Protein AF-A0A496SET7-F1 (afdb_monomer)

pLDDT: mean 80.41, std 14.48, range [40.0, 98.44]

Radius of gyration: 25.5 Å; Cα contacts (8 Å, |Δi|>4): 801; chains: 1; bounding box: 76×48×79 Å

Structure (mmCIF, N/CA/C/O backbone):
data_AF-A0A496SET7-F1
#
_entry.id   AF-A0A496SET7-F1
#
loop_
_atom_site.group_PDB
_atom_site.id
_atom_site.type_symbol
_atom_site.label_atom_id
_atom_site.label_alt_id
_atom_site.label_comp_id
_atom_site.label_asym_id
_atom_site.label_entity_id
_atom_site.label_seq_id
_atom_site.pdbx_PDB_ins_code
_atom_site.Cartn_x
_atom_site.Cartn_y
_atom_site.Cartn_z
_atom_site.occupancy
_atom_site.B_iso_or_equiv
_atom_site.auth_seq_id
_atom_site.auth_comp_id
_atom_site.auth_asym_id
_atom_site.auth_atom_id
_atom_site.pdbx_PDB_model_num
ATOM 1 N N . MET A 1 1 ? 31.862 7.052 26.023 1.00 73.38 1 MET A N 1
ATOM 2 C CA . MET A 1 1 ? 30.499 6.492 25.898 1.00 73.38 1 MET A CA 1
ATOM 3 C C . MET A 1 1 ? 29.962 6.898 24.535 1.00 73.38 1 MET A C 1
ATOM 5 O O . MET A 1 1 ? 30.289 7.995 24.100 1.00 73.38 1 MET A O 1
ATOM 9 N N . ASP A 1 2 ? 29.224 6.021 23.855 1.00 91.62 2 ASP A N 1
ATOM 10 C CA . ASP A 1 2 ? 28.619 6.279 22.535 1.00 91.62 2 ASP A CA 1
ATOM 11 C C . ASP A 1 2 ? 27.248 6.948 22.733 1.00 91.62 2 ASP A C 1
ATOM 13 O O . ASP A 1 2 ? 26.219 6.284 22.814 1.00 91.62 2 ASP A O 1
ATOM 17 N N . THR A 1 3 ? 27.259 8.262 22.967 1.00 95.62 3 THR A N 1
ATOM 18 C CA . THR A 1 3 ? 26.083 9.053 23.383 1.00 95.62 3 THR A CA 1
ATOM 19 C C . THR A 1 3 ? 26.122 10.440 22.754 1.00 95.62 3 THR A C 1
ATOM 21 O O . THR A 1 3 ? 27.212 10.991 22.582 1.00 95.62 3 THR A O 1
ATOM 24 N N . VAL A 1 4 ? 24.953 11.029 22.484 1.00 94.31 4 VAL A N 1
ATOM 25 C CA . VAL A 1 4 ? 24.814 12.374 21.894 1.00 94.31 4 VAL A CA 1
ATOM 26 C C . VAL A 1 4 ? 25.626 13.409 22.679 1.00 94.31 4 VAL A C 1
ATOM 28 O O . VAL A 1 4 ? 26.453 14.105 22.094 1.00 94.31 4 VAL A O 1
ATOM 31 N N . GLU A 1 5 ? 25.487 13.429 24.003 1.00 95.44 5 GLU A N 1
ATOM 32 C CA . GLU A 1 5 ? 26.136 14.392 24.900 1.00 95.44 5 GLU A CA 1
ATOM 33 C C . GLU A 1 5 ? 27.666 14.278 24.853 1.00 95.44 5 GLU A C 1
ATOM 35 O O . GLU A 1 5 ? 28.377 15.283 24.833 1.00 95.44 5 GLU A O 1
ATOM 40 N N . ALA A 1 6 ? 28.191 13.050 24.782 1.00 95.62 6 ALA A N 1
ATOM 41 C CA . ALA A 1 6 ? 29.632 12.808 24.703 1.00 95.62 6 ALA A CA 1
ATOM 42 C C . ALA A 1 6 ? 30.230 13.294 23.374 1.00 95.62 6 ALA A C 1
ATOM 44 O O . ALA A 1 6 ? 31.322 13.863 23.372 1.00 95.62 6 ALA A O 1
ATOM 45 N N . TYR A 1 7 ? 29.525 13.104 22.253 1.00 96.44 7 TYR A N 1
ATOM 46 C CA . TYR A 1 7 ? 29.979 13.605 20.953 1.00 96.44 7 TYR A CA 1
ATOM 47 C C . TYR A 1 7 ? 29.842 15.123 20.836 1.00 96.44 7 TYR A C 1
ATOM 49 O O . TYR A 1 7 ? 30.736 15.767 20.290 1.00 96.44 7 TYR A O 1
ATOM 57 N N . GLU A 1 8 ? 28.776 15.714 21.377 1.00 96.38 8 GLU A N 1
ATOM 58 C CA . GLU A 1 8 ? 28.628 17.171 21.452 1.00 96.38 8 GLU A CA 1
ATOM 59 C C . GLU A 1 8 ? 29.740 17.805 22.289 1.00 96.38 8 GLU A C 1
ATOM 61 O O . GLU A 1 8 ? 30.365 18.776 21.860 1.00 96.38 8 GLU A O 1
ATOM 66 N N . GLU A 1 9 ? 30.051 17.232 23.453 1.00 96.81 9 GLU A N 1
ATOM 67 C CA . GLU A 1 9 ? 31.153 17.701 24.284 1.00 96.81 9 GLU A CA 1
ATOM 68 C C . GLU A 1 9 ? 32.511 17.528 23.594 1.00 96.81 9 GLU A C 1
ATOM 70 O O . GLU A 1 9 ? 33.326 18.455 23.612 1.00 96.81 9 GLU A O 1
ATOM 75 N N . PHE A 1 10 ? 32.749 16.385 22.948 1.00 96.69 10 PHE A N 1
ATOM 76 C CA . PHE A 1 10 ? 33.967 16.150 22.178 1.00 96.69 10 PHE A CA 1
ATOM 77 C C . PHE A 1 10 ? 34.143 17.196 21.070 1.00 96.69 10 PHE A C 1
ATOM 79 O O . PHE A 1 10 ? 35.194 17.828 20.991 1.00 96.69 10 PHE A O 1
ATOM 86 N N . LEU A 1 11 ? 33.106 17.442 20.265 1.00 96.75 11 LEU A N 1
ATOM 87 C CA . LEU A 1 11 ? 33.143 18.418 19.172 1.00 96.75 11 LEU A CA 1
ATOM 88 C C . LEU A 1 11 ? 33.272 19.860 19.673 1.00 96.75 11 LEU A C 1
ATOM 90 O O . LEU A 1 11 ? 33.906 20.681 19.016 1.00 96.75 11 LEU A O 1
ATOM 94 N N . ARG A 1 12 ? 32.712 20.169 20.848 1.00 97.12 12 ARG A N 1
ATOM 95 C CA . ARG A 1 12 ? 32.855 21.479 21.494 1.00 97.12 12 ARG A CA 1
ATOM 96 C C . ARG A 1 12 ? 34.276 21.717 22.006 1.00 97.12 12 ARG A C 1
ATOM 98 O O . ARG A 1 12 ? 34.767 22.838 21.917 1.00 97.12 12 ARG A O 1
ATOM 105 N N . ARG A 1 13 ? 34.923 20.695 22.578 1.00 97.25 13 ARG A N 1
ATOM 106 C CA . ARG A 1 13 ? 36.283 20.793 23.143 1.00 97.25 13 ARG A CA 1
ATOM 107 C C . ARG A 1 13 ? 37.379 20.645 22.085 1.00 97.25 13 ARG A C 1
ATOM 109 O O . ARG A 1 13 ? 38.439 21.244 22.239 1.00 97.25 13 ARG A O 1
ATOM 116 N N . TYR A 1 14 ? 37.129 19.869 21.031 1.00 95.81 14 TYR A N 1
ATOM 117 C CA . TYR A 1 14 ? 38.112 19.516 20.004 1.00 95.81 14 TYR A CA 1
ATOM 118 C C . TYR A 1 14 ? 37.554 19.686 18.574 1.00 95.81 14 TYR A C 1
ATOM 120 O O . TYR A 1 14 ? 37.510 18.718 17.809 1.00 95.81 14 TYR A O 1
ATOM 128 N N . PRO A 1 15 ? 37.133 20.903 18.177 1.00 93.81 15 PRO A N 1
ATOM 129 C CA . PRO A 1 15 ? 36.459 21.138 16.895 1.00 93.81 15 PRO A CA 1
ATOM 130 C C . PRO A 1 15 ? 37.326 20.848 15.659 1.00 93.81 15 PRO A C 1
ATOM 132 O O . PRO A 1 15 ? 36.786 20.487 14.616 1.00 93.81 15 PRO A O 1
ATOM 135 N N . GLU A 1 16 ? 38.653 20.966 15.777 1.00 95.75 16 GLU A N 1
ATOM 136 C CA . GLU A 1 16 ? 39.630 20.713 14.701 1.00 95.75 16 GLU A CA 1
ATOM 137 C C . GLU A 1 16 ? 40.321 19.342 14.825 1.00 95.75 16 GLU A C 1
ATOM 139 O O . GLU A 1 16 ? 41.332 19.078 14.177 1.00 95.75 16 GLU A O 1
ATOM 144 N N . SER A 1 17 ? 39.807 18.452 15.682 1.00 95.94 17 SER A N 1
ATOM 145 C CA . SER A 1 17 ? 40.360 17.104 15.831 1.00 95.94 17 SER A CA 1
ATOM 146 C C . SER A 1 17 ? 40.309 16.328 14.507 1.00 95.94 17 SER A C 1
ATOM 148 O O . SER A 1 17 ? 39.300 16.414 13.803 1.00 95.94 17 SER A O 1
ATOM 150 N N . PRO A 1 18 ? 41.297 15.462 14.201 1.00 95.19 18 PRO A N 1
ATOM 151 C CA . PRO A 1 18 ? 41.196 14.537 13.069 1.00 95.19 18 PRO A CA 1
ATOM 152 C C . PRO A 1 18 ? 39.975 13.602 13.163 1.00 95.19 18 PRO A C 1
ATOM 154 O O . PRO A 1 18 ? 39.510 13.102 12.144 1.00 95.19 18 PRO A O 1
ATOM 157 N N . PHE A 1 19 ? 39.418 13.401 14.363 1.00 95.81 19 PHE A N 1
ATOM 158 C CA . PHE A 1 19 ? 38.211 12.598 14.584 1.00 95.81 19 PHE A CA 1
ATOM 159 C C . PHE A 1 19 ? 36.910 13.417 14.542 1.00 95.81 19 PHE A C 1
ATOM 161 O O . PHE A 1 19 ? 35.835 12.861 14.755 1.00 95.81 19 PHE A O 1
ATOM 168 N N . ALA A 1 20 ? 36.964 14.731 14.294 1.00 94.81 20 ALA A N 1
ATOM 169 C CA . ALA A 1 20 ? 35.783 15.593 14.340 1.00 94.81 20 ALA A CA 1
ATOM 170 C C . ALA A 1 20 ? 34.725 15.196 13.296 1.00 94.81 20 ALA A C 1
ATOM 172 O O . ALA A 1 20 ? 33.536 15.179 13.604 1.00 94.81 20 ALA A O 1
ATOM 173 N N . GLU A 1 21 ? 35.126 14.822 12.080 1.00 96.50 21 GLU A N 1
ATOM 174 C CA . GLU A 1 21 ? 34.170 14.393 11.048 1.00 96.50 21 GLU A CA 1
ATOM 175 C C . GLU A 1 21 ? 33.526 13.041 11.369 1.00 96.50 21 GLU A C 1
ATOM 177 O O . GLU A 1 21 ? 32.317 12.870 11.201 1.00 96.50 21 GLU A O 1
ATOM 182 N N . GLU A 1 22 ? 34.295 12.100 11.917 1.00 96.00 22 GLU A N 1
ATOM 183 C CA . GLU A 1 22 ? 33.759 10.821 12.384 1.00 96.00 22 GLU A CA 1
ATOM 184 C C . GLU A 1 22 ? 32.789 11.011 13.557 1.00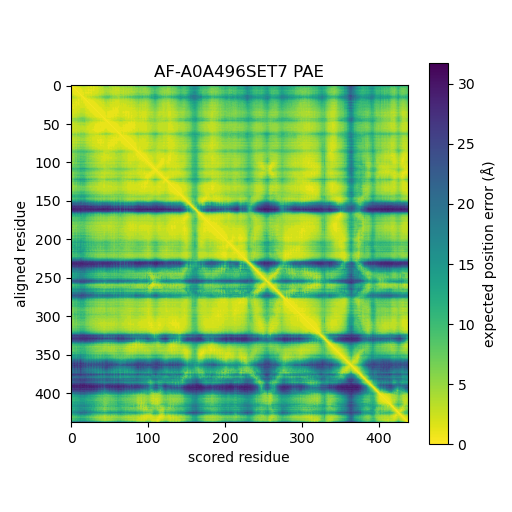 96.00 22 GLU A C 1
ATOM 186 O O . GLU A 1 22 ? 31.686 10.461 13.546 1.00 96.00 22 GLU A O 1
ATOM 191 N N . ALA A 1 23 ? 33.147 11.862 14.521 1.00 95.75 23 ALA A N 1
ATOM 192 C CA . ALA A 1 23 ? 32.282 12.240 15.630 1.00 95.75 23 ALA A CA 1
ATOM 193 C C . ALA A 1 23 ? 30.984 12.912 15.148 1.00 95.75 23 ALA A C 1
ATOM 195 O O . ALA A 1 23 ? 29.905 12.571 15.630 1.00 95.75 23 ALA A O 1
ATOM 196 N N . LYS A 1 24 ? 31.049 13.815 14.158 1.00 95.75 24 LYS A N 1
ATOM 197 C CA . LYS A 1 24 ? 29.857 14.427 13.540 1.00 95.75 24 LYS A CA 1
ATOM 198 C C . LYS A 1 24 ? 28.979 13.388 12.849 1.00 95.75 24 LYS A C 1
ATOM 200 O O . LYS A 1 24 ? 27.758 13.473 12.962 1.00 95.75 24 LYS A O 1
ATOM 205 N N . ARG A 1 25 ? 29.569 12.433 12.121 1.00 94.81 25 ARG A N 1
ATOM 206 C CA . ARG A 1 25 ? 28.822 11.349 11.465 1.00 94.81 25 ARG A CA 1
ATOM 207 C C . ARG A 1 25 ? 28.104 10.492 12.503 1.00 94.81 25 ARG A C 1
ATOM 209 O O . ARG A 1 25 ? 26.889 10.339 12.409 1.00 94.81 25 ARG A O 1
ATOM 216 N N . ARG A 1 26 ? 28.820 10.022 13.530 1.00 96.25 26 ARG A N 1
ATOM 217 C CA . ARG A 1 26 ? 28.230 9.188 14.583 1.00 96.25 26 ARG A CA 1
ATOM 218 C C . ARG A 1 26 ? 27.146 9.928 15.366 1.00 96.25 26 ARG A C 1
ATOM 220 O O . ARG A 1 26 ? 26.088 9.368 15.625 1.00 96.25 26 ARG A O 1
ATOM 227 N N . LEU A 1 27 ? 27.347 11.214 15.653 1.00 95.94 27 LEU A N 1
ATOM 228 C CA . LEU A 1 27 ? 26.329 12.068 16.267 1.00 95.94 27 LEU A CA 1
ATOM 229 C C . LEU A 1 27 ? 25.049 12.161 15.416 1.00 95.94 27 LEU A C 1
ATOM 231 O O . LEU A 1 27 ? 23.950 12.099 15.966 1.00 95.94 27 LEU A O 1
ATOM 235 N N . ARG A 1 28 ? 25.166 12.294 14.085 1.00 95.25 28 ARG A N 1
ATOM 236 C CA . ARG A 1 28 ? 23.996 12.285 13.185 1.00 95.25 28 ARG A CA 1
ATOM 237 C C . ARG A 1 28 ? 23.274 10.941 13.207 1.00 95.25 28 ARG A C 1
ATOM 239 O O . ARG A 1 28 ? 22.052 10.939 13.281 1.00 95.25 28 ARG A O 1
ATOM 246 N N . GLU A 1 29 ? 24.006 9.829 13.178 1.00 95.06 29 GLU A N 1
ATOM 247 C CA . GLU A 1 29 ? 23.425 8.481 13.266 1.00 95.06 29 GLU A CA 1
ATOM 248 C C . GLU A 1 29 ? 22.647 8.291 14.572 1.00 95.06 29 GLU A C 1
ATOM 250 O O . GLU A 1 29 ? 21.486 7.895 14.534 1.00 95.06 29 GLU A O 1
ATOM 255 N N . LEU A 1 30 ? 23.239 8.657 15.715 1.00 96.56 30 LEU A N 1
ATOM 256 C CA . LEU A 1 30 ? 22.584 8.559 17.022 1.00 96.56 30 LEU A CA 1
ATOM 257 C C . LEU A 1 30 ? 21.302 9.402 17.087 1.00 96.56 30 LEU A C 1
ATOM 259 O O . LEU A 1 30 ? 20.279 8.932 17.581 1.00 96.56 30 LEU A O 1
ATOM 263 N N . ARG A 1 31 ? 21.327 10.630 16.553 1.00 96.44 31 ARG A N 1
ATOM 264 C CA . ARG A 1 31 ? 20.132 11.489 16.478 1.00 96.44 31 ARG A CA 1
ATOM 265 C C . ARG A 1 31 ? 19.067 10.916 15.544 1.00 96.44 31 ARG A C 1
ATOM 267 O O . ARG A 1 31 ? 17.887 10.956 15.879 1.00 96.44 31 ARG A O 1
ATOM 274 N N . ALA A 1 32 ? 19.467 10.352 14.406 1.00 96.31 32 ALA A N 1
ATOM 275 C CA . ALA A 1 32 ? 18.552 9.694 13.480 1.00 96.31 32 ALA A CA 1
ATOM 276 C C . ALA A 1 32 ? 17.886 8.466 14.126 1.00 96.31 32 ALA A C 1
ATOM 278 O O . ALA A 1 32 ? 16.667 8.312 14.049 1.00 96.31 32 ALA A O 1
ATOM 279 N N . GLU A 1 33 ? 18.662 7.618 14.805 1.00 96.00 33 GLU A N 1
ATOM 280 C CA . GLU A 1 33 ? 18.160 6.451 15.539 1.00 96.00 33 GLU A CA 1
ATOM 281 C C . GLU A 1 33 ? 17.189 6.851 16.653 1.00 96.00 33 GLU A C 1
ATOM 283 O O . GLU A 1 33 ? 16.128 6.239 16.807 1.00 96.00 33 GLU A O 1
ATOM 288 N N . ASP A 1 34 ? 17.520 7.900 17.403 1.00 96.88 34 ASP A N 1
ATOM 289 C CA . ASP A 1 34 ? 16.681 8.440 18.463 1.00 96.88 34 ASP A CA 1
ATOM 290 C C . ASP A 1 34 ? 15.358 9.008 17.925 1.00 96.88 34 ASP A C 1
ATOM 292 O O . ASP A 1 34 ? 14.283 8.629 18.397 1.00 96.88 34 ASP A O 1
ATOM 296 N N . ALA A 1 35 ? 15.412 9.832 16.874 1.00 97.75 35 ALA A N 1
ATOM 297 C CA . ALA A 1 35 ? 14.231 10.370 16.204 1.00 97.75 35 ALA A CA 1
ATOM 298 C C . ALA A 1 35 ? 13.326 9.252 15.661 1.00 97.75 35 ALA A C 1
ATOM 300 O O . ALA A 1 35 ? 12.118 9.255 15.911 1.00 97.75 35 ALA A O 1
ATOM 301 N N . TYR A 1 36 ? 13.903 8.249 14.991 1.00 97.50 36 TYR A N 1
ATOM 302 C CA . TYR A 1 36 ? 13.160 7.096 14.482 1.00 97.50 36 TYR A CA 1
ATOM 303 C C . TYR A 1 36 ? 12.481 6.311 15.612 1.00 97.50 36 TYR A C 1
ATOM 305 O O . TYR A 1 36 ? 11.291 5.993 15.542 1.00 97.50 36 TYR A O 1
ATOM 313 N N . ARG A 1 37 ? 13.219 6.031 16.691 1.00 97.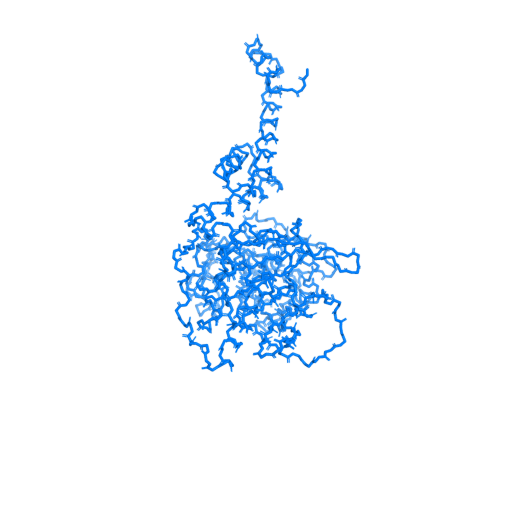31 37 ARG A N 1
ATOM 314 C CA . ARG A 1 37 ? 12.715 5.311 17.865 1.00 97.31 37 ARG A CA 1
ATOM 315 C C . ARG A 1 37 ? 11.571 6.062 18.545 1.00 97.31 37 ARG A C 1
ATOM 317 O O . ARG A 1 37 ? 10.553 5.438 18.847 1.00 97.31 37 ARG A O 1
ATOM 324 N N . ARG A 1 38 ? 11.703 7.379 18.750 1.00 97.69 38 ARG A N 1
ATOM 325 C CA . ARG A 1 38 ? 10.627 8.233 19.286 1.00 97.69 38 ARG A CA 1
ATOM 326 C C . ARG A 1 38 ? 9.389 8.178 18.398 1.00 97.69 38 ARG A C 1
ATOM 328 O O . ARG A 1 38 ? 8.303 7.872 18.886 1.00 97.69 38 ARG A O 1
ATOM 335 N N . ALA A 1 39 ? 9.557 8.385 17.092 1.00 97.19 39 ALA A N 1
ATOM 336 C CA . ALA A 1 39 ? 8.454 8.351 16.137 1.00 97.19 39 ALA A CA 1
ATOM 337 C C . ALA A 1 39 ? 7.701 7.011 16.184 1.00 97.19 39 ALA A C 1
ATOM 339 O O . ALA A 1 39 ? 6.473 6.969 16.275 1.00 97.19 39 ALA A O 1
ATOM 340 N N . MET A 1 40 ? 8.441 5.901 16.210 1.00 95.44 40 MET A N 1
ATOM 341 C CA . MET A 1 40 ? 7.870 4.557 16.238 1.00 95.44 40 MET A CA 1
ATOM 342 C C . MET A 1 40 ? 7.152 4.209 17.543 1.00 95.44 40 MET A C 1
ATOM 344 O O . MET A 1 40 ? 6.220 3.401 17.494 1.00 95.44 40 MET A O 1
ATOM 348 N N . ALA A 1 41 ? 7.553 4.796 18.671 1.00 96.19 41 ALA A N 1
ATOM 349 C CA . ALA A 1 41 ? 6.872 4.629 19.952 1.00 96.19 41 ALA A CA 1
ATOM 350 C C . ALA A 1 41 ? 5.564 5.436 20.028 1.00 96.19 41 ALA A C 1
ATOM 352 O O . ALA A 1 41 ? 4.599 4.985 20.640 1.00 96.19 41 ALA A O 1
ATOM 353 N N . LEU A 1 42 ? 5.519 6.606 19.382 1.00 95.94 42 LEU A N 1
ATOM 354 C CA . LEU A 1 42 ? 4.412 7.560 19.498 1.00 95.94 42 LEU A CA 1
ATOM 355 C C . LEU A 1 42 ? 3.368 7.458 18.377 1.00 95.94 42 LEU A C 1
ATOM 357 O O . LEU A 1 42 ? 2.256 7.950 18.543 1.00 95.94 42 LEU A O 1
ATOM 361 N N . LYS A 1 43 ? 3.680 6.803 17.249 1.00 93.06 43 LYS A N 1
ATOM 362 C CA . LYS A 1 43 ? 2.835 6.779 16.034 1.00 93.06 43 LYS A CA 1
ATOM 363 C C . LYS A 1 43 ? 1.399 6.261 16.207 1.00 93.06 43 LYS A C 1
ATOM 365 O O . LYS A 1 43 ? 0.579 6.462 15.320 1.00 93.06 43 LYS A O 1
ATOM 370 N N . GLU A 1 44 ? 1.083 5.584 17.307 1.00 89.12 44 GLU A N 1
ATOM 371 C CA . GLU A 1 44 ? -0.276 5.101 17.603 1.00 89.12 44 GLU A CA 1
ATOM 372 C C . GLU A 1 44 ? -0.858 5.705 18.893 1.00 89.12 44 GLU A C 1
ATOM 374 O O . GLU A 1 44 ? -1.951 5.322 19.308 1.00 89.12 44 GLU A O 1
ATOM 379 N N . VAL A 1 45 ? -0.154 6.652 19.526 1.00 89.81 45 VAL A N 1
ATOM 380 C CA . VAL A 1 45 ? -0.598 7.351 20.738 1.00 89.81 45 VAL A CA 1
ATOM 381 C C . VAL A 1 45 ? -1.372 8.605 20.314 1.00 89.81 45 VAL A C 1
ATOM 383 O O . VAL A 1 45 ? -0.756 9.531 19.787 1.00 89.81 45 VAL A O 1
ATOM 386 N N . PRO A 1 46 ? -2.706 8.675 20.516 1.00 86.50 46 PRO A N 1
ATOM 387 C CA . PRO A 1 46 ? -3.537 9.739 19.944 1.00 86.50 46 PRO A CA 1
ATOM 388 C C . PRO A 1 46 ? -3.101 11.168 20.289 1.00 86.50 46 PRO A C 1
ATOM 390 O O . PRO A 1 46 ? -3.211 12.045 19.436 1.00 86.50 46 PRO A O 1
ATOM 393 N N . ASP A 1 47 ? -2.588 11.377 21.502 1.00 90.62 47 ASP A N 1
ATOM 394 C CA . ASP A 1 47 ? -2.165 12.690 22.006 1.00 90.62 47 ASP A CA 1
ATOM 395 C C . ASP A 1 47 ? -0.707 13.035 21.636 1.00 90.62 47 ASP A C 1
ATOM 397 O O . ASP A 1 47 ? -0.206 14.097 21.996 1.00 90.62 47 ASP A O 1
ATOM 401 N N . SER A 1 48 ? -0.010 12.142 20.923 1.00 95.19 48 SER A N 1
ATOM 402 C CA . SER A 1 48 ? 1.403 12.295 20.546 1.00 95.19 48 SER A CA 1
ATOM 403 C C . SER A 1 48 ? 1.648 12.160 19.042 1.00 95.19 48 SER A C 1
ATOM 405 O O . SER A 1 48 ? 2.795 12.056 18.608 1.00 95.19 48 SER A O 1
ATOM 407 N N . LEU A 1 49 ? 0.599 12.164 18.215 1.00 94.12 49 LEU A N 1
ATOM 408 C CA . LEU A 1 49 ? 0.738 11.976 16.766 1.00 94.12 49 LEU A CA 1
ATOM 409 C C . LEU A 1 49 ? 1.490 13.132 16.099 1.00 94.12 49 LEU A C 1
ATOM 411 O O . LEU A 1 49 ? 2.289 12.909 15.192 1.00 94.12 49 LEU A O 1
ATOM 415 N N . GLU A 1 50 ? 1.262 14.365 16.549 1.00 96.56 50 GLU A N 1
ATOM 416 C CA . GLU A 1 50 ? 1.961 15.553 16.060 1.00 96.56 50 GLU A CA 1
ATOM 417 C C . GLU A 1 50 ? 3.468 15.476 16.361 1.00 96.56 50 GLU A C 1
ATOM 419 O O . GLU A 1 50 ? 4.294 15.882 15.537 1.00 96.56 50 GLU A O 1
ATOM 424 N N . GLU A 1 51 ? 3.831 14.922 17.520 1.00 97.75 51 GLU A N 1
ATOM 425 C CA . GLU A 1 51 ? 5.220 14.648 17.891 1.00 97.75 51 GLU A CA 1
ATOM 426 C C . GLU A 1 51 ? 5.796 13.503 17.058 1.00 97.75 51 GLU A C 1
ATOM 428 O O . GLU A 1 51 ? 6.870 13.662 16.483 1.00 97.75 51 GLU A O 1
ATOM 433 N N . ALA A 1 52 ? 5.057 12.403 16.888 1.00 97.56 52 ALA A N 1
ATOM 434 C CA . ALA A 1 52 ? 5.470 11.291 16.038 1.00 97.56 52 ALA A CA 1
ATOM 435 C C . ALA A 1 52 ? 5.769 11.753 14.601 1.00 97.56 52 ALA A C 1
ATOM 437 O O . ALA A 1 52 ? 6.819 11.428 14.046 1.00 97.56 52 ALA A O 1
ATOM 438 N N . ALA A 1 53 ? 4.889 12.573 14.016 1.00 97.56 53 ALA A N 1
ATOM 439 C CA . ALA A 1 53 ? 5.076 13.137 12.681 1.00 97.56 53 ALA A CA 1
ATOM 440 C C . ALA A 1 53 ? 6.298 14.068 12.621 1.00 97.56 53 ALA A C 1
ATOM 442 O O . ALA A 1 53 ? 7.068 14.032 11.660 1.00 97.56 53 ALA A O 1
ATOM 443 N N . ARG A 1 54 ? 6.518 14.887 13.659 1.00 98.38 54 ARG A N 1
ATOM 444 C CA . ARG A 1 54 ? 7.720 15.726 13.767 1.00 98.38 54 ARG A CA 1
ATOM 445 C C . ARG A 1 54 ? 8.989 14.876 13.827 1.00 98.38 54 ARG A C 1
ATOM 447 O O . ARG A 1 54 ? 9.937 15.192 13.116 1.00 98.38 54 ARG A O 1
ATOM 454 N N . SER A 1 55 ? 8.998 13.806 14.618 1.00 98.44 55 SER A N 1
ATOM 455 C CA . SER A 1 55 ? 10.145 12.905 14.751 1.00 98.44 55 SER A CA 1
ATOM 456 C C . SER A 1 55 ? 10.422 12.109 13.472 1.00 98.44 55 SER A C 1
ATOM 458 O O . SER A 1 55 ? 11.584 11.924 13.125 1.00 98.44 55 SER A O 1
ATOM 460 N N . PHE A 1 56 ? 9.398 11.708 12.709 1.00 98.31 56 PHE A N 1
ATOM 461 C CA . PHE A 1 56 ? 9.628 11.138 11.376 1.00 98.31 56 PHE A CA 1
ATOM 462 C C . PHE A 1 56 ? 10.231 12.161 10.408 1.00 98.31 56 PHE A C 1
ATOM 464 O O . PHE A 1 56 ? 11.172 11.821 9.698 1.00 98.31 56 PHE A O 1
ATOM 471 N N . ARG A 1 57 ? 9.755 13.416 10.402 1.00 98.12 57 ARG A N 1
ATOM 472 C CA . ARG A 1 57 ? 10.363 14.490 9.591 1.00 98.12 57 ARG A CA 1
ATOM 473 C C . ARG A 1 57 ? 11.816 14.767 9.983 1.00 98.12 57 ARG A C 1
ATOM 475 O O . ARG A 1 57 ? 12.652 14.961 9.109 1.00 98.12 57 ARG A O 1
ATOM 482 N N . GLU A 1 58 ? 12.115 14.761 11.279 1.00 98.00 58 GLU A N 1
ATOM 483 C CA . GLU A 1 58 ? 13.480 14.878 11.804 1.00 98.00 58 GLU A CA 1
ATOM 484 C C . GLU A 1 58 ? 14.359 13.723 11.309 1.00 98.00 58 GLU A C 1
ATOM 486 O O . GLU A 1 58 ? 15.413 13.963 10.726 1.00 98.00 58 GLU A O 1
ATOM 491 N N . TYR A 1 59 ? 13.904 12.479 11.458 1.00 98.19 59 TYR A N 1
ATOM 492 C CA . TYR A 1 59 ? 14.624 11.309 10.962 1.00 98.19 59 TYR A CA 1
ATOM 493 C C . TYR A 1 59 ? 14.883 11.384 9.447 1.00 98.19 59 TYR A C 1
ATOM 495 O O . TYR A 1 59 ? 16.022 11.211 9.012 1.00 98.19 59 TYR A O 1
ATOM 503 N N . LEU A 1 60 ? 13.865 11.734 8.654 1.00 97.44 60 LEU A N 1
ATOM 504 C CA . LEU A 1 60 ? 13.977 11.867 7.196 1.00 97.44 60 LEU A CA 1
ATOM 505 C C . LEU A 1 60 ? 14.918 12.997 6.752 1.00 97.44 60 LEU A C 1
ATOM 507 O O . LEU A 1 60 ? 15.402 12.983 5.623 1.00 97.44 60 LEU A O 1
ATOM 511 N N . SER A 1 61 ? 15.219 13.958 7.633 1.00 97.06 61 SER A N 1
ATOM 512 C CA . SER A 1 61 ? 16.246 14.976 7.376 1.00 97.06 61 SER A CA 1
ATOM 513 C C . SER A 1 61 ? 17.678 14.434 7.487 1.00 97.06 61 SER A C 1
ATOM 515 O O . SER A 1 61 ? 18.596 15.013 6.906 1.00 97.06 61 SER A O 1
ATOM 517 N N . TYR A 1 62 ? 17.872 13.325 8.211 1.00 96.00 62 TYR A N 1
ATOM 518 C CA . TYR A 1 62 ? 19.157 12.634 8.332 1.00 96.00 62 TYR A CA 1
ATOM 519 C C . TYR A 1 62 ? 19.316 11.505 7.312 1.00 96.00 62 TYR A C 1
ATOM 521 O O . TYR A 1 62 ? 20.423 11.284 6.823 1.00 96.00 62 TYR A O 1
ATOM 529 N N . ASP A 1 63 ? 18.231 10.795 6.999 1.00 92.88 63 ASP A N 1
ATOM 530 C CA . ASP A 1 63 ? 18.232 9.636 6.110 1.00 92.88 63 ASP A CA 1
ATOM 531 C C . ASP A 1 63 ? 16.943 9.573 5.285 1.00 92.88 63 ASP A C 1
ATOM 533 O O . ASP A 1 63 ? 15.857 9.352 5.816 1.00 92.88 63 ASP A O 1
ATOM 537 N N . SER A 1 64 ? 17.084 9.727 3.971 1.00 90.81 64 SER A N 1
ATOM 538 C CA . SER A 1 64 ? 15.982 9.700 3.005 1.00 90.81 64 SER A CA 1
ATOM 539 C C . SER A 1 64 ? 16.037 8.510 2.041 1.00 90.81 64 SER A C 1
ATOM 541 O O . SER A 1 64 ? 15.211 8.411 1.140 1.00 90.81 64 SER A O 1
ATOM 543 N N . THR A 1 65 ? 17.007 7.598 2.187 1.00 88.94 65 THR A N 1
ATOM 544 C CA . THR A 1 65 ? 17.270 6.560 1.165 1.00 88.94 65 THR A CA 1
ATOM 545 C C . THR A 1 65 ? 17.219 5.134 1.699 1.00 88.94 65 THR A C 1
ATOM 547 O O . THR A 1 65 ? 17.018 4.188 0.926 1.00 88.94 65 THR A O 1
ATOM 550 N N . SER A 1 66 ? 17.362 4.937 3.012 1.00 90.12 66 SER A N 1
ATOM 551 C CA . SER A 1 66 ? 17.364 3.598 3.593 1.00 90.12 66 SER A CA 1
ATOM 552 C C . SER A 1 66 ? 15.985 2.922 3.576 1.00 90.12 66 SER A C 1
ATOM 554 O O . SER A 1 66 ? 14.944 3.508 3.266 1.00 90.12 66 SER A O 1
ATOM 556 N N . ALA A 1 67 ? 15.956 1.639 3.947 1.00 86.94 67 ALA A N 1
ATOM 557 C CA . ALA A 1 67 ? 14.699 0.926 4.166 1.00 86.94 67 ALA A CA 1
ATOM 558 C C . ALA A 1 67 ? 13.854 1.558 5.288 1.00 86.94 67 ALA A C 1
ATOM 560 O O . ALA A 1 67 ? 12.629 1.609 5.170 1.00 86.94 67 ALA A O 1
ATOM 561 N N . ARG A 1 68 ? 14.508 2.079 6.336 1.00 91.88 68 ARG A N 1
ATOM 562 C CA . ARG A 1 68 ? 13.847 2.811 7.420 1.00 91.88 68 ARG A CA 1
ATOM 563 C C . ARG A 1 68 ? 13.318 4.160 6.936 1.00 91.88 68 ARG A C 1
ATOM 565 O O . ARG A 1 68 ? 12.219 4.520 7.336 1.00 91.88 68 ARG A O 1
ATOM 572 N N . ALA A 1 69 ? 14.015 4.851 6.030 1.00 92.56 69 ALA A N 1
ATOM 573 C CA . ALA A 1 69 ? 13.509 6.072 5.396 1.00 92.56 69 ALA A CA 1
ATOM 574 C C . ALA A 1 69 ? 12.187 5.810 4.665 1.00 92.56 69 ALA A C 1
ATOM 576 O O . ALA A 1 69 ? 11.178 6.446 4.953 1.00 92.56 69 ALA A O 1
ATOM 577 N N . ARG A 1 70 ? 12.135 4.761 3.834 1.00 86.88 70 ARG A N 1
ATOM 578 C CA . ARG A 1 70 ? 10.890 4.350 3.161 1.00 86.88 70 ARG A CA 1
ATOM 579 C C . ARG A 1 70 ? 9.776 3.969 4.140 1.00 86.88 70 ARG A C 1
ATOM 581 O O . ARG A 1 70 ? 8.600 4.160 3.842 1.00 86.88 70 ARG A O 1
ATOM 588 N N . GLU A 1 71 ? 10.107 3.365 5.281 1.00 90.38 71 GLU A N 1
ATOM 589 C CA . GLU A 1 71 ? 9.133 3.066 6.340 1.00 90.38 71 GLU A CA 1
ATOM 590 C C . GLU A 1 71 ? 8.624 4.336 7.032 1.00 90.38 71 GLU A C 1
ATOM 592 O O . GLU A 1 71 ? 7.414 4.497 7.209 1.00 90.38 71 GLU A O 1
ATOM 597 N N . ALA A 1 72 ? 9.527 5.256 7.354 1.00 94.38 72 ALA A N 1
ATOM 598 C CA . ALA A 1 72 ? 9.214 6.545 7.945 1.00 94.38 72 ALA A CA 1
ATOM 599 C C . ALA A 1 72 ? 8.334 7.403 7.032 1.00 94.38 72 ALA A C 1
ATOM 601 O O . ALA A 1 72 ? 7.368 7.979 7.516 1.00 94.38 72 ALA A O 1
ATOM 602 N N . GLU A 1 73 ? 8.591 7.438 5.722 1.00 92.00 73 GLU A N 1
ATOM 603 C CA . GLU A 1 73 ? 7.738 8.134 4.748 1.00 92.00 73 GLU A CA 1
ATOM 604 C C . GLU A 1 73 ? 6.302 7.596 4.756 1.00 92.00 73 GLU A C 1
ATOM 606 O O . GLU A 1 73 ? 5.346 8.374 4.769 1.00 92.00 73 GLU A O 1
ATOM 611 N N . ARG A 1 74 ? 6.132 6.266 4.814 1.00 88.75 74 ARG A N 1
ATOM 612 C CA . ARG A 1 74 ? 4.803 5.636 4.885 1.00 88.75 74 ARG A CA 1
ATOM 613 C C . ARG A 1 74 ? 4.059 6.014 6.163 1.00 88.75 74 ARG A C 1
ATOM 615 O O . ARG A 1 74 ? 2.879 6.353 6.100 1.00 88.75 74 ARG A O 1
ATOM 622 N N . TYR A 1 75 ? 4.723 5.947 7.318 1.00 93.81 75 TYR A N 1
ATOM 623 C CA . TYR A 1 75 ? 4.087 6.316 8.584 1.00 93.81 75 TYR A CA 1
ATOM 624 C C . TYR A 1 75 ? 3.831 7.814 8.693 1.00 93.81 75 TYR A C 1
ATOM 626 O O . TYR A 1 75 ? 2.764 8.198 9.162 1.00 93.81 75 TYR A O 1
ATOM 634 N N . LEU A 1 76 ? 4.763 8.656 8.245 1.00 95.06 76 LEU A N 1
ATOM 635 C CA . LEU A 1 76 ? 4.576 10.101 8.216 1.00 95.06 76 LEU A CA 1
ATOM 636 C C . LEU A 1 76 ? 3.340 10.459 7.396 1.00 95.06 76 LEU A C 1
ATOM 638 O O . LEU A 1 76 ? 2.490 11.200 7.879 1.00 95.06 76 LEU A O 1
ATOM 642 N N . TRP A 1 77 ? 3.192 9.862 6.214 1.00 92.62 77 TRP A N 1
ATOM 643 C CA . TRP A 1 77 ? 2.000 10.053 5.404 1.00 92.62 77 TRP A CA 1
ATOM 644 C C . TRP A 1 77 ? 0.707 9.644 6.131 1.00 92.62 77 TRP A C 1
ATOM 646 O O . TRP A 1 77 ? -0.250 10.419 6.155 1.00 92.62 77 TRP A O 1
ATOM 656 N N . LEU A 1 78 ? 0.665 8.454 6.746 1.00 93.62 78 LEU A N 1
ATOM 657 C CA . LEU A 1 78 ? -0.505 7.996 7.509 1.00 93.62 78 LEU A CA 1
ATOM 658 C C . LEU A 1 78 ? -0.852 8.962 8.642 1.00 93.62 78 LEU A C 1
ATOM 660 O O . LEU A 1 78 ? -2.015 9.319 8.818 1.00 93.62 78 LEU A O 1
ATOM 664 N N . LEU A 1 79 ? 0.161 9.404 9.388 1.00 94.38 79 LEU A N 1
ATOM 665 C CA . LEU A 1 79 ? -0.003 10.354 10.480 1.00 94.38 79 LEU A CA 1
ATOM 666 C C . LEU A 1 79 ? -0.549 11.681 9.975 1.00 94.38 79 LEU A C 1
ATOM 668 O O . LEU A 1 79 ? -1.513 12.183 10.537 1.00 94.38 79 LEU A O 1
ATOM 672 N N . GLU A 1 80 ? 0.015 12.240 8.909 1.00 93.75 80 GLU A N 1
ATOM 673 C CA . GLU A 1 80 ? -0.474 13.487 8.323 1.00 93.75 80 GLU A CA 1
ATOM 674 C C . GLU A 1 80 ? -1.906 13.344 7.791 1.00 93.75 80 GLU A C 1
ATOM 676 O O . GLU A 1 80 ? -2.734 14.236 7.999 1.00 93.75 80 GLU A O 1
ATOM 681 N N . SER A 1 81 ? -2.239 12.186 7.212 1.00 92.62 81 SER A N 1
ATOM 682 C CA . SER A 1 81 ? -3.607 11.863 6.817 1.00 92.62 81 SER A CA 1
ATOM 683 C C . SER A 1 81 ? -4.557 11.871 8.012 1.00 92.62 81 SER A C 1
ATOM 685 O O . SER A 1 81 ? -5.576 12.565 7.975 1.00 92.62 81 SER A O 1
ATOM 687 N N . TRP A 1 82 ? -4.208 11.210 9.116 1.00 92.56 82 TRP A N 1
ATOM 688 C CA . TRP A 1 82 ? -5.038 11.187 10.324 1.00 92.56 82 TRP A CA 1
ATOM 689 C C . TRP A 1 82 ? -5.111 12.543 11.025 1.00 92.56 82 TRP A C 1
ATOM 691 O O . TRP A 1 82 ? -6.169 12.919 11.528 1.00 92.56 82 TRP A O 1
ATOM 701 N N . LEU A 1 83 ? -4.007 13.289 11.055 1.00 92.56 83 LEU A N 1
ATOM 702 C CA . LEU A 1 83 ? -3.927 14.628 11.636 1.00 92.56 83 LEU A CA 1
ATOM 703 C C . LEU A 1 83 ? -4.780 15.636 10.862 1.00 92.56 83 LEU A C 1
ATOM 705 O O . LEU A 1 83 ? -5.312 16.561 11.472 1.00 92.56 83 LEU A O 1
ATOM 709 N N . SER A 1 84 ? -4.951 15.437 9.551 1.00 90.69 84 SER A N 1
ATOM 710 C CA . SER A 1 84 ? -5.840 16.258 8.720 1.00 90.69 84 SER A CA 1
ATOM 711 C C . SER A 1 84 ? -7.333 16.002 8.963 1.00 90.69 84 SER A C 1
ATOM 713 O O . SER A 1 84 ? -8.171 16.803 8.537 1.00 90.69 84 SER A O 1
ATOM 715 N N . GLN A 1 85 ? -7.666 14.915 9.666 1.00 89.81 85 GLN A N 1
ATOM 716 C CA . GLN A 1 85 ? -9.031 14.601 10.063 1.00 89.81 85 GLN A CA 1
ATOM 717 C C . GLN A 1 85 ? -9.413 15.220 11.408 1.00 89.81 85 GLN A C 1
ATOM 719 O O . GLN A 1 85 ? -8.565 15.567 12.233 1.00 89.81 85 GLN A O 1
ATOM 724 N N . ASP A 1 86 ? -10.720 15.255 11.676 1.00 88.38 86 ASP A N 1
ATOM 725 C CA . ASP A 1 86 ? -11.203 15.409 13.045 1.00 88.38 86 ASP A CA 1
ATOM 726 C C . ASP A 1 86 ? -10.773 14.233 13.948 1.00 88.38 86 ASP A C 1
ATOM 728 O O . ASP A 1 86 ? -10.390 13.149 13.492 1.00 88.38 86 ASP A O 1
ATOM 732 N N . GLU A 1 87 ? -10.849 14.448 15.263 1.00 86.25 87 GLU A N 1
ATOM 733 C CA . GLU A 1 87 ? -10.437 13.473 16.281 1.00 86.25 87 GLU A CA 1
ATOM 734 C C . GLU A 1 87 ? -11.119 12.103 16.107 1.00 86.25 87 GLU A C 1
ATOM 736 O O . GLU A 1 87 ? -10.518 11.059 16.377 1.00 86.25 87 GLU A O 1
ATOM 741 N N . ARG A 1 88 ? -12.372 12.079 15.632 1.00 85.81 88 ARG A N 1
ATOM 742 C CA . ARG A 1 88 ? -13.138 10.843 15.446 1.00 85.81 88 ARG A CA 1
ATOM 743 C C . ARG A 1 88 ? -12.517 10.003 14.330 1.00 85.81 88 ARG A C 1
ATOM 745 O O . ARG A 1 88 ? -12.204 8.835 14.563 1.00 85.81 88 ARG A O 1
ATOM 752 N N . TRP A 1 89 ? -12.324 10.575 13.145 1.00 87.88 89 TRP A N 1
ATOM 753 C CA . TRP A 1 89 ? -11.754 9.882 11.981 1.00 87.88 89 TRP A CA 1
ATOM 754 C C . TRP A 1 89 ? -10.278 9.533 12.163 1.00 87.88 89 TRP A C 1
ATOM 756 O O . TRP A 1 89 ? -9.869 8.428 11.801 1.00 87.88 89 TRP A O 1
ATOM 766 N N . ARG A 1 90 ? -9.511 10.401 12.832 1.00 89.12 90 ARG A N 1
ATOM 767 C CA . ARG A 1 90 ? -8.127 10.129 13.249 1.00 89.12 90 ARG A CA 1
ATOM 768 C C . ARG A 1 90 ? -8.018 8.796 13.990 1.00 89.12 90 ARG A C 1
ATOM 770 O O . ARG A 1 90 ? -7.205 7.947 13.637 1.00 89.12 90 ARG A O 1
ATOM 777 N N . ARG A 1 91 ? -8.887 8.565 14.980 1.00 89.25 91 ARG A N 1
ATOM 778 C CA . ARG A 1 91 ? -8.876 7.321 15.766 1.00 89.25 91 ARG A CA 1
ATOM 779 C C . ARG A 1 91 ? -9.261 6.084 14.940 1.00 89.25 91 ARG A C 1
ATOM 781 O O . ARG A 1 91 ? -8.742 5.003 15.211 1.00 89.25 91 ARG A O 1
ATOM 788 N N . TYR A 1 92 ? -10.149 6.211 13.948 1.00 90.50 92 TYR A N 1
ATOM 789 C CA . TYR A 1 92 ? -10.467 5.108 13.025 1.00 90.50 92 TYR A CA 1
ATOM 790 C C . TYR A 1 92 ? -9.269 4.748 12.143 1.00 90.50 92 TYR A C 1
ATOM 792 O O . TYR A 1 92 ? -8.998 3.564 11.940 1.00 90.50 92 TYR A O 1
ATOM 800 N N . GLY A 1 93 ? -8.525 5.759 11.687 1.00 91.94 93 GLY A N 1
ATOM 801 C CA . GLY A 1 93 ? -7.267 5.576 10.970 1.00 91.94 93 GLY A CA 1
ATOM 802 C C . GLY A 1 93 ? -6.236 4.808 11.785 1.00 91.94 93 GLY A C 1
ATOM 803 O O . GLY A 1 93 ? -5.732 3.791 11.310 1.00 91.94 93 GLY A O 1
ATOM 804 N N . ILE A 1 94 ? -6.029 5.209 13.043 1.00 91.31 94 ILE A N 1
ATOM 805 C CA . ILE A 1 94 ? -5.161 4.475 13.972 1.00 91.31 94 ILE A CA 1
ATOM 806 C C . ILE A 1 94 ? -5.653 3.035 14.129 1.00 91.31 94 ILE A C 1
ATOM 808 O O . ILE A 1 94 ? -4.868 2.109 14.023 1.00 91.31 94 ILE A O 1
ATOM 812 N N . ALA A 1 95 ? -6.944 2.780 14.348 1.00 91.62 95 ALA A N 1
ATOM 813 C CA . ALA A 1 95 ? -7.405 1.403 14.537 1.00 91.62 95 ALA A CA 1
ATOM 814 C C . ALA A 1 95 ? -7.116 0.510 13.314 1.00 91.62 95 ALA A C 1
ATOM 816 O O . ALA A 1 95 ? -6.584 -0.592 13.490 1.00 91.62 95 ALA A O 1
ATOM 817 N N . LEU A 1 96 ? -7.394 1.006 12.101 1.00 93.31 96 LEU A N 1
ATOM 818 C CA . LEU A 1 96 ? -7.142 0.296 10.842 1.00 93.31 96 LEU A CA 1
ATOM 819 C C . LEU A 1 96 ? -5.658 0.057 10.557 1.00 93.31 96 LEU A C 1
ATOM 821 O O . LEU A 1 96 ? -5.335 -0.986 9.992 1.00 93.31 96 LEU A O 1
ATOM 825 N N . SER A 1 97 ? -4.756 0.946 10.987 1.00 92.69 97 SER A N 1
ATOM 826 C CA . SER A 1 97 ? -3.311 0.800 10.739 1.00 92.69 97 SER A CA 1
ATOM 827 C C . SER A 1 97 ? -2.721 -0.486 11.314 1.00 92.69 97 SER A C 1
ATOM 829 O O . SER A 1 97 ? -1.670 -0.938 10.877 1.00 92.69 97 SER A O 1
ATOM 831 N N . GLY A 1 98 ? -3.414 -1.115 12.265 1.00 91.44 98 GLY A N 1
ATOM 832 C CA . GLY A 1 98 ? -3.031 -2.403 12.830 1.00 91.44 98 GLY A CA 1
ATOM 833 C C . GLY A 1 98 ? -3.315 -3.596 11.923 1.00 91.44 98 GLY A C 1
ATOM 834 O O . GLY A 1 98 ? -3.098 -4.719 12.362 1.00 91.44 98 GLY A O 1
ATOM 835 N N . ILE A 1 99 ? -3.819 -3.392 10.705 1.00 92.94 99 ILE A N 1
ATOM 836 C CA . ILE A 1 99 ? -4.076 -4.442 9.716 1.00 92.94 99 ILE A CA 1
ATOM 837 C C . ILE A 1 99 ? -3.101 -4.251 8.551 1.00 92.94 99 ILE A C 1
ATOM 839 O O . ILE A 1 99 ? -3.048 -3.180 7.954 1.00 92.94 99 ILE A O 1
ATOM 843 N N . GLY A 1 100 ? -2.333 -5.289 8.233 1.00 90.94 100 GLY A N 1
ATOM 844 C CA . GLY A 1 100 ? -1.437 -5.350 7.081 1.00 90.94 100 GLY A CA 1
ATOM 845 C C . GLY A 1 100 ? -2.112 -6.014 5.887 1.00 90.94 100 GLY A C 1
ATOM 846 O O . GLY A 1 100 ? -2.409 -5.362 4.882 1.00 90.94 100 GLY A O 1
ATOM 847 N N . ASP A 1 101 ? -2.361 -7.322 5.980 1.00 89.88 101 ASP A N 1
ATOM 848 C CA . ASP A 1 101 ? -3.035 -8.075 4.919 1.00 89.88 101 ASP A CA 1
ATOM 849 C C . ASP A 1 101 ? -4.497 -8.358 5.259 1.00 89.88 101 ASP A C 1
ATOM 851 O O . ASP A 1 101 ? -4.794 -9.163 6.140 1.00 89.88 101 ASP A O 1
ATOM 855 N N . VAL A 1 102 ? -5.422 -7.733 4.529 1.00 91.19 102 VAL A N 1
ATOM 856 C CA . VAL A 1 102 ? -6.865 -7.922 4.731 1.00 91.19 102 VAL A CA 1
ATOM 857 C C . VAL A 1 102 ? -7.262 -9.346 4.325 1.00 91.19 102 VAL A C 1
ATOM 859 O O . VAL A 1 102 ? -7.019 -9.775 3.195 1.00 91.19 102 VAL A O 1
ATOM 862 N N . LYS A 1 103 ? -7.901 -10.085 5.233 1.00 87.19 103 LYS A N 1
ATOM 863 C CA . LYS A 1 103 ? -8.388 -11.459 5.002 1.00 87.19 103 LYS A CA 1
ATOM 864 C C . LYS A 1 103 ? -9.902 -11.542 4.861 1.00 87.19 103 LYS A C 1
ATOM 866 O O . LYS A 1 103 ? -10.411 -12.485 4.259 1.00 87.19 103 LYS A O 1
ATOM 871 N N . GLY A 1 104 ? -10.617 -10.537 5.352 1.00 86.44 104 GLY A N 1
ATOM 872 C CA . GLY A 1 104 ? -12.057 -10.464 5.190 1.00 86.44 104 GLY A CA 1
ATOM 873 C C . GLY A 1 104 ? -12.674 -9.247 5.857 1.00 86.44 104 GLY A C 1
ATOM 874 O O . GLY A 1 104 ? -11.980 -8.365 6.372 1.00 86.44 104 GLY A O 1
ATOM 875 N N . ALA A 1 105 ? -14.001 -9.225 5.840 1.00 89.56 105 ALA A N 1
ATOM 876 C CA . ALA A 1 105 ? -14.803 -8.148 6.389 1.00 89.56 105 ALA A CA 1
ATOM 877 C C . ALA A 1 105 ? -16.090 -8.676 7.036 1.00 89.56 105 ALA A C 1
ATOM 879 O O . ALA A 1 105 ? -16.585 -9.745 6.687 1.00 89.56 105 ALA A O 1
ATOM 880 N N . VAL A 1 106 ? -16.637 -7.907 7.972 1.00 86.88 106 VAL A N 1
ATOM 881 C CA . VAL A 1 106 ? -17.972 -8.098 8.542 1.00 86.88 106 VAL A CA 1
ATOM 882 C C . VAL A 1 106 ? -18.730 -6.788 8.409 1.00 86.88 106 VAL A C 1
ATOM 884 O O . VAL A 1 106 ? -18.222 -5.748 8.827 1.00 86.88 106 VAL A O 1
ATOM 887 N N . PHE A 1 107 ? -19.936 -6.838 7.856 1.00 86.25 107 PHE A N 1
ATOM 888 C CA . PHE A 1 107 ? -20.833 -5.696 7.775 1.00 86.25 107 PHE A CA 1
ATOM 889 C C . PHE A 1 107 ? -22.065 -5.945 8.642 1.00 86.25 107 PHE A C 1
ATOM 891 O O . PHE A 1 107 ? -22.742 -6.969 8.513 1.00 86.25 107 PHE A O 1
ATOM 898 N N . ASP A 1 108 ? -22.326 -4.998 9.541 1.00 84.56 108 ASP A N 1
ATOM 899 C CA . ASP A 1 108 ? -23.537 -4.961 10.351 1.00 84.56 108 ASP A CA 1
ATOM 900 C C . ASP A 1 108 ? -24.512 -3.928 9.755 1.00 84.56 108 ASP A C 1
ATOM 902 O O . ASP A 1 108 ? -24.261 -2.720 9.850 1.00 84.56 108 ASP A O 1
ATOM 906 N N . PRO A 1 109 ? -25.625 -4.363 9.141 1.00 79.44 109 PRO A N 1
ATOM 907 C CA . PRO A 1 109 ? -26.585 -3.465 8.517 1.00 79.44 109 PRO A CA 1
ATOM 908 C C . PRO A 1 109 ? -27.395 -2.646 9.531 1.00 79.44 109 PRO A C 1
ATOM 910 O O . PRO A 1 109 ? -27.934 -1.615 9.131 1.00 79.44 109 PRO A O 1
ATOM 913 N N . GLU A 1 110 ? -27.486 -3.067 10.798 1.00 79.69 110 GLU A N 1
ATOM 914 C CA . GLU A 1 110 ? -28.214 -2.356 11.859 1.00 79.69 110 GLU A CA 1
ATOM 915 C C . GLU A 1 110 ? -27.428 -1.107 12.278 1.00 79.69 110 GLU A C 1
ATOM 917 O O . GLU A 1 110 ? -27.946 0.010 12.261 1.00 79.69 110 GLU A O 1
ATOM 922 N N . THR A 1 111 ? -26.145 -1.290 12.594 1.00 81.56 111 THR A N 1
ATOM 923 C CA . THR A 1 111 ? -25.266 -0.216 13.090 1.00 81.56 111 THR A CA 1
ATOM 924 C C . THR A 1 111 ? -24.500 0.512 11.980 1.00 81.56 111 THR A C 1
ATOM 926 O O . THR A 1 111 ? -23.967 1.603 12.187 1.00 81.56 111 THR A O 1
ATOM 929 N N . LYS A 1 112 ? -24.451 -0.061 10.771 1.00 83.19 112 LYS A N 1
ATOM 930 C CA . LYS A 1 112 ? -23.646 0.416 9.630 1.00 83.19 112 LYS A CA 1
ATOM 931 C C . LYS A 1 112 ? -22.147 0.451 9.923 1.00 83.19 112 LYS A C 1
ATOM 933 O O . LYS A 1 112 ? -21.426 1.289 9.383 1.00 83.19 112 LYS A O 1
ATOM 938 N N . TYR A 1 113 ? -21.662 -0.453 10.768 1.00 87.56 113 TYR A N 1
ATOM 939 C CA . TYR A 1 113 ? -20.232 -0.641 10.979 1.00 87.56 113 TYR A CA 1
ATOM 940 C C . TYR A 1 113 ? -19.677 -1.681 10.008 1.00 87.56 113 TYR A C 1
ATOM 942 O O . TYR A 1 113 ? -20.198 -2.791 9.881 1.00 87.56 113 TYR A O 1
ATOM 950 N N . LEU A 1 114 ? -18.570 -1.319 9.364 1.00 89.56 114 LEU A N 1
ATOM 951 C CA . LEU A 1 114 ? -17.731 -2.226 8.599 1.00 89.56 114 LEU A CA 1
ATOM 952 C C . LEU A 1 114 ? -16.515 -2.588 9.441 1.00 89.56 114 LEU A C 1
ATOM 954 O O . LEU A 1 114 ? -15.737 -1.723 9.835 1.00 89.56 114 LEU A O 1
ATOM 958 N N . THR A 1 115 ? -16.346 -3.873 9.706 1.00 89.56 115 THR A N 1
ATOM 959 C CA . THR A 1 115 ? -15.195 -4.417 10.420 1.00 89.56 115 THR A CA 1
ATOM 960 C C . THR A 1 115 ? -14.290 -5.122 9.435 1.00 89.56 115 THR A C 1
ATOM 962 O O . THR A 1 115 ? -14.721 -6.073 8.794 1.00 89.56 115 THR A O 1
ATOM 965 N N . LEU A 1 116 ? -13.036 -4.694 9.334 1.00 91.75 116 LEU A N 1
ATOM 966 C CA . LEU A 1 116 ? -12.013 -5.419 8.588 1.00 91.75 116 LEU A CA 1
ATOM 967 C C . LEU A 1 116 ? -11.192 -6.274 9.540 1.00 91.75 116 LEU A C 1
ATOM 969 O O . LEU A 1 116 ? -10.975 -5.896 10.693 1.00 91.75 116 LEU A O 1
ATOM 973 N N . TRP A 1 117 ? -10.708 -7.408 9.044 1.00 89.75 117 TRP A N 1
ATOM 974 C CA . TRP A 1 117 ? -9.757 -8.233 9.775 1.00 89.75 117 TRP A CA 1
ATOM 975 C C . TRP A 1 117 ? -8.668 -8.783 8.864 1.00 89.75 117 TRP A C 1
ATOM 977 O O . TRP A 1 117 ? -8.860 -8.946 7.654 1.00 89.75 117 TRP A O 1
ATOM 987 N N . GLY A 1 118 ? -7.509 -9.056 9.452 1.00 90.56 118 GLY A N 1
ATOM 988 C CA . GLY A 1 118 ? -6.351 -9.494 8.703 1.00 90.56 118 GLY A CA 1
ATOM 989 C C . GLY A 1 118 ? -5.124 -9.805 9.543 1.00 90.56 118 GLY A C 1
ATOM 990 O O . GLY A 1 118 ? -5.177 -9.806 10.774 1.00 90.56 118 GLY A O 1
ATOM 991 N N . ASP A 1 119 ? -4.020 -10.078 8.860 1.00 90.44 119 ASP A N 1
ATOM 992 C CA . ASP A 1 119 ? -2.711 -10.226 9.497 1.00 90.44 119 ASP A CA 1
ATOM 993 C C . ASP A 1 119 ? -2.199 -8.846 9.957 1.00 90.44 119 ASP A C 1
ATOM 995 O O . ASP A 1 119 ? -2.574 -7.829 9.357 1.00 90.44 119 ASP A O 1
ATOM 999 N N . PRO A 1 120 ? -1.374 -8.764 11.018 1.00 90.88 120 PRO A N 1
ATOM 1000 C CA . PRO A 1 120 ? -0.716 -7.511 11.382 1.00 90.88 120 PRO A CA 1
ATOM 1001 C C . PRO A 1 120 ? 0.192 -7.002 10.244 1.00 90.88 120 PRO A C 1
ATOM 1003 O O . PRO A 1 120 ? 0.589 -7.785 9.382 1.00 90.88 120 PRO A O 1
ATOM 1006 N N . PRO A 1 121 ? 0.539 -5.704 10.231 1.00 89.25 121 PRO A N 1
ATOM 1007 C CA . PRO A 1 121 ? 1.512 -5.172 9.292 1.00 89.25 121 PRO A CA 1
ATOM 1008 C C . PRO A 1 121 ? 2.876 -5.840 9.440 1.00 89.25 121 PRO A C 1
ATOM 1010 O O . PRO A 1 121 ? 3.316 -6.137 10.552 1.00 89.25 121 PRO A O 1
ATOM 1013 N N . ASP A 1 122 ? 3.558 -6.010 8.315 1.00 86.50 122 ASP A N 1
ATOM 1014 C CA . ASP A 1 122 ? 4.925 -6.514 8.231 1.00 86.50 122 ASP A CA 1
ATOM 1015 C C . ASP A 1 122 ? 5.696 -5.768 7.119 1.00 86.50 122 ASP A C 1
ATOM 1017 O O . ASP A 1 122 ? 5.194 -4.802 6.534 1.00 86.50 122 ASP A O 1
ATOM 1021 N N . GLY A 1 123 ? 6.933 -6.187 6.827 1.00 77.31 123 GLY A N 1
ATOM 1022 C CA . GLY A 1 123 ? 7.765 -5.552 5.795 1.00 77.31 123 GLY A CA 1
ATOM 1023 C C . GLY A 1 123 ? 7.182 -5.612 4.373 1.00 77.31 123 GLY A C 1
ATOM 1024 O O . GLY A 1 123 ? 7.507 -4.761 3.547 1.00 77.31 123 GLY A O 1
ATOM 1025 N N . THR A 1 124 ? 6.303 -6.577 4.098 1.00 80.81 124 THR A N 1
ATOM 1026 C CA . THR A 1 124 ? 5.643 -6.807 2.800 1.00 80.81 124 THR A CA 1
ATOM 1027 C C . THR 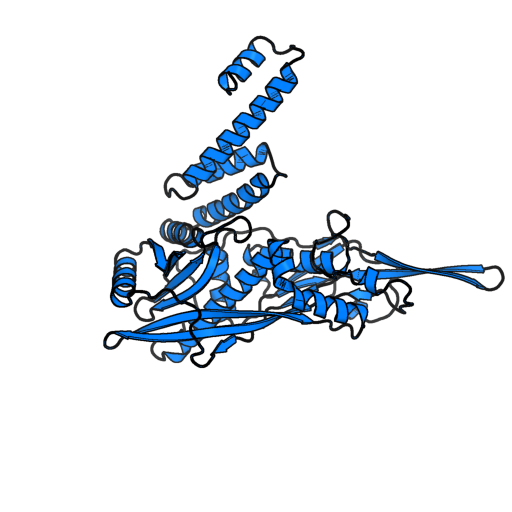A 1 124 ? 4.215 -6.254 2.751 1.00 80.81 124 THR A C 1
ATOM 1029 O O . THR A 1 124 ? 3.743 -5.822 1.698 1.00 80.81 124 THR A O 1
ATOM 1032 N N . HIS A 1 125 ? 3.535 -6.203 3.897 1.00 85.44 125 HIS A N 1
ATOM 1033 C CA . HIS A 1 125 ? 2.174 -5.718 4.071 1.00 85.44 125 HIS A CA 1
ATOM 1034 C C . HIS A 1 125 ? 2.191 -4.477 4.975 1.00 85.44 125 HIS A C 1
ATOM 1036 O O . HIS A 1 125 ? 1.989 -4.597 6.184 1.00 85.44 125 HIS A O 1
ATOM 1042 N N . PRO A 1 126 ? 2.377 -3.260 4.424 1.00 86.56 126 PRO A N 1
ATOM 1043 C CA . PRO A 1 126 ? 2.412 -2.040 5.232 1.00 86.56 126 PRO A CA 1
ATOM 1044 C C . PRO A 1 126 ? 1.077 -1.791 5.958 1.00 86.56 126 PRO A C 1
ATOM 1046 O O . PRO A 1 126 ? 0.068 -2.382 5.582 1.00 86.56 126 PRO A O 1
ATOM 1049 N N . PRO A 1 127 ? 1.002 -0.896 6.949 1.00 91.00 127 PRO A N 1
ATOM 1050 C CA . PRO A 1 127 ? -0.262 -0.551 7.601 1.00 91.00 127 PRO A CA 1
ATOM 1051 C C . PRO A 1 127 ? -1.373 -0.158 6.614 1.00 91.00 127 PRO A C 1
ATOM 1053 O O . PRO A 1 127 ? -1.115 0.490 5.595 1.00 91.00 127 PRO A O 1
ATOM 1056 N N . LEU A 1 128 ? -2.611 -0.561 6.897 1.00 92.50 128 LEU A N 1
ATOM 1057 C CA . LEU A 1 128 ? -3.783 -0.186 6.111 1.00 92.50 128 LEU A CA 1
ATOM 1058 C C . LEU A 1 128 ? -4.190 1.263 6.403 1.00 92.50 128 LEU A C 1
ATOM 1060 O O . LEU A 1 128 ? -4.390 1.650 7.555 1.00 92.50 128 LEU A O 1
ATOM 1064 N N . ALA A 1 129 ? -4.373 2.047 5.344 1.00 91.56 129 ALA A N 1
ATOM 1065 C CA . ALA A 1 129 ? -4.849 3.414 5.447 1.00 91.56 129 ALA A CA 1
ATOM 1066 C C . ALA A 1 129 ? -6.377 3.499 5.440 1.00 91.56 129 ALA A C 1
ATOM 1068 O O . ALA A 1 129 ? -7.052 2.827 4.656 1.00 91.56 129 ALA A O 1
ATOM 1069 N N . LEU A 1 130 ? -6.915 4.402 6.263 1.00 91.50 130 LEU A N 1
ATOM 1070 C CA . LEU A 1 130 ? -8.329 4.774 6.219 1.00 91.50 130 LEU A CA 1
ATOM 1071 C C . LEU A 1 130 ? -8.708 5.354 4.852 1.00 91.50 130 LEU A C 1
ATOM 1073 O O . LEU A 1 130 ? -9.736 4.970 4.304 1.00 91.50 130 LEU A O 1
ATOM 1077 N N . ASP A 1 131 ? -7.855 6.209 4.283 1.00 92.25 131 ASP A N 1
ATOM 1078 C CA . ASP A 1 131 ? -8.085 6.861 2.988 1.00 92.25 131 ASP A CA 1
ATOM 1079 C C . ASP A 1 131 ? -8.233 5.862 1.842 1.00 92.25 131 ASP A C 1
ATOM 1081 O O . ASP A 1 131 ? -9.127 6.017 1.011 1.00 92.25 131 ASP A O 1
ATOM 1085 N N . ASP A 1 132 ? -7.455 4.780 1.841 1.00 93.50 132 ASP A N 1
ATOM 1086 C CA . ASP A 1 132 ? -7.579 3.739 0.819 1.00 93.50 132 ASP A CA 1
ATOM 1087 C C . ASP A 1 132 ? -8.922 3.000 0.919 1.00 93.50 132 ASP A C 1
ATOM 1089 O O . ASP A 1 132 ? -9.562 2.731 -0.099 1.00 93.50 132 ASP A O 1
ATOM 1093 N N . LEU A 1 133 ? -9.378 2.690 2.141 1.00 92.94 133 LEU A N 1
ATOM 1094 C CA . LEU A 1 133 ? -10.685 2.066 2.370 1.00 92.94 133 LEU A CA 1
ATOM 1095 C C . LEU A 1 133 ? -11.823 3.000 1.948 1.00 92.94 133 LEU A C 1
ATOM 1097 O O . LEU A 1 133 ? -12.742 2.580 1.245 1.00 92.94 133 LEU A O 1
ATOM 1101 N N . MET A 1 134 ? -11.761 4.263 2.369 1.00 90.12 134 MET A N 1
ATOM 1102 C CA . MET A 1 134 ? -12.793 5.255 2.072 1.00 90.12 134 MET A CA 1
ATOM 1103 C C . MET A 1 134 ? -12.902 5.520 0.572 1.00 90.12 134 MET A C 1
ATOM 1105 O O . MET A 1 134 ? -14.012 5.598 0.044 1.00 90.12 134 MET A O 1
ATOM 1109 N N . LEU A 1 135 ? -11.772 5.585 -0.136 1.00 91.38 135 LEU A N 1
ATOM 1110 C CA . LEU A 1 135 ? -11.774 5.756 -1.583 1.00 91.38 135 LEU A CA 1
ATOM 1111 C C . LEU A 1 135 ? -12.302 4.510 -2.304 1.00 91.38 135 LEU A C 1
ATOM 1113 O O . LEU A 1 135 ? -13.081 4.640 -3.246 1.00 91.38 135 LEU A O 1
ATOM 1117 N N . ALA A 1 136 ? -11.940 3.306 -1.852 1.00 90.81 136 ALA A N 1
ATOM 1118 C CA . ALA A 1 136 ? -12.447 2.066 -2.438 1.00 90.81 136 ALA A CA 1
ATOM 1119 C C . ALA A 1 136 ? -13.975 1.932 -2.302 1.00 90.81 136 ALA A C 1
ATOM 1121 O O . ALA A 1 136 ? -14.640 1.521 -3.256 1.00 90.81 136 ALA A O 1
ATOM 1122 N N . LEU A 1 137 ? -14.536 2.319 -1.149 1.00 88.25 137 LEU A N 1
ATOM 1123 C CA . LEU A 1 137 ? -15.985 2.383 -0.928 1.00 88.25 137 LEU A CA 1
ATOM 1124 C C . LEU A 1 137 ? -16.658 3.373 -1.889 1.00 88.25 137 LEU A C 1
ATOM 1126 O O . LEU A 1 137 ? -17.677 3.044 -2.496 1.00 88.25 137 LEU A O 1
ATOM 1130 N N . GLU A 1 138 ? -16.083 4.567 -2.049 1.00 86.81 138 GLU A N 1
ATOM 1131 C CA . GLU A 1 138 ? -16.613 5.608 -2.936 1.00 86.81 138 GLU A CA 1
ATOM 1132 C C . GLU A 1 138 ? -16.613 5.161 -4.406 1.00 86.81 138 GLU A C 1
ATOM 1134 O O . GLU A 1 138 ? -17.628 5.262 -5.097 1.00 86.81 138 GLU A O 1
ATOM 1139 N N . VAL A 1 139 ? -15.495 4.598 -4.872 1.00 86.88 139 VAL A N 1
ATOM 1140 C CA . VAL A 1 139 ? -15.348 4.059 -6.231 1.00 86.88 139 VAL A CA 1
ATOM 1141 C C . VAL A 1 139 ? -16.351 2.929 -6.491 1.00 86.88 139 VAL A C 1
ATOM 1143 O O . VAL A 1 139 ? -17.028 2.924 -7.521 1.00 86.88 139 VAL A O 1
ATOM 1146 N N . ALA A 1 140 ? -16.497 1.991 -5.548 1.00 84.56 140 ALA A N 1
ATOM 1147 C CA . ALA A 1 140 ? -17.433 0.878 -5.681 1.00 84.56 140 ALA A CA 1
ATOM 1148 C C . ALA A 1 140 ? -18.892 1.350 -5.769 1.00 84.56 140 ALA A C 1
ATOM 1150 O O . ALA A 1 140 ? -19.633 0.903 -6.649 1.00 84.56 140 ALA A O 1
ATOM 1151 N N . ARG A 1 141 ? -19.301 2.293 -4.909 1.00 81.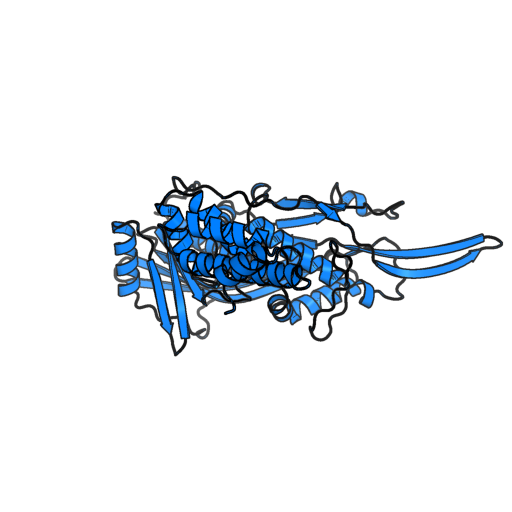94 141 ARG A N 1
ATOM 1152 C CA . ARG A 1 141 ? -20.658 2.863 -4.922 1.00 81.94 141 ARG A CA 1
ATOM 1153 C C . ARG A 1 141 ? -20.979 3.555 -6.241 1.00 81.94 141 ARG A C 1
ATOM 1155 O O . ARG A 1 141 ? -22.034 3.274 -6.809 1.00 81.94 141 ARG A O 1
ATOM 1162 N N . ARG A 1 142 ? -20.036 4.323 -6.796 1.00 84.44 142 ARG A N 1
ATOM 1163 C CA . ARG A 1 142 ? -20.156 4.949 -8.129 1.00 84.44 142 ARG A CA 1
ATOM 1164 C C . ARG A 1 142 ? -20.203 3.952 -9.290 1.00 84.44 142 ARG A C 1
ATOM 1166 O O . ARG A 1 142 ? -20.582 4.328 -10.391 1.00 84.44 142 ARG A O 1
ATOM 1173 N N . GLY A 1 143 ? -19.858 2.685 -9.052 1.00 82.00 143 GLY A N 1
ATOM 1174 C CA . GLY A 1 143 ? -19.760 1.677 -10.110 1.00 82.00 143 GLY A CA 1
ATOM 1175 C C . GLY A 1 143 ? -18.576 1.922 -11.047 1.00 82.00 143 GLY A C 1
ATOM 1176 O O . GLY A 1 143 ? -18.594 1.472 -12.188 1.00 82.00 143 GLY A O 1
ATOM 1177 N N . GLU A 1 144 ? -17.565 2.651 -10.574 1.00 85.38 144 GLU A N 1
ATOM 1178 C CA . GLU A 1 144 ? -16.393 3.019 -11.359 1.00 85.38 144 GLU A CA 1
ATOM 1179 C C . GLU A 1 144 ? -15.282 1.966 -11.223 1.00 85.38 144 GLU A C 1
ATOM 1181 O O . GLU A 1 144 ? -15.222 1.171 -10.275 1.00 85.38 144 GLU A O 1
ATOM 1186 N N . PHE A 1 145 ? -14.378 1.959 -12.202 1.00 82.19 145 PHE A N 1
ATOM 1187 C CA . PHE A 1 145 ? -13.256 1.030 -12.270 1.00 82.19 145 PHE A CA 1
ATOM 1188 C C . PHE A 1 145 ? -11.955 1.811 -12.158 1.00 82.19 145 PHE A C 1
ATOM 1190 O O . PHE A 1 145 ? -11.574 2.477 -13.120 1.00 82.19 145 PHE A O 1
ATOM 1197 N N . PRO A 1 146 ? -11.257 1.738 -11.015 1.00 87.12 146 PRO A N 1
A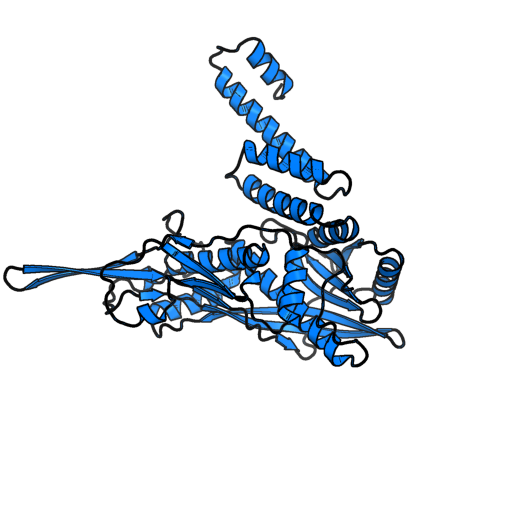TOM 1198 C CA . PRO A 1 146 ? -10.068 2.531 -10.829 1.00 87.12 146 PRO A CA 1
ATOM 1199 C C . PRO A 1 146 ? -8.936 1.979 -11.686 1.00 87.12 146 PRO A C 1
ATOM 1201 O O . PRO A 1 146 ? -8.721 0.762 -11.808 1.00 87.12 146 PRO A O 1
ATOM 1204 N N . LYS A 1 147 ? -8.238 2.919 -12.304 1.00 83.25 147 LYS A N 1
ATOM 1205 C CA . LYS A 1 147 ? -7.265 2.694 -13.346 1.00 83.25 147 LYS A CA 1
ATOM 1206 C C . LYS A 1 147 ? -6.181 3.755 -13.285 1.00 83.25 147 LYS A C 1
ATOM 1208 O O . LYS A 1 147 ? -6.438 4.939 -13.065 1.00 83.25 147 LYS A O 1
ATOM 1213 N N . VAL A 1 148 ? -4.964 3.308 -13.545 1.00 85.44 148 VAL A N 1
ATOM 1214 C CA . VAL A 1 148 ? -3.858 4.181 -13.912 1.00 85.44 148 VAL A CA 1
ATOM 1215 C C . VAL A 1 148 ? -3.333 3.720 -15.262 1.00 85.44 148 VAL A C 1
ATOM 1217 O O . VAL A 1 148 ? -3.405 2.540 -15.609 1.00 85.44 148 VAL A O 1
ATOM 1220 N N . SER A 1 149 ? -2.842 4.662 -16.045 1.00 81.12 149 SER A N 1
ATOM 1221 C CA . SER A 1 149 ? -2.057 4.352 -17.223 1.00 81.12 149 SER A CA 1
ATOM 1222 C C . SER A 1 149 ? -0.843 5.248 -17.273 1.00 81.12 149 SER A C 1
ATOM 1224 O O . SER A 1 149 ? -0.919 6.411 -16.876 1.00 81.12 149 SER A O 1
ATOM 1226 N N . ILE A 1 150 ? 0.255 4.716 -17.794 1.00 81.44 150 ILE A N 1
ATOM 1227 C CA . ILE A 1 150 ? 1.407 5.529 -18.162 1.00 81.44 150 ILE A CA 1
ATOM 1228 C C . ILE A 1 150 ? 1.666 5.300 -19.643 1.00 81.44 150 ILE A C 1
ATOM 1230 O O . ILE A 1 150 ? 2.056 4.205 -20.053 1.00 81.44 150 ILE A O 1
ATOM 1234 N N . GLU A 1 151 ? 1.353 6.328 -20.419 1.00 75.69 151 GLU A N 1
ATOM 1235 C CA . GLU A 1 151 ? 1.227 6.321 -21.873 1.00 75.69 151 GLU A CA 1
ATOM 1236 C C . GLU A 1 151 ? 1.801 7.627 -22.430 1.00 75.69 151 GLU A C 1
ATOM 1238 O O . GLU A 1 151 ? 1.858 8.630 -21.718 1.00 75.69 151 GLU A O 1
ATOM 1243 N N . PRO A 1 152 ? 2.212 7.664 -23.700 1.00 72.88 152 PRO A N 1
ATOM 1244 C CA . PRO A 1 152 ? 2.556 8.923 -24.337 1.00 72.88 152 PRO A CA 1
ATOM 1245 C C . PRO A 1 152 ? 1.371 9.901 -24.371 1.00 72.88 152 PRO A C 1
ATOM 1247 O O . PRO A 1 152 ? 0.199 9.512 -24.328 1.00 72.88 152 PRO A O 1
ATOM 1250 N N . GLU A 1 153 ? 1.687 11.190 -24.477 1.00 71.19 153 GLU A N 1
ATOM 1251 C CA . GLU A 1 153 ? 0.681 12.240 -24.614 1.00 71.19 153 GLU A CA 1
ATOM 1252 C C . GLU A 1 153 ? -0.203 11.991 -25.853 1.00 71.19 153 GLU A C 1
ATOM 1254 O O . GLU A 1 153 ? 0.289 11.661 -26.932 1.00 71.19 153 GLU A O 1
ATOM 1259 N N . GLY A 1 154 ? -1.528 12.090 -25.689 1.00 63.72 154 GLY A N 1
ATOM 1260 C CA . GLY A 1 154 ? -2.504 11.732 -26.731 1.00 63.72 154 GLY A CA 1
ATOM 1261 C C . GLY A 1 154 ? -2.937 10.254 -26.752 1.00 63.72 154 GLY A C 1
ATOM 1262 O O . GLY A 1 154 ? -3.807 9.888 -27.546 1.00 63.72 154 GLY A O 1
ATOM 1263 N N . GLY A 1 155 ? -2.406 9.414 -25.853 1.00 61.81 155 GLY A N 1
ATOM 1264 C CA . GLY A 1 155 ? -2.752 7.992 -25.733 1.00 61.81 155 GLY A CA 1
ATOM 1265 C C . GLY A 1 155 ? -2.153 7.136 -26.852 1.00 61.81 155 GLY A C 1
ATOM 1266 O O . GLY A 1 155 ? -1.242 7.564 -27.543 1.00 61.81 155 GLY A O 1
ATOM 1267 N N . LEU A 1 156 ? -2.667 5.918 -27.059 1.00 56.06 156 LEU A N 1
ATOM 1268 C CA . LEU A 1 156 ? -2.119 4.969 -28.051 1.00 56.06 156 LEU A CA 1
ATOM 1269 C C . LEU A 1 156 ? -2.608 5.175 -29.490 1.00 56.06 156 LEU A C 1
ATOM 1271 O O . LEU A 1 156 ? -2.029 4.622 -30.420 1.00 56.06 156 LEU A O 1
ATOM 1275 N N . LYS A 1 157 ? -3.672 5.960 -29.702 1.00 50.22 157 LYS A N 1
ATOM 1276 C CA . LYS A 1 157 ? -4.264 6.170 -31.038 1.00 50.22 157 LYS A CA 1
ATOM 1277 C C . LYS A 1 157 ? -3.331 6.888 -32.036 1.00 50.22 157 LYS A C 1
ATOM 1279 O O . LYS A 1 157 ? -3.350 6.506 -33.198 1.00 50.22 157 LYS A O 1
ATOM 1284 N N . PRO A 1 158 ? -2.489 7.858 -31.631 1.00 46.34 158 PRO A N 1
ATOM 1285 C CA . PRO A 1 158 ? -1.432 8.409 -32.488 1.00 46.34 158 PRO A CA 1
ATOM 1286 C C . PRO A 1 158 ? -0.248 7.452 -32.743 1.00 46.34 158 PRO A C 1
ATOM 1288 O O . PRO A 1 158 ? 0.617 7.770 -33.550 1.00 46.34 158 PRO A O 1
ATOM 1291 N N . PHE A 1 159 ? -0.187 6.302 -32.057 1.00 48.75 159 PHE A N 1
ATOM 1292 C CA . PHE A 1 159 ? 0.971 5.393 -32.002 1.00 48.75 159 PHE A CA 1
ATOM 1293 C C . PHE A 1 159 ? 0.749 4.084 -32.775 1.00 48.75 159 PHE A C 1
ATOM 1295 O O . PHE A 1 159 ? 1.620 3.218 -32.798 1.00 48.75 159 PHE A O 1
ATOM 1302 N N . SER A 1 160 ? -0.415 3.925 -33.416 1.00 44.34 160 SER A N 1
ATOM 1303 C CA . SER A 1 160 ? -0.772 2.743 -34.211 1.00 44.34 160 SER A CA 1
ATOM 1304 C C . SER A 1 160 ? -0.315 2.808 -35.674 1.00 44.34 160 SER A C 1
ATOM 1306 O O . SER A 1 160 ? -0.611 1.894 -36.440 1.00 44.34 160 SER A O 1
ATOM 1308 N N . SER A 1 161 ? 0.381 3.870 -36.089 1.00 40.00 161 SER A N 1
ATOM 1309 C CA . SER A 1 161 ? 0.955 4.003 -37.432 1.00 40.00 161 SER A CA 1
ATOM 1310 C C . SER A 1 161 ? 2.473 4.108 -37.348 1.00 40.00 161 SER A C 1
ATOM 1312 O O . SER A 1 161 ? 3.004 4.870 -36.547 1.00 40.00 161 SER A O 1
ATOM 1314 N N . ALA A 1 162 ? 3.140 3.302 -38.167 1.00 41.91 162 ALA A N 1
ATOM 1315 C CA . ALA A 1 162 ? 4.578 3.101 -38.232 1.00 41.91 162 ALA A CA 1
ATOM 1316 C C . ALA A 1 162 ? 5.430 4.385 -38.158 1.00 41.91 162 ALA A C 1
ATOM 1318 O O . ALA A 1 162 ? 5.059 5.423 -38.697 1.00 41.91 162 ALA A O 1
ATOM 1319 N N . LEU A 1 163 ? 6.627 4.215 -37.584 1.00 43.31 163 LEU A N 1
ATOM 1320 C CA . LEU A 1 163 ? 7.742 5.164 -37.501 1.00 43.31 163 LEU A CA 1
ATOM 1321 C C . LEU A 1 163 ? 7.528 6.364 -36.574 1.00 43.31 163 LEU A C 1
ATOM 1323 O O . LEU A 1 163 ? 7.031 7.417 -36.963 1.00 43.31 163 LEU A O 1
ATOM 1327 N N . PHE A 1 164 ? 8.081 6.261 -35.368 1.00 48.47 164 PHE A N 1
ATOM 1328 C CA . PHE A 1 164 ? 8.623 7.465 -34.759 1.00 48.47 164 PHE A CA 1
ATOM 1329 C C . PHE A 1 164 ? 9.801 7.963 -35.591 1.00 48.47 164 PHE A C 1
ATOM 1331 O O . PHE A 1 164 ? 10.694 7.184 -35.921 1.00 48.47 164 PHE A O 1
ATOM 1338 N N . ALA A 1 165 ? 9.843 9.269 -35.834 1.00 48.94 165 ALA A N 1
ATOM 1339 C CA . ALA A 1 165 ? 11.117 9.947 -36.034 1.00 48.94 165 ALA A CA 1
ATOM 1340 C C . ALA A 1 165 ? 11.906 10.000 -34.705 1.00 48.94 165 ALA A C 1
ATOM 1342 O O . ALA A 1 165 ? 13.111 9.780 -34.716 1.00 48.94 165 ALA A O 1
ATOM 1343 N N . GLU A 1 166 ? 11.225 10.202 -33.559 1.00 57.88 166 GLU A N 1
ATOM 1344 C CA . GLU A 1 166 ? 11.815 10.196 -32.206 1.00 57.88 166 GLU A CA 1
ATOM 1345 C C . GLU A 1 166 ? 10.823 9.709 -31.125 1.00 57.88 166 GLU A C 1
ATOM 1347 O O . GLU A 1 166 ? 9.657 10.103 -31.110 1.00 57.88 166 GLU A O 1
ATOM 1352 N N . THR A 1 167 ? 11.278 8.863 -30.192 1.00 66.88 167 THR A N 1
ATOM 1353 C CA . THR A 1 167 ? 10.500 8.448 -29.006 1.00 66.88 167 THR A CA 1
ATOM 1354 C C . THR A 1 167 ? 10.405 9.608 -28.002 1.00 66.88 167 THR A C 1
ATOM 1356 O O . THR A 1 167 ? 11.436 10.214 -27.696 1.00 66.88 167 THR A O 1
ATOM 1359 N N . PRO A 1 168 ? 9.224 9.925 -27.428 1.00 74.31 168 PRO A N 1
ATOM 1360 C CA . PRO A 1 168 ? 9.113 11.020 -26.469 1.00 74.31 168 PRO A CA 1
ATOM 1361 C C . PRO A 1 168 ? 9.946 10.733 -25.217 1.00 74.31 168 PRO A C 1
ATOM 1363 O O . PRO A 1 168 ? 9.993 9.603 -24.731 1.00 74.31 168 PRO A O 1
ATOM 1366 N N . LYS A 1 169 ? 10.569 11.775 -24.657 1.00 80.06 169 LYS A N 1
ATOM 1367 C CA . LYS A 1 169 ? 11.416 11.661 -23.454 1.00 80.06 169 LYS A CA 1
ATOM 1368 C C . LYS A 1 169 ? 10.633 11.253 -22.203 1.00 80.06 169 LYS A C 1
ATOM 1370 O O . LYS A 1 169 ? 11.210 10.652 -21.298 1.00 80.06 169 LYS A O 1
ATOM 1375 N N . PHE A 1 170 ? 9.340 11.572 -22.163 1.00 83.56 170 PHE A N 1
ATOM 1376 C CA . PHE A 1 170 ? 8.457 11.291 -21.038 1.00 83.56 170 PHE A CA 1
ATOM 1377 C C . PHE A 1 170 ? 7.117 10.727 -21.509 1.00 83.56 170 PHE A C 1
ATOM 1379 O O . PHE A 1 170 ? 6.588 11.137 -22.543 1.00 83.56 170 PHE A O 1
ATOM 1386 N N . PHE A 1 171 ? 6.550 9.838 -20.700 1.00 83.12 171 PHE A N 1
ATOM 1387 C CA . PHE A 1 171 ? 5.165 9.390 -20.789 1.00 83.12 171 PHE A CA 1
ATOM 1388 C C . PHE A 1 171 ? 4.328 10.047 -19.695 1.00 83.12 171 PHE A C 1
ATOM 1390 O O . PHE A 1 171 ? 4.802 10.253 -18.580 1.00 83.12 171 PHE A O 1
ATOM 1397 N N . THR A 1 172 ? 3.079 10.369 -20.012 1.00 86.19 172 THR A N 1
ATOM 1398 C CA . THR A 1 172 ? 2.091 10.963 -19.112 1.00 86.19 172 THR A CA 1
ATOM 1399 C C . THR A 1 172 ? 1.445 9.892 -18.239 1.00 86.19 172 THR A C 1
ATOM 1401 O O . THR A 1 172 ? 1.072 8.821 -18.716 1.00 86.19 172 THR A O 1
ATOM 1404 N N . VAL A 1 173 ? 1.253 10.203 -16.958 1.00 88.44 173 VAL A N 1
ATOM 1405 C CA . VAL A 1 173 ? 0.483 9.377 -16.022 1.00 88.44 173 VAL A CA 1
ATOM 1406 C C . VAL A 1 173 ? -0.965 9.861 -16.005 1.00 88.44 173 VAL A C 1
ATOM 1408 O O . VAL A 1 173 ? -1.243 11.021 -15.690 1.00 88.44 173 VAL A O 1
ATOM 1411 N N . ARG A 1 174 ? -1.904 8.972 -16.326 1.00 88.62 174 ARG A N 1
ATOM 1412 C CA . ARG A 1 174 ? -3.342 9.249 -16.341 1.00 88.62 174 ARG A CA 1
ATOM 1413 C C . ARG A 1 174 ? -4.064 8.394 -15.314 1.00 88.62 174 ARG A C 1
ATOM 1415 O O . ARG A 1 174 ? -3.934 7.175 -15.318 1.00 88.62 174 ARG A O 1
ATOM 1422 N N . PHE A 1 175 ? -4.884 9.046 -14.503 1.00 89.56 175 PHE A N 1
ATOM 1423 C CA . PHE A 1 175 ? -5.760 8.414 -13.527 1.00 89.56 175 PHE A CA 1
ATOM 1424 C C . PHE A 1 175 ? -7.203 8.425 -14.022 1.00 89.56 175 PHE A C 1
ATOM 1426 O O . PHE A 1 175 ? -7.662 9.425 -14.577 1.00 89.56 175 PHE A O 1
ATOM 1433 N N . ASP A 1 176 ? -7.899 7.314 -13.826 1.00 87.19 176 ASP A N 1
ATOM 1434 C CA . ASP A 1 176 ? -9.296 7.140 -14.205 1.00 87.19 176 ASP A CA 1
ATOM 1435 C C . ASP A 1 176 ? -10.008 6.317 -13.116 1.00 87.19 176 ASP A C 1
ATOM 1437 O O . ASP A 1 176 ? -9.632 5.168 -12.898 1.00 87.19 176 ASP A O 1
ATOM 1441 N N . PRO A 1 177 ? -10.963 6.883 -12.365 1.00 89.75 177 PRO A N 1
ATOM 1442 C CA . PRO A 1 177 ? -11.449 8.257 -12.467 1.00 89.75 177 PRO A CA 1
ATOM 1443 C C . PRO A 1 177 ? -10.382 9.304 -12.071 1.00 89.75 177 PRO A C 1
ATOM 1445 O O . PRO A 1 177 ? -9.470 9.008 -11.292 1.00 89.75 177 PRO A O 1
ATOM 1448 N N . PRO A 1 178 ? -10.483 10.562 -12.552 1.00 91.38 178 PRO A N 1
ATOM 1449 C CA . PRO A 1 178 ? -9.462 11.591 -12.317 1.00 91.38 178 PRO A CA 1
ATOM 1450 C C . PRO A 1 178 ? -9.192 11.907 -10.842 1.00 91.38 178 PRO A C 1
ATOM 1452 O O . PRO A 1 178 ? -8.097 12.347 -10.502 1.00 91.38 178 PRO A O 1
ATOM 1455 N N . TYR A 1 179 ? -10.168 11.676 -9.960 1.00 91.31 179 TYR A N 1
ATOM 1456 C CA . TYR A 1 179 ? -10.041 11.943 -8.527 1.00 91.31 179 TYR A CA 1
ATOM 1457 C C . TYR A 1 179 ? -9.157 10.931 -7.780 1.00 91.31 179 TYR A C 1
ATOM 1459 O O . TYR A 1 179 ? -8.901 11.120 -6.596 1.00 91.31 179 TYR A O 1
ATOM 1467 N N . LEU A 1 180 ? -8.675 9.866 -8.438 1.00 92.38 180 LEU A N 1
ATOM 1468 C CA . LEU A 1 180 ? -7.609 9.029 -7.875 1.00 92.38 180 LEU A CA 1
ATOM 1469 C C . LEU A 1 180 ? -6.268 9.773 -7.830 1.00 92.38 180 LEU A C 1
ATOM 1471 O O . LEU A 1 180 ? -5.376 9.388 -7.072 1.00 92.38 180 LEU A O 1
ATOM 1475 N N . ARG A 1 181 ? -6.107 10.823 -8.643 1.00 94.00 181 ARG A N 1
ATOM 1476 C CA . ARG A 1 181 ? -4.929 11.685 -8.603 1.00 94.00 181 ARG A CA 1
ATOM 1477 C C . ARG A 1 181 ? -4.802 12.326 -7.226 1.00 94.00 181 ARG A C 1
ATOM 1479 O O . ARG A 1 181 ? -5.789 12.739 -6.628 1.00 94.00 181 ARG A O 1
ATOM 1486 N N . ASP A 1 182 ? -3.567 12.451 -6.768 1.00 93.94 182 ASP A N 1
ATOM 1487 C CA . ASP A 1 182 ? -3.220 12.997 -5.462 1.00 93.94 182 ASP A CA 1
ATOM 1488 C C . ASP A 1 182 ? -3.826 12.215 -4.273 1.00 93.94 182 ASP A C 1
ATOM 1490 O O . ASP A 1 182 ? -4.087 12.781 -3.209 1.00 93.94 182 ASP A O 1
ATOM 1494 N N . THR A 1 183 ? -4.036 10.906 -4.446 1.00 93.06 183 THR A N 1
ATOM 1495 C CA . THR A 1 183 ? -4.425 9.974 -3.377 1.00 93.06 183 THR A CA 1
ATOM 1496 C C . THR A 1 183 ? -3.382 8.870 -3.233 1.00 93.06 183 THR A C 1
ATOM 1498 O O . THR A 1 183 ? -2.734 8.483 -4.209 1.00 93.06 183 THR A O 1
ATOM 1501 N N . HIS A 1 184 ? -3.237 8.313 -2.029 1.00 92.19 184 HIS A N 1
ATOM 1502 C CA . HIS A 1 184 ? -2.341 7.174 -1.819 1.00 92.19 184 HIS A CA 1
ATOM 1503 C C . HIS A 1 184 ? -2.804 5.939 -2.591 1.00 92.19 184 HIS A C 1
ATOM 1505 O O . HIS A 1 184 ? -1.990 5.285 -3.230 1.00 92.19 184 HIS A O 1
ATOM 1511 N N . PHE A 1 185 ? -4.111 5.682 -2.649 1.00 91.50 185 PHE A N 1
ATOM 1512 C CA . PHE A 1 185 ? -4.673 4.634 -3.494 1.00 91.50 185 PHE A CA 1
ATOM 1513 C C . PHE A 1 185 ? -4.226 4.783 -4.958 1.00 91.50 185 PHE A C 1
ATOM 1515 O O . PHE A 1 185 ? -3.723 3.830 -5.545 1.00 91.50 185 PHE A O 1
ATOM 1522 N N . GLY A 1 186 ? -4.344 5.982 -5.544 1.00 92.25 186 GLY A N 1
ATOM 1523 C CA . GLY A 1 186 ? -3.846 6.266 -6.892 1.00 92.25 186 GLY A CA 1
ATOM 1524 C C . GLY A 1 186 ? -2.335 6.066 -7.010 1.00 92.25 186 GLY A C 1
ATOM 1525 O O . GLY A 1 186 ? -1.864 5.461 -7.972 1.00 92.25 186 GLY A O 1
ATOM 1526 N N . TYR A 1 187 ? -1.569 6.487 -6.006 1.00 91.94 187 TYR A N 1
ATOM 1527 C CA . TYR A 1 187 ? -0.129 6.254 -5.964 1.00 91.94 187 TYR A CA 1
ATOM 1528 C C . TYR A 1 187 ? 0.246 4.766 -5.925 1.00 91.94 187 TYR A C 1
ATOM 1530 O O . TYR A 1 187 ? 1.169 4.360 -6.630 1.00 91.94 187 TYR A O 1
ATOM 1538 N N . LEU A 1 188 ? -0.488 3.930 -5.182 1.00 89.75 188 LEU A N 1
ATOM 1539 C CA . LEU A 1 188 ? -0.299 2.476 -5.178 1.00 89.75 188 LEU A CA 1
ATOM 1540 C C . LEU A 1 188 ? -0.520 1.886 -6.572 1.00 89.75 188 LEU A C 1
ATOM 1542 O O . LEU A 1 188 ? 0.286 1.071 -7.024 1.00 89.75 188 LEU A O 1
ATOM 1546 N N . LEU A 1 189 ? -1.575 2.324 -7.271 1.00 88.31 189 LEU A N 1
ATOM 1547 C CA . LEU A 1 189 ? -1.819 1.910 -8.653 1.00 88.31 189 LEU A CA 1
ATOM 1548 C C . LEU A 1 189 ? -0.647 2.323 -9.551 1.00 88.31 189 LEU A C 1
ATOM 1550 O O . LEU A 1 189 ? -0.139 1.494 -10.301 1.00 88.31 189 LEU A O 1
ATOM 1554 N N . PHE A 1 190 ? -0.186 3.575 -9.443 1.00 90.25 190 PHE A N 1
ATOM 1555 C CA . PHE A 1 190 ? 0.955 4.093 -10.203 1.00 90.25 190 PHE A CA 1
ATOM 1556 C C . PHE A 1 190 ? 2.238 3.288 -9.956 1.00 90.25 190 PHE A C 1
ATOM 1558 O O . PHE A 1 190 ? 2.906 2.891 -10.910 1.00 90.25 190 PHE A O 1
ATOM 1565 N N . LEU A 1 191 ? 2.587 3.028 -8.693 1.00 89.25 191 LEU A N 1
ATOM 1566 C CA . LEU A 1 191 ? 3.787 2.270 -8.343 1.00 89.25 191 LEU A CA 1
ATOM 1567 C C . LEU A 1 191 ? 3.738 0.856 -8.909 1.00 89.25 191 LEU A C 1
ATOM 1569 O O . LEU A 1 191 ? 4.748 0.347 -9.400 1.00 89.25 191 LEU A O 1
ATOM 1573 N N . ALA A 1 192 ? 2.574 0.215 -8.831 1.00 86.44 192 ALA A N 1
ATOM 1574 C CA . ALA A 1 192 ? 2.403 -1.121 -9.361 1.00 86.44 192 ALA A CA 1
ATOM 1575 C C . ALA A 1 192 ? 2.517 -1.131 -10.889 1.00 86.44 192 ALA A C 1
ATOM 1577 O O . ALA A 1 192 ? 3.271 -1.925 -11.442 1.00 86.44 192 ALA A O 1
ATOM 1578 N N . ASP A 1 193 ? 1.853 -0.194 -11.561 1.00 84.62 193 ASP A N 1
ATOM 1579 C CA . ASP A 1 193 ? 1.902 -0.029 -13.011 1.00 84.62 193 ASP A CA 1
ATOM 1580 C C . ASP A 1 193 ? 3.329 0.256 -13.524 1.00 84.62 193 ASP A C 1
ATOM 1582 O O . ASP A 1 193 ? 3.812 -0.418 -14.436 1.00 84.62 193 ASP A O 1
ATOM 1586 N N . ARG A 1 194 ? 4.072 1.159 -12.868 1.00 86.62 194 ARG A N 1
ATOM 1587 C CA . ARG A 1 194 ? 5.496 1.393 -13.155 1.00 86.62 194 ARG A CA 1
ATOM 1588 C C . ARG A 1 194 ? 6.335 0.133 -12.938 1.00 86.62 194 ARG A C 1
ATOM 1590 O O . ARG A 1 194 ? 7.200 -0.160 -13.760 1.00 86.62 194 ARG A O 1
ATOM 1597 N N . ARG A 1 195 ? 6.116 -0.607 -11.845 1.00 89.06 195 ARG A N 1
ATOM 1598 C CA . ARG A 1 195 ? 6.875 -1.838 -11.566 1.00 89.06 195 ARG A CA 1
ATOM 1599 C C . ARG A 1 195 ? 6.635 -2.890 -12.644 1.00 89.06 195 ARG A C 1
ATOM 1601 O O . ARG A 1 195 ? 7.589 -3.512 -13.097 1.00 89.06 195 ARG A O 1
ATOM 1608 N N . LEU A 1 196 ? 5.389 -3.051 -13.080 1.00 84.12 196 LEU A N 1
ATOM 1609 C CA . LEU A 1 196 ? 5.030 -3.952 -14.172 1.00 84.12 196 LEU A CA 1
ATOM 1610 C C . LEU A 1 196 ? 5.718 -3.550 -15.481 1.00 84.12 196 LEU A C 1
ATOM 1612 O O . LEU A 1 196 ? 6.255 -4.416 -16.165 1.00 84.12 196 LEU A O 1
ATOM 1616 N N . LYS A 1 197 ? 5.788 -2.247 -15.793 1.00 80.69 197 LYS A N 1
ATOM 1617 C CA . LYS A 1 197 ? 6.566 -1.743 -16.940 1.00 80.69 197 LYS A CA 1
ATOM 1618 C C . LYS A 1 197 ? 8.043 -2.077 -16.816 1.00 80.69 197 LYS A C 1
ATOM 1620 O O . LYS A 1 197 ? 8.645 -2.531 -17.779 1.00 80.69 197 LYS A O 1
ATOM 1625 N N . ALA A 1 198 ? 8.619 -1.852 -15.641 1.00 86.25 198 ALA A N 1
ATOM 1626 C CA . ALA A 1 198 ? 10.031 -2.098 -15.390 1.00 86.25 198 ALA A CA 1
ATOM 1627 C C . ALA A 1 198 ? 10.381 -3.587 -15.572 1.00 86.25 198 ALA A C 1
ATOM 1629 O O . ALA A 1 198 ? 11.375 -3.908 -16.214 1.00 86.25 198 ALA A O 1
ATOM 1630 N N . LEU A 1 199 ? 9.520 -4.493 -15.090 1.00 88.69 199 LEU A N 1
ATOM 1631 C CA . LEU A 1 199 ? 9.633 -5.941 -15.310 1.00 88.69 199 LEU A CA 1
ATOM 1632 C C . LEU A 1 199 ? 9.469 -6.316 -16.790 1.00 88.69 199 LEU A C 1
ATOM 1634 O O . LEU A 1 199 ? 10.246 -7.095 -17.329 1.00 88.69 199 LEU A O 1
ATOM 1638 N N . ALA A 1 200 ? 8.483 -5.736 -17.471 1.00 83.25 200 ALA A N 1
ATOM 1639 C CA . ALA A 1 200 ? 8.248 -5.992 -18.889 1.00 83.25 200 ALA A CA 1
ATOM 1640 C C . ALA A 1 200 ? 9.422 -5.532 -19.765 1.00 83.25 200 ALA A C 1
ATOM 1642 O O . ALA A 1 200 ? 9.766 -6.196 -20.739 1.00 83.25 200 ALA A O 1
ATOM 1643 N N . MET A 1 201 ? 10.048 -4.413 -19.402 1.00 83.00 201 MET A N 1
ATOM 1644 C CA . MET A 1 201 ? 11.175 -3.818 -20.119 1.00 83.00 201 MET A CA 1
ATOM 1645 C C . MET A 1 201 ? 12.540 -4.361 -19.691 1.00 83.00 201 MET A C 1
ATOM 1647 O O . MET A 1 201 ? 13.514 -4.130 -20.399 1.00 83.00 201 MET A O 1
ATOM 1651 N N . GLY A 1 202 ? 12.640 -5.027 -18.539 1.00 88.38 202 GLY A N 1
ATOM 1652 C CA . GLY A 1 202 ? 13.918 -5.446 -17.957 1.00 88.38 202 GLY A CA 1
ATOM 1653 C C . GLY A 1 202 ? 14.792 -4.290 -17.454 1.00 88.38 202 GLY A C 1
ATOM 1654 O O . GLY A 1 202 ? 15.948 -4.512 -17.103 1.00 88.38 202 GLY A O 1
ATOM 1655 N N . VAL A 1 203 ? 14.267 -3.061 -17.413 1.00 87.31 203 VAL A N 1
ATOM 1656 C CA . VAL A 1 203 ? 14.982 -1.836 -17.018 1.00 87.31 203 VAL A CA 1
ATOM 1657 C C . VAL A 1 203 ? 14.018 -0.899 -16.294 1.00 87.31 203 VAL A C 1
ATOM 1659 O O . VAL A 1 203 ? 12.887 -0.693 -16.744 1.00 87.31 203 VAL A O 1
ATOM 1662 N N . ASP A 1 204 ? 14.456 -0.303 -15.186 1.00 86.44 204 ASP A N 1
ATOM 1663 C CA . ASP A 1 204 ? 13.655 0.670 -14.449 1.00 86.44 204 ASP A CA 1
ATOM 1664 C C . ASP A 1 204 ? 13.629 2.029 -15.175 1.00 86.44 204 ASP A C 1
ATOM 1666 O O . ASP A 1 204 ? 14.682 2.585 -15.504 1.00 86.44 204 ASP A O 1
ATOM 1670 N N . PRO A 1 205 ? 12.443 2.610 -15.431 1.00 79.00 205 PRO A N 1
ATOM 1671 C CA . PRO A 1 205 ? 12.351 3.845 -16.193 1.00 79.00 205 PRO A CA 1
ATOM 1672 C C . PRO A 1 205 ? 12.912 5.088 -15.516 1.00 79.00 205 PRO A C 1
ATOM 1674 O O . PRO A 1 205 ? 13.271 6.032 -16.221 1.00 79.00 205 PRO A O 1
ATOM 1677 N N . GLU A 1 206 ? 13.027 5.094 -14.195 1.00 82.81 206 GLU A N 1
ATOM 1678 C CA . GLU A 1 206 ? 13.541 6.222 -13.427 1.00 82.81 206 GLU A CA 1
ATOM 1679 C C . GLU A 1 206 ? 15.045 6.098 -13.197 1.00 82.81 206 GLU A C 1
ATOM 1681 O O . GLU A 1 206 ? 15.786 7.018 -13.534 1.00 82.81 206 GLU A O 1
ATOM 1686 N N . THR A 1 207 ? 15.505 4.953 -12.681 1.00 84.69 207 THR A N 1
ATOM 1687 C CA . THR A 1 207 ? 16.925 4.763 -12.329 1.00 84.69 207 THR A CA 1
ATOM 1688 C C . THR A 1 207 ? 17.778 4.346 -13.523 1.00 84.69 207 THR A C 1
ATOM 1690 O O . THR A 1 207 ? 18.994 4.500 -13.488 1.00 84.69 207 THR A O 1
ATOM 1693 N N . LYS A 1 208 ? 17.145 3.847 -14.596 1.00 83.88 208 LYS A N 1
ATOM 1694 C CA . LYS A 1 208 ? 17.790 3.231 -15.770 1.00 83.88 208 LYS A CA 1
ATOM 1695 C C . LYS A 1 208 ? 18.582 1.962 -15.450 1.00 83.88 208 LYS A C 1
ATOM 1697 O O . LYS A 1 208 ? 19.292 1.453 -16.313 1.00 83.88 208 LYS A O 1
ATOM 1702 N N . GLU A 1 209 ? 18.440 1.429 -14.242 1.00 90.00 209 GLU A N 1
ATOM 1703 C CA . GLU A 1 209 ? 19.109 0.202 -13.826 1.00 90.00 209 GLU A CA 1
ATOM 1704 C C . GLU A 1 209 ? 18.385 -1.041 -14.371 1.00 90.00 209 GLU A C 1
ATOM 1706 O O . GLU A 1 209 ? 17.158 -1.023 -14.530 1.00 90.00 209 GLU A O 1
ATOM 1711 N N . PRO A 1 210 ? 19.113 -2.140 -14.636 1.00 92.31 210 PRO A N 1
ATOM 1712 C CA . PRO A 1 210 ? 18.509 -3.416 -15.002 1.00 92.31 210 PRO A CA 1
ATOM 1713 C C . PRO A 1 210 ? 17.573 -3.961 -13.916 1.00 92.31 210 PRO A C 1
ATOM 1715 O O . PRO A 1 210 ? 17.843 -3.855 -12.720 1.00 92.31 210 PRO A O 1
ATOM 1718 N N . VAL A 1 211 ? 16.492 -4.615 -14.337 1.00 91.88 211 VAL A N 1
ATOM 1719 C CA . VAL A 1 211 ? 15.515 -5.275 -13.461 1.00 91.88 211 VAL A CA 1
ATOM 1720 C C . VAL A 1 211 ? 15.670 -6.785 -13.591 1.00 91.88 211 VAL A C 1
ATOM 1722 O O . VAL A 1 211 ? 15.250 -7.379 -14.586 1.00 91.88 211 VAL A O 1
ATOM 1725 N N . LEU A 1 212 ? 16.263 -7.392 -12.559 1.00 93.25 212 LEU A N 1
ATOM 1726 C CA . LEU A 1 212 ? 16.623 -8.813 -12.496 1.00 93.25 212 LEU A CA 1
ATOM 1727 C C . LEU A 1 212 ? 16.009 -9.475 -11.242 1.00 93.25 212 LEU A C 1
ATOM 1729 O O . LEU A 1 212 ? 16.714 -9.713 -10.265 1.00 93.25 212 LEU A O 1
ATOM 1733 N N . PRO A 1 213 ? 14.685 -9.705 -11.214 1.00 94.44 213 PRO A N 1
ATOM 1734 C CA . PRO A 1 213 ? 14.015 -10.407 -10.126 1.00 94.44 213 PRO A CA 1
ATOM 1735 C C . PRO A 1 213 ? 14.489 -11.858 -10.020 1.00 94.44 213 PRO A C 1
ATOM 1737 O O . PRO A 1 213 ? 14.616 -12.557 -11.025 1.00 94.44 213 PRO A O 1
ATOM 1740 N N . GLU A 1 214 ? 14.640 -12.339 -8.789 1.00 94.69 214 GLU A N 1
ATOM 1741 C CA . GLU A 1 214 ? 14.902 -13.749 -8.478 1.00 94.69 214 GLU A CA 1
ATOM 1742 C C . GLU A 1 214 ? 13.611 -14.584 -8.563 1.00 94.69 214 GLU A C 1
ATOM 1744 O O . GLU A 1 214 ? 13.199 -15.226 -7.602 1.00 94.69 214 GLU A O 1
ATOM 1749 N N . VAL A 1 215 ? 12.941 -14.548 -9.719 1.00 94.62 215 VAL A N 1
ATOM 1750 C CA . VAL A 1 215 ? 11.746 -15.357 -10.004 1.00 94.62 215 VAL A CA 1
ATOM 1751 C C . VAL A 1 215 ? 12.079 -16.377 -11.098 1.00 94.62 215 VAL A C 1
ATOM 1753 O O . VAL A 1 215 ? 12.595 -15.982 -12.152 1.00 94.62 215 VAL A O 1
ATOM 1756 N N . PRO A 1 216 ? 11.800 -17.679 -10.894 1.00 94.19 216 PRO A N 1
ATOM 1757 C CA . PRO A 1 216 ? 12.089 -18.720 -11.872 1.00 94.19 216 PRO A CA 1
ATOM 1758 C C . PRO A 1 216 ? 11.538 -18.409 -13.269 1.00 94.19 216 PRO A C 1
ATOM 1760 O O . PRO A 1 216 ? 10.379 -18.035 -13.447 1.00 94.19 216 PRO A O 1
ATOM 1763 N N . GLY A 1 217 ? 12.388 -18.576 -14.284 1.00 92.25 217 GLY A N 1
ATOM 1764 C CA . GLY A 1 217 ? 11.993 -18.414 -15.687 1.00 92.25 217 GLY A CA 1
ATOM 1765 C C . GLY A 1 217 ? 11.681 -16.976 -16.116 1.00 92.25 217 GLY A C 1
ATOM 1766 O O . GLY A 1 217 ? 11.151 -16.783 -17.215 1.00 92.25 217 GLY A O 1
ATOM 1767 N N . TYR A 1 218 ? 11.998 -15.970 -15.293 1.00 94.38 218 TYR A N 1
ATOM 1768 C CA . TYR A 1 218 ? 11.852 -14.575 -15.690 1.00 94.38 218 TYR A CA 1
ATOM 1769 C C . TYR A 1 218 ? 12.722 -14.251 -16.909 1.00 94.38 218 TYR A C 1
ATOM 1771 O O . TYR A 1 218 ? 13.935 -14.455 -16.907 1.00 94.38 218 TYR A O 1
ATOM 1779 N N . LEU A 1 219 ? 12.079 -13.679 -17.924 1.00 91.31 219 LEU A N 1
ATOM 1780 C CA . LEU A 1 219 ? 12.710 -13.005 -19.051 1.00 91.31 219 LEU A CA 1
ATOM 1781 C C . LEU A 1 219 ? 11.856 -11.794 -19.400 1.00 91.31 219 LEU A C 1
ATOM 1783 O O . LEU A 1 219 ? 10.635 -11.937 -19.560 1.00 91.31 219 LEU A O 1
ATOM 1787 N N . SER A 1 220 ? 12.497 -10.633 -19.540 1.00 88.06 220 SER A N 1
ATOM 1788 C CA . SER A 1 220 ? 11.839 -9.415 -20.005 1.00 88.06 220 SER A CA 1
ATOM 1789 C C . SER A 1 220 ? 11.346 -9.580 -21.446 1.00 88.06 220 SER A C 1
ATOM 1791 O O . SER A 1 220 ? 11.774 -10.480 -22.175 1.00 88.06 220 SER A O 1
ATOM 1793 N N . ILE A 1 221 ? 10.449 -8.704 -21.893 1.00 82.50 221 ILE A N 1
ATOM 1794 C CA . ILE A 1 221 ? 9.973 -8.752 -23.276 1.00 82.50 221 ILE A CA 1
ATOM 1795 C C . ILE A 1 221 ? 11.117 -8.492 -24.270 1.00 82.50 221 ILE A C 1
ATOM 1797 O O . ILE A 1 221 ? 11.215 -9.261 -25.226 1.00 82.50 221 ILE A O 1
ATOM 1801 N N . PRO A 1 222 ? 12.014 -7.502 -24.068 1.00 82.00 222 PRO A N 1
ATOM 1802 C CA . PRO A 1 222 ? 13.204 -7.352 -24.905 1.00 82.00 222 PRO A CA 1
ATOM 1803 C C . PRO A 1 222 ? 14.086 -8.600 -24.985 1.00 82.00 222 PRO A C 1
ATOM 1805 O O . PRO A 1 222 ? 14.522 -8.955 -26.079 1.00 82.00 222 PRO A O 1
ATOM 1808 N N . ASP A 1 223 ? 14.299 -9.305 -23.871 1.00 87.81 223 ASP A N 1
ATOM 1809 C CA . ASP A 1 223 ? 15.110 -10.529 -23.871 1.00 87.81 223 ASP A CA 1
ATOM 1810 C C . ASP A 1 223 ? 14.445 -11.657 -24.668 1.00 87.81 223 ASP A C 1
ATOM 1812 O O . ASP A 1 223 ? 15.112 -12.345 -25.442 1.00 87.81 223 ASP A O 1
ATOM 1816 N N . ARG A 1 224 ? 13.119 -11.805 -24.547 1.00 87.00 224 ARG A N 1
ATOM 1817 C CA . ARG A 1 224 ? 12.321 -12.753 -25.351 1.00 87.00 224 ARG A CA 1
ATOM 1818 C C . ARG A 1 224 ? 12.305 -12.391 -26.834 1.00 87.00 224 ARG A C 1
ATOM 1820 O O . ARG A 1 224 ? 12.247 -13.266 -27.689 1.00 87.00 224 ARG A O 1
ATOM 1827 N N . ALA A 1 225 ? 12.346 -11.097 -27.133 1.00 79.75 225 ALA A N 1
ATOM 1828 C CA . ALA A 1 225 ? 12.301 -10.525 -28.472 1.00 79.75 225 ALA A CA 1
ATOM 1829 C C . ALA A 1 225 ? 13.674 -10.472 -29.170 1.00 79.75 225 ALA A C 1
ATOM 1831 O O . ALA A 1 225 ? 13.767 -10.051 -30.328 1.00 79.75 225 ALA A O 1
ATOM 1832 N N . LYS A 1 226 ? 14.754 -10.861 -28.484 1.00 82.75 226 LYS A N 1
ATOM 1833 C CA . LYS A 1 226 ? 16.123 -10.715 -28.980 1.00 82.75 226 LYS A CA 1
ATOM 1834 C C . LYS A 1 226 ? 16.325 -11.460 -30.301 1.00 82.75 226 LYS A C 1
ATOM 1836 O O . LYS A 1 226 ? 16.034 -12.646 -30.420 1.00 82.75 226 LYS A O 1
ATOM 1841 N N . GLY A 1 227 ? 16.852 -10.754 -31.301 1.00 75.00 227 GLY A N 1
ATOM 1842 C CA . GLY A 1 227 ? 17.092 -11.309 -32.640 1.00 75.00 227 GLY A CA 1
ATOM 1843 C C . GLY A 1 227 ? 15.859 -11.379 -33.549 1.00 75.00 227 GLY A C 1
ATOM 1844 O O . GLY A 1 227 ? 15.991 -11.756 -34.713 1.00 75.00 227 GLY A O 1
ATOM 1845 N N . MET A 1 228 ? 14.678 -10.971 -33.076 1.00 75.25 228 MET A N 1
ATOM 1846 C CA . MET A 1 228 ? 13.503 -10.818 -33.931 1.00 75.25 228 MET A CA 1
ATOM 1847 C C . MET A 1 228 ? 13.587 -9.509 -34.733 1.00 75.25 228 MET A C 1
ATOM 1849 O O . MET A 1 228 ? 14.088 -8.483 -34.258 1.00 75.25 228 MET A O 1
ATOM 1853 N N . ARG A 1 229 ? 13.082 -9.535 -35.972 1.00 67.50 229 ARG A N 1
ATOM 1854 C CA . ARG A 1 229 ? 12.852 -8.331 -36.781 1.00 67.50 229 ARG A CA 1
ATOM 1855 C C . ARG A 1 229 ? 11.416 -7.866 -36.561 1.00 67.50 229 ARG A C 1
ATOM 1857 O O . ARG A 1 229 ? 10.488 -8.526 -37.022 1.00 67.50 229 ARG A O 1
ATOM 1864 N N . PHE A 1 230 ? 11.237 -6.733 -35.891 1.00 61.50 230 PHE A N 1
ATOM 1865 C CA . PHE A 1 230 ? 9.931 -6.079 -35.773 1.00 61.50 230 PHE A CA 1
ATOM 1866 C C . PHE A 1 230 ? 9.811 -4.942 -36.786 1.00 61.50 230 PHE A C 1
ATOM 1868 O O . PHE A 1 230 ? 10.790 -4.275 -37.102 1.00 61.50 230 PHE A O 1
ATOM 1875 N N . VAL A 1 231 ? 8.600 -4.703 -37.288 1.00 44.72 231 VAL A N 1
ATOM 1876 C CA . VAL A 1 231 ? 8.324 -3.642 -38.277 1.00 44.72 231 VAL A CA 1
ATOM 1877 C C . VAL A 1 231 ? 7.918 -2.315 -37.601 1.00 44.72 231 VAL A C 1
ATOM 1879 O O . VAL A 1 231 ? 7.767 -1.301 -38.271 1.00 44.72 231 VAL A O 1
ATOM 1882 N N . ALA A 1 232 ? 7.784 -2.270 -36.270 1.00 47.53 232 ALA A N 1
ATOM 1883 C CA . ALA A 1 232 ? 7.372 -1.066 -35.545 1.00 47.53 232 ALA A CA 1
ATOM 1884 C C . ALA A 1 232 ? 8.009 -0.970 -34.153 1.00 47.53 232 ALA A C 1
ATOM 1886 O O . ALA A 1 232 ? 8.275 -1.988 -33.513 1.00 47.53 232 ALA A O 1
ATOM 1887 N N . THR A 1 233 ? 8.208 0.266 -33.679 1.00 48.53 233 THR A N 1
ATOM 1888 C CA . THR A 1 233 ? 8.510 0.573 -32.277 1.00 48.53 233 THR A CA 1
ATOM 1889 C C . THR A 1 233 ? 7.410 -0.028 -31.415 1.00 48.53 233 THR A C 1
ATOM 1891 O O . THR A 1 233 ? 6.244 0.356 -31.493 1.00 48.53 233 THR A O 1
ATOM 1894 N N . TYR A 1 234 ? 7.783 -1.047 -30.656 1.00 52.72 234 TYR A N 1
ATOM 1895 C CA . TYR A 1 234 ? 6.844 -1.902 -29.954 1.00 52.72 234 TYR A CA 1
ATOM 1896 C C . TYR A 1 234 ? 6.396 -1.203 -28.673 1.00 52.72 234 TYR A C 1
ATOM 1898 O O . TYR A 1 234 ? 7.228 -0.918 -27.814 1.00 52.72 234 TYR A O 1
ATOM 1906 N N . PHE A 1 235 ? 5.094 -0.918 -28.563 1.00 53.56 235 PHE A N 1
ATOM 1907 C CA . PHE A 1 235 ? 4.482 -0.500 -27.308 1.00 53.56 235 PHE A CA 1
ATOM 1908 C C . PHE A 1 235 ? 4.079 -1.743 -26.517 1.00 53.56 235 PHE A C 1
ATOM 1910 O O . PHE A 1 235 ? 2.978 -2.274 -26.670 1.00 53.56 235 PHE A O 1
ATOM 1917 N N . ALA A 1 236 ? 5.005 -2.246 -25.704 1.00 53.66 236 ALA A N 1
ATOM 1918 C CA . ALA A 1 236 ? 4.722 -3.341 -24.790 1.00 53.66 236 ALA A CA 1
ATOM 1919 C C . ALA A 1 236 ? 3.737 -2.826 -23.747 1.00 53.66 236 ALA A C 1
ATOM 1921 O O . ALA A 1 236 ? 4.130 -1.996 -22.939 1.00 53.66 236 ALA A O 1
ATOM 1922 N N . ALA A 1 237 ? 2.480 -3.260 -23.770 1.00 57.97 237 ALA A N 1
ATOM 1923 C CA . ALA A 1 237 ? 1.502 -2.892 -22.753 1.00 57.97 237 ALA A CA 1
ATOM 1924 C C . ALA A 1 237 ? 1.000 -4.149 -22.045 1.00 57.97 237 ALA A C 1
ATOM 1926 O O . ALA A 1 237 ? -0.083 -4.626 -22.389 1.00 57.97 237 ALA A O 1
ATOM 1927 N N . PRO A 1 238 ? 1.749 -4.707 -21.070 1.00 58.66 238 PRO A N 1
ATOM 1928 C CA . PRO A 1 238 ? 1.141 -5.623 -20.120 1.00 58.66 238 PRO A CA 1
ATOM 1929 C C . PRO A 1 238 ? -0.074 -4.916 -19.528 1.00 58.66 238 PRO A C 1
ATOM 1931 O O . PRO A 1 238 ? 0.017 -3.783 -19.057 1.00 58.66 238 PRO A O 1
ATOM 1934 N N . ILE A 1 239 ? -1.232 -5.550 -19.601 1.00 61.81 239 ILE A N 1
ATOM 1935 C CA . ILE A 1 239 ? -2.451 -5.027 -19.012 1.00 61.81 239 ILE A CA 1
ATOM 1936 C C . ILE A 1 239 ? -2.714 -5.842 -17.766 1.00 61.81 239 ILE A C 1
ATOM 1938 O O . ILE A 1 239 ? -2.999 -7.036 -17.835 1.00 61.81 239 ILE A O 1
ATOM 1942 N N . PHE A 1 240 ? -2.626 -5.186 -16.619 1.00 66.31 240 PHE A N 1
ATOM 1943 C CA . PHE A 1 240 ? -2.983 -5.808 -15.360 1.00 66.31 240 PHE A CA 1
ATOM 1944 C C . PHE A 1 240 ? -4.495 -5.755 -15.185 1.00 66.31 240 PHE A C 1
ATOM 1946 O O . PHE A 1 240 ? -5.078 -4.665 -15.202 1.00 66.31 240 PHE A O 1
ATOM 1953 N N . LYS A 1 241 ? -5.121 -6.917 -14.982 1.00 66.12 241 LYS A N 1
ATOM 1954 C CA . LYS A 1 241 ? -6.544 -7.031 -14.644 1.00 66.12 241 LYS A CA 1
ATOM 1955 C C . LYS A 1 241 ? -6.741 -8.126 -13.599 1.00 66.12 241 LYS A C 1
ATOM 1957 O O . LYS A 1 241 ? -6.342 -9.259 -13.837 1.00 66.12 241 LYS A O 1
ATOM 1962 N N . PRO A 1 242 ? -7.415 -7.868 -12.472 1.00 63.31 242 PRO A N 1
ATOM 1963 C CA . PRO A 1 242 ? -7.866 -8.934 -11.583 1.00 63.31 242 PRO A CA 1
ATOM 1964 C C . PRO A 1 242 ? -8.789 -9.897 -12.349 1.00 63.31 242 PRO A C 1
ATOM 1966 O O . PRO A 1 242 ? -9.857 -9.493 -12.806 1.00 63.31 242 PRO A O 1
ATOM 1969 N N . LYS A 1 243 ? -8.370 -11.158 -12.511 1.00 66.38 243 LYS A N 1
ATOM 1970 C CA . LYS A 1 243 ? -9.124 -12.204 -13.224 1.00 66.38 243 LYS A CA 1
ATOM 1971 C C . LYS A 1 243 ? -10.250 -12.760 -12.368 1.00 66.38 243 LYS A C 1
ATOM 1973 O O . LYS A 1 243 ? -11.349 -12.994 -12.861 1.00 66.38 243 LYS A O 1
ATOM 1978 N N . LYS A 1 244 ? -9.974 -12.969 -11.083 1.00 66.56 244 LYS A N 1
ATOM 1979 C CA . LYS A 1 244 ? -10.921 -13.577 -10.152 1.00 66.56 244 LYS A CA 1
ATOM 1980 C C . LYS A 1 244 ? -10.670 -13.054 -8.752 1.00 66.56 244 LYS A C 1
ATOM 1982 O O . LYS A 1 244 ? -9.544 -13.102 -8.270 1.00 66.56 244 LYS A O 1
ATOM 1987 N N . VAL A 1 245 ? -11.720 -12.593 -8.088 1.00 69.50 245 VAL A N 1
ATOM 1988 C CA . VAL A 1 245 ? -11.725 -12.443 -6.632 1.00 69.50 245 VAL A CA 1
ATOM 1989 C C . VAL A 1 245 ? -12.803 -13.379 -6.114 1.00 69.50 245 VAL A C 1
ATOM 1991 O O . VAL A 1 245 ? -13.994 -13.088 -6.241 1.00 69.50 245 VAL A O 1
ATOM 1994 N N . LEU A 1 246 ? -12.380 -14.535 -5.605 1.00 66.69 246 LEU A N 1
ATOM 1995 C CA . LEU A 1 246 ? -13.274 -15.501 -4.989 1.00 66.69 246 LEU A CA 1
ATOM 1996 C C . LEU A 1 246 ? -13.436 -15.142 -3.523 1.00 66.69 246 LEU A C 1
ATOM 1998 O O . LEU A 1 246 ? -12.454 -15.051 -2.774 1.00 66.69 246 LEU A O 1
ATOM 2002 N N . ILE A 1 247 ? -14.687 -14.974 -3.126 1.00 71.56 247 ILE A N 1
ATOM 2003 C CA . ILE A 1 247 ? -15.028 -14.803 -1.729 1.00 71.56 247 ILE A CA 1
ATOM 2004 C C . ILE A 1 247 ? -15.987 -15.893 -1.270 1.00 71.56 247 ILE A C 1
ATOM 2006 O O . ILE A 1 247 ? -16.768 -16.435 -2.058 1.00 71.56 247 ILE A O 1
ATOM 2010 N N . ARG A 1 248 ? -15.991 -16.113 0.041 1.00 70.75 248 ARG A N 1
ATOM 2011 C CA . ARG A 1 248 ? -17.077 -16.796 0.733 1.00 70.75 248 ARG A CA 1
ATOM 2012 C C . ARG A 1 248 ? -17.896 -15.791 1.515 1.00 70.75 248 ARG A C 1
ATOM 2014 O O . ARG A 1 248 ? -17.366 -15.138 2.418 1.00 70.75 248 ARG A O 1
ATOM 2021 N N . GLU A 1 249 ? -19.173 -15.709 1.172 1.00 70.62 249 GLU A N 1
ATOM 2022 C CA . GLU A 1 249 ? -20.167 -14.945 1.914 1.00 70.62 249 GLU A CA 1
ATOM 2023 C C . GLU A 1 249 ? -20.892 -15.869 2.897 1.00 70.62 249 GLU A C 1
ATOM 2025 O O . GLU A 1 249 ? -21.331 -16.962 2.542 1.00 70.62 249 GLU A O 1
ATOM 2030 N N . GLU A 1 250 ? -21.004 -15.442 4.149 1.00 69.94 250 GLU A N 1
ATOM 2031 C CA . GLU A 1 250 ? -21.807 -16.112 5.167 1.00 69.94 250 GLU A CA 1
ATOM 2032 C C . GLU A 1 250 ? -22.772 -15.100 5.780 1.00 69.94 250 GLU A C 1
ATOM 2034 O O . GLU A 1 250 ? -22.351 -14.046 6.263 1.00 69.94 250 GLU A O 1
ATOM 2039 N N . VAL A 1 251 ? -24.059 -15.448 5.820 1.00 66.88 251 VAL A N 1
ATOM 2040 C CA . VAL A 1 251 ? -25.059 -14.717 6.603 1.00 66.88 251 VAL A CA 1
ATOM 2041 C C . VAL A 1 251 ? -25.203 -15.410 7.945 1.00 66.88 251 VAL A C 1
ATOM 2043 O O . VAL A 1 251 ? -25.484 -16.608 8.020 1.00 66.88 251 VAL A O 1
ATOM 2046 N N . LYS A 1 252 ? -24.992 -14.662 9.024 1.00 69.50 252 LYS A N 1
ATOM 2047 C CA . LYS A 1 252 ? -25.068 -15.185 10.386 1.00 69.50 252 LYS A CA 1
ATOM 2048 C C . LYS A 1 252 ? -26.191 -14.504 11.146 1.00 69.50 252 LYS A C 1
ATOM 2050 O O . LYS A 1 252 ? -26.173 -13.289 11.322 1.00 69.50 252 LYS A O 1
ATOM 2055 N N . MET A 1 253 ? -27.157 -15.309 11.579 1.00 61.31 253 MET A N 1
ATOM 2056 C CA . MET A 1 253 ? -28.386 -14.847 12.219 1.00 61.31 253 MET A CA 1
ATOM 2057 C C . MET A 1 253 ? -28.297 -14.957 13.740 1.00 61.31 253 MET A C 1
ATOM 2059 O O . MET A 1 253 ? -27.872 -15.979 14.278 1.00 61.31 253 MET A O 1
ATOM 2063 N N . GLU A 1 254 ? -28.764 -13.920 14.427 1.00 61.31 254 GLU A N 1
ATOM 2064 C CA . GLU A 1 254 ? -29.042 -13.933 15.863 1.00 61.31 254 GLU A CA 1
ATOM 2065 C C . GLU A 1 254 ? -30.369 -13.197 16.102 1.00 61.31 254 GLU A C 1
ATOM 2067 O O . GLU A 1 254 ? -30.436 -11.963 16.032 1.00 61.31 254 GLU A O 1
ATOM 2072 N N . GLY A 1 255 ? -31.444 -13.960 16.325 1.00 65.38 255 GLY A N 1
ATOM 2073 C CA . GLY A 1 255 ? -32.810 -13.431 16.315 1.00 65.38 255 GLY A CA 1
ATOM 2074 C C . GLY A 1 255 ? -33.210 -12.927 14.922 1.00 65.38 255 GLY A C 1
ATOM 2075 O O . GLY A 1 255 ? -33.037 -13.635 13.934 1.00 65.38 255 GLY A O 1
ATOM 2076 N N . LEU A 1 256 ? -33.726 -11.696 14.843 1.00 54.62 256 LEU A N 1
ATOM 2077 C CA . LEU A 1 256 ? -34.188 -11.050 13.602 1.00 54.62 256 LEU A CA 1
ATOM 2078 C C . LEU A 1 256 ? -33.106 -10.245 12.877 1.00 54.62 256 LEU A C 1
ATOM 2080 O O . LEU A 1 256 ? -33.411 -9.322 12.127 1.00 54.62 256 LEU A O 1
ATOM 2084 N N . SER A 1 257 ? -31.833 -10.514 13.130 1.00 57.62 257 SER A N 1
ATOM 2085 C CA . SER A 1 257 ? -30.790 -9.666 12.573 1.00 57.62 257 SER A CA 1
ATOM 2086 C C . SER A 1 257 ? -29.613 -10.448 12.043 1.00 57.62 257 SER A C 1
ATOM 2088 O O . SER A 1 257 ? -29.165 -11.425 12.650 1.00 57.62 257 SER A O 1
ATOM 2090 N N . ALA A 1 258 ? -29.109 -9.943 10.925 1.00 64.88 258 ALA A N 1
ATOM 2091 C CA . ALA A 1 258 ? -28.063 -10.546 10.133 1.00 64.88 258 ALA A CA 1
ATOM 2092 C C . ALA A 1 258 ? -26.730 -9.819 10.335 1.00 64.88 258 ALA A C 1
ATOM 2094 O O . ALA A 1 258 ? -26.673 -8.591 10.321 1.00 64.88 258 ALA A O 1
ATOM 2095 N N . LEU A 1 259 ? -25.654 -10.591 10.459 1.00 75.06 259 LEU A N 1
ATOM 2096 C CA . LEU A 1 259 ? -24.296 -10.146 10.165 1.00 75.06 259 LEU A CA 1
ATOM 2097 C C . LEU A 1 259 ? -23.867 -10.758 8.836 1.00 75.06 259 LEU A C 1
ATOM 2099 O O . LEU A 1 259 ? -23.963 -11.975 8.658 1.00 75.06 259 LEU A O 1
ATOM 2103 N N . PHE A 1 260 ? -23.354 -9.922 7.940 1.00 76.75 260 PHE A N 1
ATOM 2104 C CA . PHE A 1 260 ? -22.790 -10.363 6.671 1.00 76.75 260 PHE A CA 1
ATOM 2105 C C . PHE A 1 260 ? -21.283 -10.513 6.842 1.00 76.75 260 PHE A C 1
ATOM 2107 O O . PHE A 1 260 ? -20.616 -9.587 7.301 1.00 76.75 260 PHE A O 1
ATOM 2114 N N . VAL A 1 261 ? -20.741 -11.683 6.512 1.00 76.06 261 VAL A N 1
ATOM 2115 C CA . VAL A 1 261 ? -19.314 -11.994 6.650 1.00 76.06 261 VAL A CA 1
ATOM 2116 C C . VAL A 1 261 ? -18.739 -12.343 5.287 1.00 76.06 261 VAL A C 1
ATOM 2118 O O . VAL A 1 261 ? -19.226 -13.254 4.628 1.00 76.06 261 VAL A O 1
ATOM 2121 N N . MET A 1 262 ? -17.664 -11.659 4.908 1.00 78.06 262 MET A N 1
ATOM 2122 C CA . MET A 1 262 ? -16.879 -11.929 3.711 1.00 78.06 262 MET A CA 1
ATOM 2123 C C . MET A 1 262 ? -15.501 -12.467 4.091 1.00 78.06 262 MET A C 1
ATOM 2125 O O . MET A 1 262 ? -14.796 -11.870 4.908 1.00 78.06 262 MET A O 1
ATOM 2129 N N . ASN A 1 263 ? -15.077 -13.544 3.430 1.00 73.19 263 ASN A N 1
ATOM 2130 C CA . ASN A 1 263 ? -13.716 -14.073 3.509 1.00 73.19 263 ASN A CA 1
ATOM 2131 C C . ASN A 1 263 ? -13.108 -14.162 2.112 1.00 73.19 263 ASN A C 1
ATOM 2133 O O . ASN A 1 263 ? -13.770 -14.651 1.199 1.00 73.19 263 ASN A O 1
ATOM 2137 N N . PHE A 1 264 ? -11.855 -13.735 1.951 1.00 70.50 264 PHE A N 1
ATOM 2138 C CA . PHE A 1 264 ? -11.118 -13.976 0.711 1.00 70.50 264 PHE A CA 1
ATOM 2139 C C . PHE A 1 264 ? -10.692 -15.442 0.639 1.00 70.50 264 PHE A C 1
ATOM 2141 O O . PHE A 1 264 ? -10.023 -15.935 1.548 1.00 70.50 264 PHE A O 1
ATOM 2148 N N . GLU A 1 265 ? -11.063 -16.124 -0.442 1.00 64.94 265 GLU A N 1
ATOM 2149 C CA . GLU A 1 265 ? -10.626 -17.497 -0.713 1.00 64.94 265 GLU A CA 1
ATOM 2150 C C . GLU A 1 265 ? -9.504 -17.528 -1.748 1.00 64.94 265 GLU A C 1
ATOM 2152 O O . GLU A 1 265 ? -8.515 -18.232 -1.568 1.00 64.94 265 GLU A O 1
ATOM 2157 N N . GLU A 1 266 ? -9.631 -16.728 -2.806 1.00 65.44 266 GLU A N 1
ATOM 2158 C CA . GLU A 1 266 ? -8.668 -16.690 -3.902 1.00 65.44 266 GLU A CA 1
ATOM 2159 C C . GLU A 1 266 ? -8.659 -15.305 -4.546 1.00 65.44 266 GLU A C 1
ATOM 2161 O O . GLU A 1 266 ? -9.705 -14.678 -4.732 1.00 65.44 266 GLU A O 1
ATOM 2166 N N . ILE A 1 267 ? -7.474 -14.835 -4.924 1.00 67.81 267 ILE A N 1
ATOM 2167 C CA . ILE A 1 267 ? -7.320 -13.669 -5.786 1.00 67.81 267 ILE A CA 1
ATOM 2168 C C . ILE A 1 267 ? -6.406 -14.094 -6.925 1.00 67.81 267 ILE A C 1
ATOM 2170 O O . ILE A 1 267 ? -5.228 -14.362 -6.720 1.00 67.81 267 ILE A O 1
ATOM 2174 N N . VAL A 1 268 ? -6.970 -14.169 -8.122 1.00 67.88 268 VAL A N 1
ATOM 2175 C CA . VAL A 1 268 ? -6.221 -14.430 -9.344 1.00 67.88 268 VAL A CA 1
ATOM 2176 C C . VAL A 1 268 ? -6.031 -13.107 -10.045 1.00 67.88 268 VAL A C 1
ATOM 2178 O O . VAL A 1 268 ? -6.989 -12.423 -10.422 1.00 67.88 268 VAL A O 1
ATOM 2181 N N . ILE A 1 269 ? -4.772 -12.757 -10.223 1.00 68.88 269 ILE A N 1
ATOM 2182 C CA . ILE A 1 269 ? -4.368 -11.633 -11.038 1.00 68.88 269 ILE A CA 1
ATOM 2183 C C . ILE A 1 269 ? -4.145 -12.137 -12.454 1.00 68.88 269 ILE A C 1
ATOM 2185 O O . ILE A 1 269 ? -3.401 -13.083 -12.657 1.00 68.88 269 ILE A O 1
ATOM 2189 N N . GLY A 1 270 ? -4.794 -11.501 -13.422 1.00 59.94 270 GLY A N 1
ATOM 2190 C CA . GLY A 1 270 ? -4.518 -11.716 -14.828 1.00 59.94 270 GLY A CA 1
ATOM 2191 C C . GLY A 1 270 ? -3.570 -10.680 -15.386 1.00 59.94 270 GLY A C 1
ATOM 2192 O O . GLY A 1 270 ? -3.672 -9.486 -15.078 1.00 59.94 270 GLY A O 1
ATOM 2193 N N . VAL A 1 271 ? -2.709 -11.145 -16.278 1.00 60.69 271 VAL A N 1
ATOM 2194 C CA . VAL A 1 271 ? -1.920 -10.269 -17.131 1.00 60.69 271 VAL A CA 1
ATOM 2195 C C . VAL A 1 271 ? -2.279 -10.583 -18.573 1.00 60.69 271 VAL A C 1
ATOM 2197 O O . VAL A 1 271 ? -2.207 -11.722 -19.021 1.00 60.69 271 VAL A O 1
ATOM 2200 N N . ASP A 1 272 ? -2.733 -9.561 -19.282 1.00 59.00 272 ASP A N 1
ATOM 2201 C CA . ASP A 1 272 ? -3.157 -9.647 -20.674 1.00 59.00 272 ASP A CA 1
ATOM 2202 C C . ASP A 1 272 ? -2.169 -8.869 -21.553 1.00 59.00 272 ASP A C 1
ATOM 2204 O O . ASP A 1 272 ? -1.597 -7.863 -21.126 1.00 59.00 272 ASP A O 1
ATOM 2208 N N . SER A 1 273 ? -1.971 -9.327 -22.784 1.00 61.69 273 SER A N 1
ATOM 2209 C CA . SER A 1 273 ? -1.207 -8.626 -23.809 1.00 61.69 273 SER A CA 1
ATOM 2210 C C . SER A 1 273 ? -2.136 -8.384 -24.989 1.00 61.69 273 SER A C 1
ATOM 2212 O O . SER A 1 273 ? -2.403 -9.279 -25.782 1.00 61.69 273 SER A O 1
ATOM 2214 N N . GLN A 1 274 ? -2.578 -7.140 -25.165 1.00 57.16 274 GLN A N 1
ATOM 2215 C CA . GLN A 1 274 ? -3.355 -6.756 -26.351 1.00 57.16 274 GLN A CA 1
ATOM 2216 C C . GLN A 1 274 ? -2.473 -6.506 -27.585 1.00 57.16 274 GLN A C 1
ATOM 2218 O O . GLN A 1 274 ? -2.926 -5.905 -28.555 1.00 57.16 274 GLN A O 1
ATOM 2223 N N . SER A 1 275 ? -1.208 -6.940 -27.554 1.00 61.09 275 SER A N 1
ATOM 2224 C CA . SER A 1 275 ? -0.277 -6.737 -28.667 1.00 61.09 275 SER A CA 1
ATOM 2225 C C . SER A 1 275 ? -0.406 -7.790 -29.774 1.00 61.09 275 SER A C 1
ATOM 2227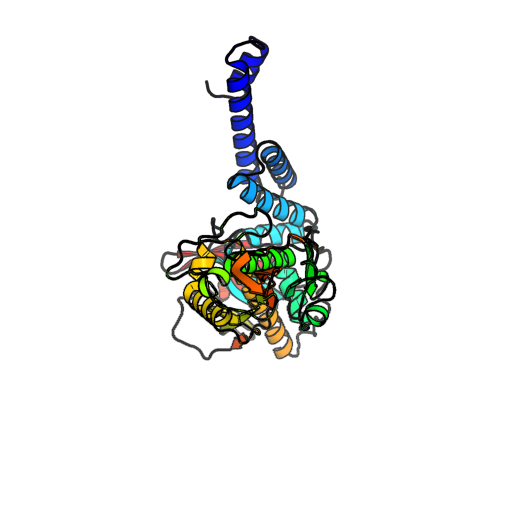 O O . SER A 1 275 ? 0.009 -7.523 -30.901 1.00 61.09 275 SER A O 1
ATOM 2229 N N . GLY A 1 276 ? -0.950 -8.979 -29.469 1.00 60.25 276 GLY A N 1
ATOM 2230 C CA . GLY A 1 276 ? -0.958 -10.129 -30.384 1.00 60.25 276 GLY A CA 1
ATOM 2231 C C . GLY A 1 276 ? 0.441 -10.676 -30.707 1.00 60.25 276 GLY A C 1
ATOM 2232 O O . GLY A 1 276 ? 0.622 -11.322 -31.738 1.00 60.25 276 GLY A O 1
ATOM 2233 N N . GLN A 1 277 ? 1.455 -10.335 -29.898 1.00 69.50 277 GLN A N 1
ATOM 2234 C CA . GLN A 1 277 ? 2.854 -10.717 -30.101 1.00 69.50 277 GLN A CA 1
ATOM 2235 C C . GLN A 1 277 ? 3.295 -11.769 -29.081 1.00 69.50 277 GLN A C 1
ATOM 2237 O O . GLN A 1 277 ? 3.147 -11.575 -27.872 1.00 69.50 277 GLN A O 1
ATOM 2242 N N . VAL A 1 278 ? 3.957 -12.820 -29.569 1.00 77.19 278 VAL A N 1
ATOM 2243 C CA . VAL A 1 278 ? 4.412 -13.959 -28.754 1.00 77.19 278 VAL A CA 1
ATOM 2244 C C . VAL A 1 278 ? 5.276 -13.538 -27.549 1.00 77.19 278 VAL A C 1
ATOM 2246 O O . VAL A 1 278 ? 4.939 -13.942 -26.438 1.00 77.19 278 VAL A O 1
ATOM 2249 N N . PRO A 1 279 ? 6.310 -12.670 -27.670 1.00 80.75 279 PRO A N 1
ATOM 2250 C CA . PRO A 1 279 ? 7.134 -12.285 -26.513 1.00 80.75 279 PRO A CA 1
ATOM 2251 C C . PRO A 1 279 ? 6.352 -11.620 -25.374 1.00 80.75 279 PRO A C 1
ATOM 2253 O O . PRO A 1 279 ? 6.667 -11.797 -24.198 1.00 80.75 279 PRO A O 1
ATOM 2256 N N . ALA A 1 280 ? 5.329 -10.845 -25.728 1.00 76.88 280 ALA A N 1
ATOM 2257 C CA . ALA A 1 280 ? 4.476 -10.123 -24.796 1.00 76.88 280 ALA A CA 1
ATOM 2258 C C . ALA A 1 280 ? 3.517 -11.060 -24.059 1.00 76.88 280 ALA A C 1
ATOM 2260 O O . ALA A 1 280 ? 3.330 -10.946 -22.849 1.00 76.88 280 ALA A O 1
ATOM 2261 N N . GLU A 1 281 ? 2.916 -11.984 -24.808 1.00 78.88 281 GLU A N 1
ATOM 2262 C CA . GLU A 1 281 ? 1.992 -12.994 -24.302 1.00 78.88 281 GLU A CA 1
ATOM 2263 C C . GLU A 1 281 ? 2.711 -13.990 -23.390 1.00 78.88 281 GLU A C 1
ATOM 2265 O O . GLU A 1 281 ? 2.210 -14.315 -22.316 1.00 78.88 281 GLU A O 1
ATOM 2270 N N . GLU A 1 282 ? 3.922 -14.414 -23.752 1.00 83.88 282 GLU A N 1
ATOM 2271 C CA . GLU A 1 282 ? 4.738 -15.280 -22.904 1.00 83.88 282 GLU A CA 1
ATOM 2272 C C . GLU A 1 282 ? 5.182 -14.596 -21.609 1.00 83.88 282 GLU A C 1
ATOM 2274 O O . GLU A 1 282 ? 5.154 -15.224 -20.549 1.00 83.88 282 GLU A O 1
ATOM 2279 N N . PHE A 1 283 ? 5.582 -13.319 -21.678 1.00 85.38 283 PHE A N 1
ATOM 2280 C CA . PHE A 1 283 ? 5.878 -12.531 -20.482 1.00 85.38 283 PHE A CA 1
ATOM 2281 C C . PHE A 1 283 ? 4.642 -12.418 -19.586 1.00 85.38 283 PHE A C 1
ATOM 2283 O O . PHE A 1 283 ? 4.731 -12.677 -18.390 1.00 85.38 283 PHE A O 1
ATOM 2290 N N . ALA A 1 284 ? 3.487 -12.073 -20.162 1.00 82.19 284 ALA A N 1
ATOM 2291 C CA . ALA A 1 284 ? 2.235 -11.956 -19.425 1.00 82.19 284 ALA A CA 1
ATOM 2292 C C . ALA A 1 284 ? 1.852 -13.277 -18.737 1.00 82.19 284 ALA A C 1
ATOM 2294 O O . ALA A 1 284 ? 1.538 -13.273 -17.549 1.00 82.19 284 ALA A O 1
ATOM 2295 N N . ARG A 1 285 ? 1.960 -14.412 -19.443 1.00 85.12 285 ARG A N 1
ATOM 2296 C CA . ARG A 1 285 ? 1.692 -15.746 -18.887 1.00 85.12 285 ARG A CA 1
ATOM 2297 C C . ARG A 1 285 ? 2.617 -16.078 -17.715 1.00 85.12 285 ARG A C 1
ATOM 2299 O O . ARG A 1 285 ? 2.135 -16.514 -16.677 1.00 85.12 285 ARG A O 1
ATOM 2306 N N . GLN A 1 286 ? 3.923 -15.849 -17.856 1.00 89.44 286 GLN A N 1
ATOM 2307 C CA . GLN A 1 286 ? 4.883 -16.134 -16.784 1.00 89.44 286 GLN A CA 1
ATOM 2308 C C . GLN A 1 286 ? 4.670 -15.214 -15.571 1.00 89.44 286 GLN A C 1
ATOM 2310 O O . GLN A 1 286 ? 4.686 -15.680 -14.433 1.00 89.44 286 GLN A O 1
ATOM 2315 N N . LEU A 1 287 ? 4.411 -13.925 -15.806 1.00 86.69 287 LEU A N 1
ATOM 2316 C CA . LEU A 1 287 ? 4.116 -12.963 -14.746 1.00 86.69 287 LEU A CA 1
ATOM 2317 C C . LEU A 1 287 ? 2.834 -13.330 -13.987 1.00 86.69 287 LEU A C 1
ATOM 2319 O O . LEU A 1 287 ? 2.773 -13.148 -12.775 1.00 86.69 287 LEU A O 1
ATOM 2323 N N . GLU A 1 288 ? 1.818 -13.837 -14.685 1.00 85.88 288 GLU A N 1
ATOM 2324 C CA . GLU A 1 288 ? 0.588 -14.349 -14.080 1.00 85.88 288 GLU A CA 1
ATOM 2325 C C . GLU A 1 288 ? 0.836 -15.609 -13.239 1.00 85.88 288 GLU A C 1
ATOM 2327 O O . GLU A 1 288 ? 0.414 -15.655 -12.083 1.00 85.88 288 GLU A O 1
ATOM 2332 N N . GLU A 1 289 ? 1.560 -16.595 -13.779 1.00 88.31 289 GLU A N 1
ATOM 2333 C CA . GLU A 1 289 ? 1.886 -17.857 -13.093 1.00 88.31 289 GLU A CA 1
ATOM 2334 C C . GLU A 1 289 ? 2.664 -17.633 -11.788 1.00 88.31 289 GLU A C 1
ATOM 2336 O O . GLU A 1 289 ? 2.415 -18.318 -10.797 1.00 88.31 289 GLU A O 1
ATOM 2341 N N . HIS A 1 290 ? 3.548 -16.633 -11.764 1.00 91.06 290 HIS A N 1
ATOM 2342 C CA . HIS A 1 290 ? 4.424 -16.329 -10.630 1.00 91.06 290 HIS A CA 1
ATOM 2343 C C . HIS A 1 290 ? 4.071 -15.014 -9.918 1.00 91.06 290 HIS A C 1
ATOM 2345 O O . HIS A 1 290 ? 4.900 -14.442 -9.207 1.00 91.06 290 HIS A O 1
ATOM 2351 N N . PHE A 1 291 ? 2.848 -14.497 -10.086 1.00 87.56 291 PHE A N 1
ATOM 2352 C CA . PHE A 1 291 ? 2.504 -13.139 -9.646 1.00 87.56 291 PHE A CA 1
ATOM 2353 C C . PHE A 1 291 ? 2.815 -12.869 -8.164 1.00 87.56 291 PHE A C 1
ATOM 2355 O O . PHE A 1 291 ? 3.307 -11.796 -7.810 1.00 87.56 291 PHE A O 1
ATOM 2362 N N . TYR A 1 292 ? 2.542 -13.834 -7.284 1.00 87.81 292 TYR A N 1
ATOM 2363 C CA . TYR A 1 292 ? 2.777 -13.661 -5.851 1.00 87.81 292 TYR A CA 1
ATOM 2364 C C . TYR A 1 292 ? 4.255 -13.706 -5.458 1.00 87.81 292 TYR A C 1
ATOM 2366 O O . TYR A 1 292 ? 4.625 -13.006 -4.521 1.00 87.81 292 TYR A O 1
ATOM 2374 N N . GLU A 1 293 ? 5.100 -14.416 -6.209 1.00 92.00 293 GLU A N 1
ATOM 2375 C CA . GLU A 1 293 ? 6.557 -14.380 -6.027 1.00 92.00 293 GLU A CA 1
ATOM 2376 C C . GLU A 1 293 ? 7.093 -12.985 -6.374 1.00 92.00 293 GLU A C 1
ATOM 2378 O O . GLU A 1 293 ? 7.843 -12.389 -5.604 1.00 92.00 293 GLU A O 1
ATOM 2383 N N . TYR A 1 294 ? 6.607 -12.385 -7.468 1.00 91.56 294 TYR A N 1
ATOM 2384 C CA . TYR A 1 294 ? 6.885 -10.976 -7.761 1.00 91.56 294 TYR A CA 1
ATOM 2385 C C . TYR A 1 294 ? 6.356 -10.044 -6.673 1.00 91.56 294 TYR A C 1
ATOM 2387 O O . TYR A 1 294 ? 7.019 -9.071 -6.316 1.00 91.56 294 TYR A O 1
ATOM 2395 N N . ALA A 1 295 ? 5.160 -10.308 -6.147 1.00 88.81 295 ALA A N 1
ATOM 2396 C CA . ALA A 1 295 ? 4.580 -9.484 -5.098 1.00 88.81 295 ALA A CA 1
ATOM 2397 C C . ALA A 1 295 ? 5.398 -9.530 -3.800 1.00 88.81 295 ALA A C 1
ATOM 2399 O O . ALA A 1 295 ? 5.536 -8.503 -3.140 1.00 88.81 295 ALA A O 1
ATOM 2400 N N . ASP A 1 296 ? 5.990 -10.673 -3.463 1.00 88.75 296 ASP A N 1
ATOM 2401 C CA . ASP A 1 296 ? 6.887 -10.804 -2.310 1.00 88.75 296 ASP A CA 1
ATOM 2402 C C . ASP A 1 296 ? 8.185 -10.010 -2.471 1.00 88.75 296 ASP A C 1
ATOM 2404 O O . ASP A 1 296 ? 8.674 -9.430 -1.501 1.00 88.75 296 ASP A O 1
ATOM 2408 N N . LEU A 1 297 ? 8.696 -9.898 -3.699 1.00 90.19 297 LEU A N 1
ATOM 2409 C CA . LEU A 1 297 ? 9.869 -9.075 -4.005 1.00 90.19 297 LEU A CA 1
ATOM 2410 C C . LEU A 1 297 ? 9.547 -7.575 -4.082 1.00 90.19 297 LEU A C 1
ATOM 2412 O O . LEU A 1 297 ? 10.392 -6.734 -3.769 1.00 90.19 297 LEU A O 1
ATOM 2416 N N . TYR A 1 298 ? 8.335 -7.218 -4.515 1.00 89.00 298 TYR A N 1
ATOM 2417 C CA . TYR A 1 298 ? 7.965 -5.840 -4.828 1.00 89.00 298 TYR A CA 1
ATOM 2418 C C . TYR A 1 298 ? 6.731 -5.375 -4.042 1.00 89.00 298 TYR A C 1
ATOM 2420 O O . TYR A 1 298 ? 5.594 -5.615 -4.468 1.00 89.00 298 TYR A O 1
ATOM 2428 N N . PRO A 1 299 ? 6.918 -4.570 -2.974 1.00 86.75 299 PRO A N 1
ATOM 2429 C CA . PRO A 1 299 ? 5.816 -4.021 -2.178 1.00 86.75 299 PRO A CA 1
ATOM 2430 C C . PRO A 1 299 ? 4.761 -3.248 -2.983 1.00 86.75 299 PRO A C 1
ATOM 2432 O O . PRO A 1 299 ? 3.598 -3.191 -2.586 1.00 86.75 299 PRO A O 1
ATOM 2435 N N . SER A 1 300 ? 5.126 -2.687 -4.142 1.00 87.38 300 SER A N 1
ATOM 2436 C CA . SER A 1 300 ? 4.181 -2.038 -5.061 1.00 87.38 300 SER A CA 1
ATOM 2437 C C . SER A 1 300 ? 3.088 -2.994 -5.554 1.00 87.38 300 SER A C 1
ATOM 2439 O O . SER A 1 300 ? 1.924 -2.610 -5.647 1.00 87.38 300 SER A O 1
ATOM 2441 N N . LEU A 1 301 ? 3.431 -4.257 -5.824 1.00 87.81 301 LEU A N 1
ATOM 2442 C CA . LEU A 1 301 ? 2.483 -5.275 -6.283 1.00 87.81 301 LEU A CA 1
ATOM 2443 C C . LEU A 1 301 ? 1.630 -5.820 -5.124 1.00 87.81 301 LEU A C 1
ATOM 2445 O O . LEU A 1 301 ? 0.439 -6.071 -5.310 1.00 87.81 301 LEU A O 1
ATOM 2449 N N . ARG A 1 302 ? 2.173 -5.909 -3.901 1.00 88.25 302 ARG A N 1
ATOM 2450 C CA . ARG A 1 302 ? 1.374 -6.181 -2.685 1.00 88.25 302 ARG A CA 1
ATOM 2451 C C . ARG A 1 302 ? 0.367 -5.062 -2.408 1.00 88.25 302 ARG A C 1
ATOM 2453 O O . ARG A 1 302 ? -0.789 -5.340 -2.085 1.00 88.25 302 ARG A O 1
ATOM 2460 N N . GLY A 1 303 ? 0.771 -3.806 -2.608 1.00 87.00 303 GLY A N 1
ATOM 2461 C CA . GLY A 1 303 ? -0.116 -2.641 -2.547 1.00 87.00 303 GLY A CA 1
ATOM 2462 C C . GLY A 1 303 ? -1.281 -2.736 -3.535 1.00 87.00 303 GLY A C 1
ATOM 2463 O O . GLY A 1 303 ? -2.427 -2.471 -3.174 1.00 87.00 303 GLY A O 1
ATOM 2464 N N . LEU A 1 304 ? -1.017 -3.216 -4.751 1.00 85.56 304 LEU A N 1
ATOM 2465 C CA . LEU A 1 304 ? -2.053 -3.474 -5.750 1.00 85.56 304 LEU A CA 1
ATOM 2466 C C . LEU A 1 304 ? -3.030 -4.579 -5.327 1.00 85.56 304 LEU A C 1
ATOM 2468 O O . LEU A 1 304 ? -4.241 -4.389 -5.426 1.00 85.56 304 LEU A O 1
ATOM 2472 N N . VAL A 1 305 ? -2.541 -5.705 -4.794 1.00 86.06 305 VAL A N 1
ATOM 2473 C CA . VAL A 1 305 ? -3.415 -6.768 -4.256 1.00 86.06 305 VAL A CA 1
ATOM 2474 C C . VAL A 1 305 ? -4.322 -6.219 -3.156 1.00 86.06 305 VAL A C 1
ATOM 2476 O O . VAL A 1 305 ? -5.518 -6.515 -3.127 1.00 86.06 305 VAL A O 1
ATOM 2479 N N . ARG A 1 306 ? -3.787 -5.376 -2.268 1.00 88.81 306 ARG A N 1
ATOM 2480 C CA . ARG A 1 306 ? -4.586 -4.708 -1.237 1.00 88.81 306 ARG A CA 1
ATOM 2481 C C . ARG A 1 306 ? -5.651 -3.796 -1.836 1.00 88.81 306 ARG A C 1
ATOM 2483 O O . ARG A 1 306 ? -6.799 -3.879 -1.411 1.00 88.81 306 ARG A O 1
ATOM 2490 N N . ALA A 1 307 ? -5.305 -2.967 -2.820 1.00 88.88 307 ALA A N 1
ATOM 2491 C CA . ALA A 1 307 ? -6.267 -2.108 -3.507 1.00 88.88 307 ALA A CA 1
ATOM 2492 C C . ALA A 1 307 ? -7.424 -2.932 -4.107 1.00 88.88 307 ALA A C 1
ATOM 2494 O O . ALA A 1 307 ? -8.593 -2.598 -3.912 1.00 88.88 307 ALA A O 1
ATOM 2495 N N . VAL A 1 308 ? -7.115 -4.071 -4.740 1.00 85.31 308 VAL A N 1
ATOM 2496 C CA . VAL A 1 308 ? -8.114 -5.019 -5.268 1.00 85.31 308 VAL A CA 1
ATOM 2497 C C . VAL A 1 308 ? -9.006 -5.582 -4.157 1.00 85.31 308 VAL A C 1
ATOM 2499 O O . VAL A 1 308 ? -10.228 -5.601 -4.315 1.00 85.31 308 VAL A O 1
ATOM 2502 N N . LYS A 1 309 ? -8.429 -5.986 -3.017 1.00 88.50 309 LYS A N 1
ATOM 2503 C CA . LYS A 1 309 ? -9.191 -6.459 -1.848 1.00 88.50 309 LYS A CA 1
ATOM 2504 C C . LYS A 1 309 ? -10.148 -5.392 -1.321 1.00 88.50 309 LYS A C 1
ATOM 2506 O O . LYS A 1 309 ? -11.316 -5.690 -1.094 1.00 88.50 309 LYS A O 1
ATOM 2511 N N . LEU A 1 310 ? -9.694 -4.152 -1.157 1.00 91.19 310 LEU A N 1
ATOM 2512 C CA . LEU A 1 310 ? -10.542 -3.061 -0.665 1.00 91.19 310 LEU A CA 1
ATOM 2513 C C . LEU A 1 310 ? -11.684 -2.742 -1.637 1.00 91.19 310 LEU A C 1
ATOM 2515 O O . LEU A 1 310 ? -12.811 -2.519 -1.203 1.00 91.19 310 LEU A O 1
ATOM 2519 N N . LEU A 1 311 ? -11.432 -2.792 -2.947 1.00 88.44 311 LEU A N 1
ATOM 2520 C CA . LEU A 1 311 ? -12.486 -2.644 -3.955 1.00 88.44 311 LEU A CA 1
ATOM 2521 C C . LEU A 1 311 ? -13.497 -3.790 -3.903 1.00 88.44 311 LEU A C 1
ATOM 2523 O O . LEU A 1 311 ? -14.690 -3.552 -4.068 1.00 88.44 311 LEU A O 1
ATOM 2527 N N . ALA A 1 312 ? -13.042 -5.022 -3.664 1.00 86.25 312 ALA A N 1
ATOM 2528 C CA . ALA A 1 312 ? -13.933 -6.162 -3.471 1.00 86.25 312 ALA A CA 1
ATOM 2529 C C . ALA A 1 312 ? -14.796 -5.999 -2.210 1.00 86.25 312 ALA A C 1
ATOM 2531 O O . ALA A 1 312 ? -16.005 -6.186 -2.297 1.00 86.25 312 ALA A O 1
ATOM 2532 N N . VAL A 1 313 ? -14.210 -5.557 -1.085 1.00 89.12 313 VAL A N 1
ATOM 2533 C CA . VAL A 1 313 ? -14.971 -5.179 0.122 1.00 89.12 313 VAL A CA 1
ATOM 2534 C C . VAL A 1 313 ? -16.023 -4.128 -0.229 1.00 89.12 313 VAL A C 1
ATOM 2536 O O . VAL A 1 313 ? -17.183 -4.286 0.134 1.00 89.12 313 VAL A O 1
ATOM 2539 N N . GLY A 1 314 ? -15.639 -3.060 -0.933 1.00 88.44 314 GLY A N 1
ATOM 2540 C CA . GLY A 1 314 ? -16.557 -1.967 -1.238 1.00 88.44 314 GLY A CA 1
ATOM 2541 C C . GLY A 1 314 ? -17.712 -2.376 -2.149 1.00 88.44 314 GLY A C 1
ATOM 2542 O O . GLY A 1 314 ? -18.841 -1.948 -1.922 1.00 88.44 314 GLY A O 1
ATOM 2543 N N . ARG A 1 315 ? -17.457 -3.239 -3.142 1.00 85.75 315 ARG A N 1
ATOM 2544 C CA . ARG A 1 315 ? -18.509 -3.800 -4.005 1.00 85.75 315 ARG A CA 1
ATOM 2545 C C . ARG A 1 315 ? -19.433 -4.728 -3.230 1.00 85.75 315 ARG A C 1
ATOM 2547 O O . ARG A 1 315 ? -20.639 -4.568 -3.320 1.00 85.75 315 ARG A O 1
ATOM 2554 N N . TRP A 1 316 ? -18.875 -5.608 -2.404 1.00 86.31 316 TRP A N 1
ATOM 2555 C CA . TRP A 1 316 ? -19.663 -6.486 -1.545 1.00 86.31 316 TRP A CA 1
ATOM 2556 C C . TRP A 1 316 ? -20.566 -5.702 -0.582 1.00 86.31 316 TRP A C 1
ATOM 2558 O O . TRP A 1 316 ? -21.752 -5.997 -0.482 1.00 86.31 316 TRP A O 1
ATOM 2568 N N . VAL A 1 317 ? -20.046 -4.658 0.076 1.00 85.31 317 VAL A N 1
ATOM 2569 C CA . VAL A 1 317 ? -20.857 -3.783 0.941 1.00 85.31 317 VAL A CA 1
ATOM 2570 C C . VAL A 1 317 ? -21.985 -3.122 0.151 1.00 85.31 317 VAL A C 1
ATOM 2572 O O . VAL A 1 317 ? -23.117 -3.119 0.623 1.00 85.31 317 VAL A O 1
ATOM 2575 N N . LYS A 1 318 ? -21.702 -2.598 -1.050 1.00 83.81 318 LYS A N 1
ATOM 2576 C CA . LYS A 1 318 ? -22.726 -2.016 -1.928 1.00 83.81 318 LYS A CA 1
ATOM 2577 C C . LYS A 1 318 ? -23.817 -3.035 -2.272 1.00 83.81 318 LYS A C 1
ATOM 2579 O O . LYS A 1 318 ? -24.991 -2.699 -2.174 1.00 83.81 318 LYS A O 1
ATOM 2584 N N . ASP A 1 319 ? -23.439 -4.254 -2.649 1.00 81.25 319 ASP A N 1
ATOM 2585 C CA . ASP A 1 319 ? -24.390 -5.310 -3.008 1.00 81.25 319 ASP A CA 1
ATOM 2586 C C . ASP A 1 319 ? -25.298 -5.655 -1.817 1.00 81.25 319 ASP A C 1
ATOM 2588 O O . ASP A 1 319 ? -26.516 -5.694 -1.968 1.00 81.25 319 ASP A O 1
ATOM 2592 N N . VAL A 1 320 ? -24.725 -5.812 -0.615 1.00 81.31 320 VAL A N 1
ATOM 2593 C CA . VAL A 1 320 ? -25.500 -6.047 0.617 1.00 81.31 320 VAL A CA 1
ATOM 2594 C C . VAL A 1 320 ? -26.430 -4.868 0.928 1.00 81.31 320 VAL A C 1
ATOM 2596 O O . VAL A 1 320 ? -27.584 -5.074 1.297 1.00 81.31 320 VAL A O 1
ATOM 2599 N N . GLU A 1 321 ? -25.963 -3.624 0.780 1.00 79.31 321 GLU A N 1
ATOM 2600 C CA . GLU A 1 321 ? -26.803 -2.430 0.960 1.00 79.31 321 GLU A CA 1
ATOM 2601 C C . GLU A 1 321 ? -27.987 -2.415 -0.024 1.00 79.31 321 GLU A C 1
ATOM 2603 O O . GLU A 1 321 ? -29.108 -2.127 0.394 1.00 79.31 321 GLU A O 1
ATOM 2608 N N . MET A 1 322 ? -27.763 -2.769 -1.295 1.00 76.94 322 MET A N 1
ATOM 2609 C CA . MET A 1 322 ? -28.801 -2.825 -2.333 1.00 76.94 322 MET A CA 1
ATOM 2610 C C . MET A 1 322 ? -29.810 -3.962 -2.116 1.00 76.94 322 MET A C 1
ATOM 2612 O O . MET A 1 322 ? -31.004 -3.765 -2.335 1.00 76.94 322 MET A O 1
ATOM 2616 N N . GLU A 1 323 ? -29.356 -5.141 -1.680 1.00 75.62 323 GLU A N 1
ATOM 2617 C CA . GLU A 1 323 ? -30.220 -6.302 -1.418 1.00 75.62 323 GLU A CA 1
ATOM 2618 C C . GLU A 1 323 ? -31.192 -6.059 -0.254 1.00 75.62 323 GLU A C 1
ATOM 2620 O O . GLU A 1 323 ? -32.293 -6.610 -0.236 1.00 75.62 323 GLU A O 1
ATOM 2625 N N . LEU A 1 324 ? -30.821 -5.219 0.716 1.00 70.31 324 LEU A N 1
ATOM 2626 C CA . LEU A 1 324 ? -31.585 -5.078 1.952 1.00 70.31 324 LEU A CA 1
ATOM 2627 C C . LEU A 1 324 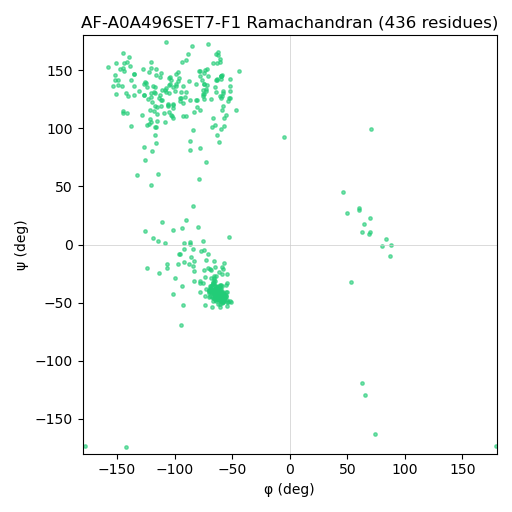? -32.877 -4.251 1.840 1.00 70.31 324 LEU A C 1
ATOM 2629 O O . LEU A 1 324 ? -33.628 -4.267 2.807 1.00 70.31 324 LEU A O 1
ATOM 2633 N N . SER A 1 325 ? -33.196 -3.611 0.705 1.00 55.38 325 SER A N 1
ATOM 2634 C CA . SER A 1 325 ? -34.428 -2.839 0.369 1.00 55.38 325 SER A CA 1
ATOM 2635 C C . SER A 1 325 ? -34.876 -1.701 1.320 1.00 55.38 325 SER A C 1
ATOM 2637 O O . SER A 1 325 ? -35.396 -0.689 0.862 1.00 55.38 325 SER A O 1
ATOM 2639 N N . GLU A 1 326 ? -34.635 -1.818 2.625 1.00 54.91 326 GLU A N 1
ATOM 2640 C CA . GLU A 1 326 ? -34.907 -0.853 3.694 1.00 54.91 326 GLU A CA 1
ATOM 2641 C C . GLU A 1 326 ? -33.683 -0.000 4.046 1.00 54.91 326 GLU A C 1
ATOM 2643 O O . GLU A 1 326 ? -33.769 0.945 4.832 1.00 54.91 326 GLU A O 1
ATOM 2648 N N . VAL A 1 327 ? -32.518 -0.329 3.485 1.00 54.88 327 VAL A N 1
ATOM 2649 C CA . VAL A 1 327 ? -31.333 0.517 3.586 1.00 54.88 327 VAL A CA 1
ATOM 2650 C C . VAL A 1 327 ? -31.471 1.575 2.498 1.00 54.88 327 VAL A C 1
ATOM 2652 O O . VAL A 1 327 ? -31.460 1.209 1.325 1.00 54.88 327 VAL A O 1
ATOM 2655 N N . PRO A 1 328 ? -31.631 2.868 2.843 1.00 49.94 328 PRO A N 1
ATOM 2656 C CA . PRO A 1 328 ? -31.679 3.917 1.834 1.00 49.94 328 PRO A CA 1
ATOM 2657 C C . PRO A 1 328 ? -30.464 3.777 0.924 1.00 49.94 328 PRO A C 1
ATOM 2659 O O . PRO A 1 328 ? -29.368 3.566 1.441 1.00 49.94 328 PRO A O 1
ATOM 2662 N N . ASP A 1 329 ? -30.642 3.906 -0.391 1.00 54.84 329 ASP A N 1
ATOM 2663 C CA . ASP A 1 329 ? -29.516 3.976 -1.321 1.00 54.84 329 ASP A CA 1
ATOM 2664 C C . ASP A 1 329 ? -28.621 5.150 -0.895 1.00 54.84 329 ASP A C 1
ATOM 2666 O O . ASP A 1 329 ? -28.942 6.330 -1.074 1.00 54.84 329 ASP A O 1
ATOM 2670 N N . VAL A 1 330 ? -27.513 4.818 -0.230 1.00 48.31 330 VAL A N 1
ATOM 2671 C CA . VAL A 1 330 ? -26.603 5.782 0.389 1.00 48.31 330 VAL A CA 1
ATOM 2672 C C . VAL A 1 330 ? -25.622 6.318 -0.650 1.00 48.31 330 VAL A C 1
ATOM 2674 O O . VAL A 1 330 ? -24.492 6.654 -0.300 1.00 48.31 330 VAL A O 1
ATOM 2677 N N . GLY A 1 331 ? -26.034 6.461 -1.917 1.00 49.84 331 GLY A N 1
ATOM 2678 C CA . GLY A 1 331 ? -25.253 7.015 -3.036 1.00 49.84 331 GLY A CA 1
ATOM 2679 C C . GLY A 1 331 ? -24.623 8.403 -2.800 1.00 49.84 331 GLY A C 1
ATOM 2680 O O . GLY A 1 331 ? -24.036 8.994 -3.702 1.00 49.84 331 GLY A O 1
ATOM 2681 N N . LYS A 1 332 ? -24.713 8.939 -1.580 1.00 52.91 332 LYS A N 1
ATOM 2682 C CA . LYS A 1 332 ? -23.991 10.095 -1.055 1.00 52.91 332 LYS A CA 1
ATOM 2683 C C . LYS A 1 332 ? -23.155 9.715 0.174 1.00 52.91 332 LYS A C 1
ATOM 2685 O O . LYS A 1 332 ? -23.266 10.380 1.205 1.00 52.91 332 LYS A O 1
ATOM 2690 N N . PHE A 1 333 ? -22.323 8.674 0.102 1.00 53.38 333 PHE A N 1
ATOM 2691 C CA . PHE A 1 333 ? -21.320 8.438 1.141 1.00 53.38 333 PHE A CA 1
ATOM 2692 C C . PHE A 1 333 ? -20.337 9.614 1.165 1.00 53.38 333 PHE A C 1
ATOM 2694 O O . PHE A 1 333 ? -19.367 9.695 0.424 1.00 53.38 333 PHE A O 1
ATOM 2701 N N . ARG A 1 334 ? -20.624 10.579 2.031 1.00 60.97 334 ARG A N 1
ATOM 2702 C CA . ARG A 1 334 ? -19.691 11.612 2.459 1.00 60.97 334 ARG A CA 1
ATOM 2703 C C . ARG A 1 334 ? -19.684 11.562 3.972 1.00 60.97 334 ARG A C 1
ATOM 2705 O O . ARG A 1 334 ? -20.472 12.296 4.576 1.00 60.97 334 ARG A O 1
ATOM 2712 N N . PRO A 1 335 ? -18.877 10.669 4.579 1.00 67.38 335 PRO A N 1
ATOM 2713 C CA . PRO A 1 335 ? -18.750 10.604 6.024 1.00 67.38 335 PRO A CA 1
ATOM 2714 C C . PRO A 1 335 ? -18.555 12.022 6.546 1.00 67.38 335 PRO A C 1
ATOM 2716 O O . PRO A 1 335 ? -17.620 12.725 6.156 1.00 67.38 335 PRO A O 1
ATOM 2719 N N . ARG A 1 336 ? -19.522 12.505 7.331 1.00 71.06 336 ARG A N 1
ATOM 2720 C CA . ARG A 1 336 ? -19.567 13.921 7.693 1.00 71.06 336 ARG A CA 1
ATOM 2721 C C . ARG A 1 336 ? -18.273 14.275 8.428 1.00 71.06 336 ARG A C 1
ATOM 2723 O O . ARG A 1 336 ? -17.926 13.622 9.408 1.00 71.06 336 ARG A O 1
ATOM 2730 N N . GLY A 1 337 ? -17.574 15.299 7.942 1.00 75.00 337 GLY A N 1
ATOM 2731 C CA . GLY A 1 337 ? -16.306 15.758 8.522 1.00 75.00 337 GLY A CA 1
ATOM 2732 C C . GLY A 1 337 ? -15.050 15.051 8.002 1.00 75.00 337 GLY A C 1
ATOM 2733 O O . GLY A 1 337 ? -13.959 15.556 8.241 1.00 75.00 337 GLY A O 1
ATOM 2734 N N . TYR A 1 338 ? -15.182 13.962 7.243 1.00 85.62 338 TYR A N 1
ATOM 2735 C CA . TYR A 1 338 ? -14.040 13.270 6.651 1.00 85.62 338 TYR A CA 1
ATOM 2736 C C . TYR A 1 338 ? -13.489 14.019 5.432 1.00 85.62 338 TYR A C 1
ATOM 2738 O O . TYR A 1 338 ? -14.247 14.574 4.628 1.00 85.62 338 TYR A O 1
ATOM 2746 N N . ARG A 1 339 ? -12.164 14.031 5.283 1.00 86.62 339 ARG A N 1
ATOM 2747 C CA . ARG A 1 339 ? -11.448 14.697 4.188 1.00 86.62 339 ARG A CA 1
ATOM 2748 C C . ARG A 1 339 ? -10.373 13.762 3.655 1.00 86.62 339 ARG A C 1
ATOM 2750 O O . ARG A 1 339 ? -9.648 13.180 4.436 1.00 86.62 339 ARG A O 1
ATOM 2757 N N . PHE A 1 340 ? -10.208 13.634 2.346 1.00 88.12 340 PHE A N 1
ATOM 2758 C CA . PHE A 1 340 ? -9.057 12.887 1.832 1.00 88.12 340 PHE A CA 1
ATOM 2759 C C . PHE A 1 340 ? -7.776 13.699 2.017 1.00 88.12 340 PHE A C 1
ATOM 2761 O O . PHE A 1 340 ? -7.746 14.888 1.681 1.00 88.12 340 PHE A O 1
ATOM 2768 N N . TYR A 1 341 ? -6.727 13.067 2.542 1.00 90.88 341 TYR A N 1
ATOM 2769 C CA . TYR A 1 341 ? -5.414 13.692 2.584 1.00 90.88 341 TYR A CA 1
ATOM 2770 C C . TYR A 1 341 ? -4.791 13.695 1.195 1.00 90.88 341 TYR A C 1
ATOM 2772 O O . TYR A 1 341 ? -4.851 12.707 0.459 1.00 90.88 341 TYR A O 1
ATOM 2780 N N . ARG A 1 342 ? -4.169 14.818 0.835 1.00 90.69 342 ARG A N 1
ATOM 2781 C CA . ARG A 1 342 ? -3.526 14.964 -0.465 1.00 90.69 342 ARG A CA 1
ATOM 2782 C C . ARG A 1 342 ? -2.183 14.244 -0.452 1.00 90.69 342 ARG A C 1
ATOM 2784 O O . ARG A 1 342 ? -1.268 14.660 0.249 1.00 90.69 342 ARG A O 1
ATOM 2791 N N . TYR A 1 343 ? -2.053 13.211 -1.273 1.00 89.88 343 TYR A N 1
ATOM 2792 C CA . TYR A 1 343 ? -0.807 12.481 -1.469 1.00 89.88 343 TYR A CA 1
ATOM 2793 C C . TYR A 1 343 ? -0.326 12.634 -2.912 1.00 89.88 343 TYR A C 1
ATOM 2795 O O . TYR A 1 343 ? -0.879 11.968 -3.785 1.00 89.88 343 TYR A O 1
ATOM 2803 N N . PRO A 1 344 ? 0.654 13.512 -3.195 1.00 91.75 344 PRO A N 1
ATOM 2804 C CA . PRO A 1 344 ? 1.046 13.841 -4.561 1.00 91.75 344 PRO A CA 1
ATOM 2805 C C . PRO A 1 344 ? 1.340 12.604 -5.412 1.00 91.75 344 PRO A C 1
ATOM 2807 O O . PRO A 1 344 ? 2.171 11.769 -5.062 1.00 91.75 344 PRO A O 1
ATOM 2810 N N . THR A 1 345 ? 0.672 12.506 -6.559 1.00 93.00 345 THR A N 1
ATOM 2811 C CA . THR A 1 345 ? 0.920 11.436 -7.535 1.00 93.00 345 THR A CA 1
ATOM 2812 C C . THR A 1 345 ? 1.737 11.957 -8.717 1.00 93.00 345 THR A C 1
ATOM 2814 O O . THR A 1 345 ? 1.460 13.070 -9.179 1.00 93.00 345 THR A O 1
ATOM 2817 N N . PRO A 1 346 ? 2.682 11.172 -9.269 1.00 92.00 346 PRO A N 1
ATOM 2818 C CA . PRO A 1 346 ? 3.426 11.571 -10.459 1.00 92.00 346 PRO A CA 1
ATOM 2819 C C . PRO A 1 346 ? 2.519 11.838 -11.658 1.00 92.00 346 PRO A C 1
ATOM 2821 O O . PRO A 1 346 ? 1.492 11.189 -11.845 1.00 92.00 346 PRO A O 1
ATOM 2824 N N . THR A 1 347 ? 2.922 12.803 -12.478 1.00 91.62 347 THR A N 1
ATOM 2825 C CA . THR A 1 347 ? 2.210 13.223 -13.696 1.00 91.62 347 THR A CA 1
ATOM 2826 C C . THR A 1 347 ? 2.901 12.758 -14.967 1.00 91.62 347 THR A C 1
ATOM 2828 O O . THR A 1 347 ? 2.284 12.722 -16.031 1.00 91.62 347 THR A O 1
ATOM 2831 N N . SER A 1 348 ? 4.168 12.367 -14.857 1.00 89.69 348 SER A N 1
ATOM 2832 C CA . SER A 1 348 ? 4.963 11.827 -15.947 1.00 89.69 348 SER A CA 1
ATOM 2833 C C . SER A 1 348 ? 6.022 10.862 -15.428 1.00 89.69 348 SER A C 1
ATOM 2835 O O . SER A 1 348 ? 6.463 10.986 -14.286 1.00 89.69 348 SER A O 1
ATOM 2837 N N . VAL A 1 349 ? 6.483 9.956 -16.285 1.00 86.31 349 VAL A N 1
ATOM 2838 C CA . VAL A 1 349 ? 7.680 9.133 -16.057 1.00 86.31 349 VAL A CA 1
ATOM 2839 C C . VAL A 1 349 ? 8.624 9.255 -17.248 1.00 86.31 349 VAL A C 1
ATOM 2841 O O . VAL A 1 349 ? 8.147 9.457 -18.368 1.00 86.31 349 VAL A O 1
ATOM 2844 N N . PRO A 1 350 ? 9.945 9.119 -17.059 1.00 85.50 350 PRO A N 1
ATOM 2845 C CA . PRO A 1 350 ? 10.858 9.041 -18.187 1.00 85.50 350 PRO A CA 1
ATOM 2846 C C . PRO A 1 350 ? 10.566 7.798 -19.029 1.00 85.50 350 PRO A C 1
ATOM 2848 O O . PRO A 1 350 ? 10.305 6.716 -18.500 1.00 85.50 350 PRO A O 1
ATOM 2851 N N . THR A 1 351 ? 10.663 7.932 -20.345 1.00 78.81 351 THR A N 1
ATOM 2852 C CA . THR A 1 351 ? 10.524 6.793 -21.253 1.00 78.81 351 THR A CA 1
ATOM 2853 C C . THR A 1 351 ? 11.772 5.912 -21.194 1.00 78.81 351 THR A C 1
ATOM 2855 O O . THR A 1 351 ? 12.889 6.383 -20.946 1.00 78.81 351 THR A O 1
ATOM 2858 N N . VAL A 1 352 ? 11.592 4.615 -21.425 1.00 76.56 352 VAL A N 1
ATOM 2859 C CA . VAL A 1 352 ? 12.681 3.666 -21.679 1.00 76.56 352 VAL A CA 1
ATOM 2860 C C . VAL A 1 352 ? 12.512 3.102 -23.071 1.00 76.56 352 VAL A C 1
ATOM 2862 O O . VAL A 1 352 ? 11.406 2.712 -23.445 1.00 76.56 352 VAL A O 1
ATOM 2865 N N . THR A 1 353 ? 13.628 3.037 -23.790 1.00 76.44 353 THR A N 1
ATOM 2866 C CA . THR A 1 353 ? 13.743 2.316 -25.050 1.00 76.44 353 THR A CA 1
ATOM 2867 C C . THR A 1 353 ? 14.865 1.299 -24.918 1.00 76.44 353 THR A C 1
ATOM 2869 O O . THR A 1 353 ? 15.979 1.669 -24.551 1.00 76.44 353 THR A O 1
ATOM 2872 N N . VAL A 1 354 ? 14.574 0.028 -25.195 1.00 77.50 354 VAL A N 1
ATOM 2873 C CA . VAL A 1 354 ? 15.571 -1.054 -25.198 1.00 77.50 354 VAL A CA 1
ATOM 2874 C C . VAL A 1 354 ? 15.772 -1.528 -26.631 1.00 77.50 354 VAL A C 1
ATOM 2876 O O . VAL A 1 354 ? 14.801 -1.886 -27.298 1.00 77.50 354 VAL A O 1
ATOM 2879 N N . GLU A 1 355 ? 17.018 -1.506 -27.108 1.00 78.69 355 GLU A N 1
ATOM 2880 C CA . GLU A 1 355 ? 17.406 -2.051 -28.415 1.00 78.69 355 GLU A CA 1
ATOM 2881 C C . GLU A 1 355 ? 17.421 -3.588 -28.351 1.00 78.69 355 GLU A C 1
ATOM 2883 O O . GLU A 1 355 ? 18.022 -4.170 -27.451 1.00 78.69 355 GLU A O 1
ATOM 2888 N N . ILE A 1 356 ? 16.757 -4.245 -29.303 1.00 75.00 356 ILE A N 1
ATOM 2889 C CA . ILE A 1 356 ? 16.608 -5.714 -29.358 1.00 75.00 356 ILE A CA 1
ATOM 2890 C C . ILE A 1 356 ? 17.332 -6.351 -30.544 1.00 75.00 356 ILE A C 1
ATOM 2892 O O . ILE A 1 356 ? 17.680 -7.536 -30.512 1.00 75.00 356 ILE A O 1
ATOM 2896 N N . SER A 1 357 ? 17.550 -5.580 -31.606 1.00 73.94 357 SER A N 1
ATOM 2897 C CA . SER A 1 357 ? 18.327 -5.994 -32.765 1.00 73.94 357 SER A CA 1
ATOM 2898 C C . SER A 1 357 ? 18.844 -4.776 -33.519 1.00 73.94 357 SER A C 1
ATOM 2900 O O . SER A 1 357 ? 18.261 -3.691 -33.488 1.00 73.94 357 SER A O 1
ATOM 2902 N N . ARG A 1 358 ? 19.964 -4.975 -34.207 1.00 76.44 358 ARG A N 1
ATOM 2903 C CA . ARG A 1 358 ? 20.598 -3.980 -35.059 1.00 76.44 358 ARG A CA 1
ATOM 2904 C C . ARG A 1 358 ? 21.002 -4.651 -36.350 1.00 76.44 358 ARG A C 1
ATOM 2906 O O . ARG A 1 358 ? 21.649 -5.697 -36.341 1.00 76.44 358 ARG A O 1
ATOM 2913 N N . GLU A 1 359 ? 20.604 -4.057 -37.456 1.00 75.69 359 GLU A N 1
ATOM 2914 C CA . GLU A 1 359 ? 20.886 -4.562 -38.782 1.00 75.69 359 GLU A CA 1
ATOM 2915 C C . GLU A 1 359 ? 21.668 -3.528 -39.577 1.00 75.69 359 GLU A C 1
ATOM 2917 O O . GLU A 1 359 ? 21.279 -2.370 -39.664 1.00 75.69 359 GLU A O 1
ATOM 2922 N N . ARG A 1 360 ? 22.766 -3.965 -40.193 1.00 79.44 360 ARG A N 1
ATOM 2923 C CA . ARG A 1 360 ? 23.583 -3.136 -41.073 1.00 79.44 360 ARG A CA 1
ATOM 2924 C C . ARG A 1 360 ? 23.567 -3.741 -42.470 1.00 79.44 360 ARG A C 1
ATOM 2926 O O . ARG A 1 360 ? 24.058 -4.852 -42.662 1.00 79.44 360 ARG A O 1
ATOM 2933 N N . ARG A 1 361 ? 23.003 -3.029 -43.444 1.00 80.06 361 ARG A N 1
ATOM 2934 C CA . ARG A 1 361 ? 22.945 -3.438 -44.854 1.00 80.06 361 ARG A CA 1
ATOM 2935 C C . ARG A 1 361 ? 23.735 -2.471 -45.719 1.00 80.06 361 ARG A C 1
ATOM 2937 O O . ARG A 1 361 ? 23.779 -1.275 -45.464 1.00 80.06 361 ARG A O 1
ATOM 2944 N N . ARG A 1 362 ? 24.363 -2.988 -46.772 1.00 78.19 362 ARG A N 1
ATOM 2945 C CA . ARG A 1 362 ? 25.020 -2.170 -47.795 1.00 78.19 362 ARG A CA 1
ATOM 2946 C C . ARG A 1 362 ? 24.160 -2.171 -49.052 1.00 78.19 362 ARG A C 1
ATOM 2948 O O . ARG A 1 362 ? 23.937 -3.230 -49.631 1.00 78.19 362 ARG A O 1
ATOM 2955 N N . ILE A 1 363 ? 23.709 -0.994 -49.472 1.00 76.94 363 ILE A N 1
ATOM 2956 C CA . ILE A 1 363 ? 22.927 -0.782 -50.693 1.00 76.94 363 ILE A CA 1
ATOM 2957 C C . ILE A 1 363 ? 23.763 0.112 -51.615 1.00 76.94 363 ILE A C 1
ATOM 2959 O O . ILE A 1 363 ? 23.807 1.334 -51.478 1.00 76.94 363 ILE A O 1
ATOM 2963 N N . GLY A 1 364 ? 24.514 -0.516 -52.524 1.00 80.75 364 GLY A N 1
ATOM 2964 C CA . GLY A 1 364 ? 25.489 0.178 -53.369 1.00 80.75 364 GLY A CA 1
ATOM 2965 C C . GLY A 1 364 ? 26.622 0.820 -52.553 1.00 80.75 364 GLY A C 1
ATOM 2966 O O . GLY A 1 364 ? 27.381 0.130 -51.864 1.00 80.75 364 GLY A O 1
ATOM 2967 N N . ALA A 1 365 ? 26.750 2.148 -52.642 1.00 81.44 365 ALA A N 1
ATOM 2968 C CA . ALA A 1 365 ? 27.708 2.935 -51.856 1.00 81.44 365 ALA A CA 1
ATOM 2969 C C . ALA A 1 365 ? 27.178 3.339 -50.466 1.00 81.44 365 ALA A C 1
ATOM 2971 O O . ALA A 1 365 ? 27.951 3.815 -49.638 1.00 81.44 365 ALA A O 1
ATOM 2972 N N . VAL A 1 366 ? 25.882 3.144 -50.202 1.00 67.75 366 VAL A N 1
ATOM 2973 C CA . VAL A 1 366 ? 25.231 3.549 -48.952 1.00 67.75 366 VAL A CA 1
ATOM 2974 C C . VAL A 1 366 ? 25.260 2.392 -47.956 1.00 67.75 366 VAL A C 1
ATOM 2976 O O . VAL A 1 366 ? 25.001 1.240 -48.308 1.00 67.75 366 VAL A O 1
ATOM 2979 N N . ILE A 1 367 ? 25.587 2.702 -46.704 1.00 76.31 367 ILE A N 1
ATOM 2980 C CA . ILE A 1 367 ? 25.412 1.796 -45.570 1.00 76.31 367 ILE A CA 1
ATOM 2981 C C . ILE A 1 367 ? 24.146 2.241 -44.844 1.00 76.31 367 ILE A C 1
ATOM 2983 O O . ILE A 1 367 ? 24.085 3.357 -44.339 1.00 76.31 367 ILE A O 1
ATOM 2987 N N . GLU A 1 368 ? 23.154 1.365 -44.811 1.00 74.56 368 GLU A N 1
ATOM 2988 C CA . GLU A 1 368 ? 21.935 1.512 -44.027 1.00 74.56 368 GLU A CA 1
ATOM 2989 C C . GLU A 1 368 ? 22.134 0.782 -42.691 1.00 74.56 368 GLU A C 1
ATOM 2991 O O . GLU A 1 368 ? 22.510 -0.392 -42.671 1.00 74.56 368 GLU A O 1
ATOM 2996 N N . GLU A 1 369 ? 21.915 1.468 -41.573 1.00 71.38 369 GLU A N 1
ATOM 2997 C CA . GLU A 1 369 ? 21.941 0.879 -40.232 1.00 71.38 369 GLU A CA 1
ATOM 2998 C C . GLU A 1 369 ? 20.579 1.105 -39.576 1.00 71.38 369 GLU A C 1
ATOM 3000 O O . GLU A 1 369 ? 20.174 2.240 -39.347 1.00 71.38 369 GLU A O 1
ATOM 3005 N N . ASN A 1 370 ? 19.872 0.011 -39.301 1.00 65.75 370 ASN A N 1
ATOM 3006 C CA . ASN A 1 370 ? 18.548 -0.001 -38.698 1.00 65.75 370 ASN A CA 1
ATOM 3007 C C . ASN A 1 370 ? 18.651 -0.592 -37.290 1.00 65.75 370 ASN A C 1
ATOM 3009 O O . ASN A 1 370 ? 19.041 -1.749 -37.125 1.00 65.75 370 ASN A O 1
ATOM 3013 N N . ALA A 1 371 ? 18.295 0.195 -36.277 1.00 63.00 371 ALA A N 1
ATOM 3014 C CA . ALA A 1 371 ? 18.143 -0.277 -34.906 1.00 63.00 371 ALA A CA 1
ATOM 3015 C C . ALA A 1 371 ? 16.657 -0.504 -34.607 1.00 63.00 371 ALA A C 1
ATOM 3017 O O . ALA A 1 371 ? 15.816 0.351 -34.888 1.00 63.00 371 ALA A O 1
ATOM 3018 N N . TYR A 1 372 ? 16.340 -1.656 -34.026 1.00 63.84 372 TYR A N 1
ATOM 3019 C CA . TYR A 1 372 ? 14.992 -2.022 -33.614 1.00 63.84 372 TYR A CA 1
ATOM 3020 C C . TYR A 1 372 ? 14.910 -1.974 -32.092 1.00 63.84 372 TYR A C 1
ATOM 3022 O O . TYR A 1 372 ? 15.766 -2.532 -31.400 1.00 63.84 372 TYR A O 1
ATOM 3030 N N . GLY A 1 373 ? 13.875 -1.320 -31.564 1.00 59.12 373 GLY A N 1
ATOM 3031 C CA . GLY A 1 373 ? 13.713 -1.127 -30.127 1.00 59.12 373 GLY A CA 1
ATOM 3032 C C . GLY A 1 373 ? 12.268 -1.157 -29.640 1.00 59.12 373 GLY A C 1
ATOM 3033 O O . GLY A 1 373 ? 11.313 -1.055 -30.415 1.00 59.12 373 GLY A O 1
ATOM 3034 N N . ILE A 1 374 ? 12.135 -1.306 -28.325 1.00 64.25 374 ILE A N 1
ATOM 3035 C CA . ILE A 1 374 ? 10.874 -1.437 -27.591 1.00 64.25 374 ILE A CA 1
ATOM 3036 C C . ILE A 1 374 ? 10.733 -0.278 -26.605 1.00 64.25 374 ILE A C 1
ATOM 3038 O O . ILE A 1 374 ? 11.681 -0.019 -25.867 1.00 64.25 374 ILE A O 1
ATOM 3042 N N . SER A 1 375 ? 9.547 0.335 -26.515 1.00 62.22 375 SER A N 1
ATOM 3043 C CA . SER A 1 375 ? 9.191 1.308 -25.469 1.00 62.22 375 SER A CA 1
ATOM 3044 C C . SER A 1 375 ? 7.896 0.894 -24.761 1.00 62.22 375 SER A C 1
ATOM 3046 O O . SER A 1 375 ? 6.963 0.436 -25.402 1.00 62.22 375 SER A O 1
ATOM 3048 N N . GLY A 1 376 ? 7.805 1.013 -23.436 1.00 54.81 376 GLY A N 1
ATOM 3049 C CA . GLY A 1 376 ? 6.747 0.328 -22.669 1.00 54.81 376 GLY A CA 1
ATOM 3050 C C . GLY A 1 376 ? 5.623 1.203 -22.101 1.00 54.81 376 GLY A C 1
ATOM 3051 O O . GLY A 1 376 ? 5.879 2.202 -21.432 1.00 54.81 376 GLY A O 1
ATOM 3052 N N . GLY A 1 377 ? 4.380 0.745 -22.260 1.00 49.94 377 GLY A N 1
ATOM 3053 C CA . GLY A 1 377 ? 3.205 1.130 -21.473 1.00 49.94 377 GLY A CA 1
ATOM 3054 C C . GLY A 1 377 ? 2.769 0.020 -20.523 1.00 49.94 377 GLY A C 1
ATOM 3055 O O . GLY A 1 377 ? 3.301 -1.065 -20.548 1.00 49.94 377 GLY A O 1
ATOM 3056 N N . VAL A 1 378 ? 1.796 0.270 -19.666 1.00 48.66 378 VAL A N 1
ATOM 3057 C CA . VAL A 1 378 ? 1.030 -0.709 -18.875 1.00 48.66 378 VAL A CA 1
ATOM 3058 C C . VAL A 1 378 ? -0.275 0.018 -18.651 1.00 48.66 378 VAL A C 1
ATOM 3060 O O . VAL A 1 378 ? -0.289 1.234 -18.418 1.00 48.66 378 VAL A O 1
ATOM 3063 N N . LEU A 1 379 ? -1.346 -0.734 -18.827 1.00 50.28 379 LEU A N 1
ATOM 3064 C CA . LEU A 1 379 ? -2.674 -0.297 -18.490 1.00 50.28 379 LEU A CA 1
ATOM 3065 C C . LEU A 1 379 ? -3.095 -1.094 -17.267 1.00 50.28 379 LEU A C 1
ATOM 3067 O O . LEU A 1 379 ? -3.278 -2.306 -17.350 1.00 50.28 379 LEU A O 1
ATOM 3071 N N . LEU A 1 380 ? -3.264 -0.438 -16.132 1.00 53.66 380 LEU A N 1
ATOM 3072 C CA . LEU A 1 380 ? -3.751 -1.112 -14.944 1.00 53.66 380 LEU A CA 1
ATOM 3073 C C . LEU A 1 380 ? -5.220 -0.780 -14.769 1.00 53.66 380 LEU A C 1
ATOM 3075 O O . LEU A 1 380 ? -5.566 0.357 -14.473 1.00 53.66 380 LEU A O 1
ATOM 3079 N N . SER A 1 381 ? -6.094 -1.760 -14.975 1.00 53.50 381 SER A N 1
ATOM 3080 C CA . SER A 1 381 ? -7.534 -1.600 -14.788 1.00 53.50 381 SER A CA 1
ATOM 3081 C C . SER A 1 381 ? -8.033 -2.668 -13.832 1.00 53.50 381 SER A C 1
ATOM 3083 O O . SER A 1 381 ? -7.622 -3.821 -13.903 1.00 53.50 381 SER A O 1
ATOM 3085 N N . THR A 1 382 ? -8.946 -2.301 -12.938 1.00 52.06 382 THR A N 1
ATOM 3086 C CA . THR A 1 382 ? -9.504 -3.233 -11.949 1.00 52.06 382 THR A CA 1
ATOM 3087 C C . THR A 1 382 ? -11.002 -3.499 -12.170 1.00 52.06 382 THR A C 1
ATOM 3089 O O . THR A 1 382 ? -11.835 -3.243 -11.287 1.00 52.06 382 THR A O 1
ATOM 3092 N N . PRO A 1 383 ? -11.411 -4.046 -13.338 1.00 52.34 383 PRO A N 1
ATOM 3093 C CA . PRO A 1 383 ? -12.747 -4.593 -13.506 1.00 52.34 383 PRO A CA 1
ATOM 3094 C C . PRO A 1 383 ? -12.823 -5.909 -12.727 1.00 52.34 383 PRO A C 1
ATOM 3096 O O . PRO A 1 383 ? -12.801 -6.985 -13.307 1.00 52.34 383 PRO A O 1
ATOM 3099 N N . ASN A 1 384 ? -12.822 -5.845 -11.388 1.00 52.00 384 ASN A N 1
ATOM 3100 C CA . ASN A 1 384 ? -12.843 -7.057 -10.568 1.00 52.00 384 ASN A CA 1
ATOM 3101 C C . ASN A 1 384 ? -14.090 -7.867 -10.926 1.00 52.00 384 ASN A C 1
ATOM 3103 O O . ASN A 1 384 ? -15.210 -7.393 -10.728 1.00 52.00 384 ASN A O 1
ATOM 3107 N N . THR A 1 385 ? -13.896 -9.087 -11.416 1.00 53.56 385 THR A N 1
ATOM 3108 C CA . THR A 1 385 ? -14.986 -10.057 -11.467 1.00 53.56 385 THR A CA 1
ATOM 3109 C C . THR A 1 385 ? -15.042 -10.707 -10.096 1.00 53.56 385 THR A C 1
ATOM 3111 O O . THR A 1 385 ? -14.217 -11.547 -9.730 1.00 53.56 385 THR A O 1
ATOM 3114 N N . TYR A 1 386 ? -15.967 -10.196 -9.298 1.00 59.56 386 TYR A N 1
ATOM 3115 C CA . TYR A 1 386 ? -16.324 -10.744 -8.007 1.00 59.56 386 TYR A CA 1
ATOM 3116 C C . TYR A 1 386 ? -17.277 -11.914 -8.236 1.00 59.56 386 TYR A C 1
ATOM 3118 O O . TYR A 1 386 ? -18.298 -11.758 -8.907 1.00 59.56 386 TYR A O 1
ATOM 3126 N N . ILE A 1 387 ? -16.927 -13.084 -7.709 1.00 57.91 387 ILE A N 1
ATOM 3127 C CA . ILE A 1 387 ? -17.760 -14.280 -7.821 1.00 57.91 387 ILE A CA 1
ATOM 3128 C C . ILE A 1 387 ? -18.218 -14.650 -6.411 1.00 57.91 387 ILE A C 1
ATOM 3130 O O . ILE A 1 387 ? -17.395 -15.059 -5.589 1.00 57.91 387 ILE A O 1
ATOM 3134 N N . LYS A 1 388 ? -19.528 -14.525 -6.141 1.00 61.66 388 LYS A N 1
ATOM 3135 C CA . LYS A 1 388 ? -20.160 -15.128 -4.955 1.00 61.66 388 LYS A CA 1
ATOM 3136 C C . LYS A 1 388 ? -20.063 -16.652 -5.116 1.00 61.66 388 LYS A C 1
ATOM 3138 O O . LYS A 1 388 ? -20.763 -17.227 -5.947 1.00 61.66 388 LYS A O 1
ATOM 3143 N N . GLY A 1 389 ? -19.140 -17.300 -4.406 1.00 52.84 389 GLY A N 1
ATOM 3144 C CA . GLY A 1 389 ? -18.980 -18.756 -4.464 1.00 52.84 389 GLY A CA 1
ATOM 3145 C C . GLY A 1 389 ? -20.049 -19.493 -3.638 1.00 52.84 389 GLY A C 1
ATOM 3146 O O . GLY A 1 389 ? -20.490 -18.960 -2.617 1.00 52.84 389 GLY A O 1
ATOM 3147 N N . PRO A 1 390 ? -20.464 -20.722 -4.017 1.00 46.75 390 PRO A N 1
ATOM 3148 C CA . PRO A 1 390 ? -21.180 -21.609 -3.098 1.00 46.75 390 PRO A CA 1
ATOM 3149 C C . PRO A 1 390 ? -20.266 -21.979 -1.910 1.00 46.75 390 PRO A C 1
ATOM 3151 O O . PRO A 1 390 ? -19.044 -21.926 -2.060 1.00 46.75 390 PRO A O 1
ATOM 3154 N N . PRO A 1 391 ? -20.802 -22.369 -0.736 1.00 45.03 391 PRO A N 1
ATOM 3155 C CA . PRO A 1 391 ? -19.991 -22.701 0.438 1.00 45.03 391 PRO A CA 1
ATOM 3156 C C . PRO A 1 391 ? -19.021 -23.861 0.140 1.00 45.03 391 PRO A C 1
ATOM 3158 O O . PRO A 1 391 ? -19.400 -25.031 0.143 1.00 45.03 391 PRO A O 1
ATOM 3161 N N . GLY A 1 392 ? -17.760 -23.530 -0.146 1.00 47.34 392 GLY A N 1
ATOM 3162 C CA . GLY A 1 392 ? -16.667 -24.477 -0.363 1.00 47.34 392 GLY A CA 1
ATOM 3163 C C . GLY A 1 392 ? -16.005 -24.930 0.942 1.00 47.34 392 GLY A C 1
ATOM 3164 O O . GLY A 1 392 ? -16.269 -24.397 2.023 1.00 47.34 392 GLY A O 1
ATOM 3165 N N . ARG A 1 393 ? -15.120 -25.938 0.859 1.00 45.84 393 ARG A N 1
ATOM 3166 C CA . ARG A 1 393 ? -14.364 -26.460 2.013 1.00 45.84 393 ARG A CA 1
ATOM 3167 C C . ARG A 1 393 ? -13.558 -25.340 2.682 1.00 45.84 393 ARG A C 1
ATOM 3169 O O . ARG A 1 393 ? -12.545 -24.901 2.157 1.00 45.84 393 ARG A O 1
ATOM 3176 N N . SER A 1 394 ? -14.018 -24.958 3.874 1.00 44.50 394 SER A N 1
ATOM 3177 C CA . SER A 1 394 ? -13.359 -24.171 4.924 1.00 44.50 394 SER A CA 1
ATOM 3178 C C . SER A 1 394 ? -11.884 -23.812 4.659 1.00 44.50 394 SER A C 1
ATOM 3180 O O . SER A 1 394 ? -10.980 -24.494 5.149 1.00 44.50 394 SER A O 1
ATOM 3182 N N . VAL A 1 395 ? -11.625 -22.640 4.068 1.00 46.12 395 VAL A N 1
ATOM 3183 C CA . VAL A 1 395 ? -10.487 -21.824 4.529 1.00 46.12 395 VAL A CA 1
ATOM 3184 C C . VAL A 1 395 ? -10.736 -21.566 6.013 1.00 46.12 395 VAL A C 1
ATOM 3186 O O . VAL A 1 395 ? -11.865 -21.227 6.380 1.00 46.12 395 VAL A O 1
ATOM 3189 N N . SER A 1 396 ? -9.741 -21.810 6.873 1.00 46.91 396 SER A N 1
ATOM 3190 C CA . SER A 1 396 ? -9.879 -21.682 8.326 1.00 46.91 396 SER A CA 1
ATOM 3191 C C . SER A 1 396 ? -10.226 -20.243 8.703 1.00 46.91 396 SER A C 1
ATOM 3193 O O . SER A 1 396 ? -9.351 -19.414 8.949 1.00 46.91 396 SER A O 1
ATOM 3195 N N . THR A 1 397 ? -11.513 -19.938 8.729 1.00 50.38 397 THR A N 1
ATOM 3196 C CA . THR A 1 397 ? -12.015 -18.643 9.153 1.00 50.38 397 THR A CA 1
ATOM 3197 C C . THR A 1 397 ? -11.824 -18.495 10.650 1.00 50.38 397 THR A C 1
ATOM 3199 O O . THR A 1 397 ? -11.981 -19.479 11.384 1.00 50.38 397 THR A O 1
ATOM 3202 N N . PRO A 1 398 ? -11.537 -17.282 11.142 1.00 55.75 398 PRO A N 1
ATOM 3203 C CA . PRO A 1 398 ? -11.707 -16.998 12.549 1.00 55.75 398 PRO A CA 1
ATOM 3204 C C . PRO A 1 398 ? -13.135 -17.370 12.947 1.00 55.75 398 PRO A C 1
ATOM 3206 O O . PRO A 1 398 ? -14.103 -16.906 12.345 1.00 55.75 398 PRO A O 1
ATOM 3209 N N . ALA A 1 399 ? -13.281 -18.245 13.937 1.00 58.28 399 ALA A N 1
ATOM 3210 C CA . ALA A 1 399 ? -14.577 -18.508 14.539 1.00 58.28 399 ALA A CA 1
ATOM 3211 C C . ALA A 1 399 ? -14.880 -17.348 15.492 1.00 58.28 399 ALA A C 1
ATOM 3213 O O . ALA A 1 399 ? -14.580 -17.400 16.683 1.00 58.28 399 ALA A O 1
ATOM 3214 N N . TRP A 1 400 ? -15.407 -16.255 14.946 1.00 63.56 400 TRP A N 1
ATOM 3215 C CA . TRP A 1 400 ? -15.882 -15.141 15.754 1.00 63.56 400 TRP A CA 1
ATOM 3216 C C . TRP A 1 400 ? -17.059 -15.611 16.611 1.00 63.56 400 TRP A C 1
ATOM 3218 O O . TRP A 1 400 ? -18.013 -16.192 16.089 1.00 63.56 400 TRP A O 1
ATOM 3228 N N . SER A 1 401 ? -17.035 -15.312 17.912 1.00 68.81 401 SER A N 1
ATOM 3229 C CA . SER A 1 401 ? -18.262 -15.348 18.709 1.00 68.81 401 SER A CA 1
ATOM 3230 C C . SER A 1 401 ? -19.157 -14.218 18.207 1.00 68.81 401 SER A C 1
ATOM 3232 O O . SER A 1 401 ? -18.912 -13.052 18.517 1.00 68.81 401 SER A O 1
ATOM 3234 N N . LEU A 1 402 ? -20.150 -14.553 17.379 1.00 64.25 402 LEU A N 1
ATOM 3235 C CA . LEU A 1 402 ? -21.067 -13.570 16.795 1.00 64.25 402 LEU A CA 1
ATOM 3236 C C . LEU A 1 402 ? -21.760 -12.717 17.854 1.00 64.25 402 LEU A C 1
ATOM 3238 O O . LEU A 1 402 ? -21.744 -11.499 17.681 1.00 64.25 402 LEU A O 1
ATOM 3242 N N . PRO A 1 403 ? -22.271 -13.292 18.965 1.00 71.75 403 PRO A N 1
ATOM 3243 C CA . PRO A 1 403 ? -22.897 -12.482 20.003 1.00 71.75 403 PRO A CA 1
ATOM 3244 C C . PRO A 1 403 ? -21.914 -11.459 20.576 1.00 71.75 403 PRO A C 1
ATOM 3246 O O . PRO A 1 403 ? -22.241 -10.284 20.714 1.00 71.75 403 PRO A O 1
ATOM 3249 N N . LYS A 1 404 ? -20.659 -11.866 20.815 1.00 75.44 404 LYS A N 1
ATOM 3250 C CA . LYS A 1 404 ? -19.615 -10.981 21.347 1.00 75.44 404 LYS A CA 1
ATOM 3251 C C . LYS A 1 404 ? -19.195 -9.903 20.348 1.00 75.44 404 LYS A C 1
ATOM 3253 O O . LYS A 1 404 ? -18.996 -8.756 20.741 1.00 75.44 404 LYS A O 1
ATOM 3258 N N . LEU A 1 405 ? -19.055 -10.252 19.066 1.00 76.69 405 LEU A N 1
ATOM 3259 C CA . LEU A 1 405 ? -18.724 -9.290 18.012 1.00 76.69 405 LEU A CA 1
ATOM 3260 C C . LEU A 1 405 ? -19.833 -8.251 17.864 1.00 76.69 405 LEU A C 1
ATOM 3262 O O . LEU A 1 405 ? -19.564 -7.056 17.787 1.00 76.69 405 LEU A O 1
ATOM 3266 N N . ARG A 1 406 ? -21.084 -8.699 17.867 1.00 77.38 406 ARG A N 1
ATOM 3267 C CA . ARG A 1 406 ? -22.235 -7.822 17.720 1.00 77.38 406 ARG A CA 1
ATOM 3268 C C . ARG A 1 406 ? -22.456 -6.936 18.936 1.00 77.38 406 ARG A C 1
ATOM 3270 O O . ARG A 1 406 ? -22.716 -5.744 18.797 1.00 77.38 406 ARG A O 1
ATOM 3277 N N . GLU A 1 407 ? -22.307 -7.494 20.133 1.00 81.88 407 GLU A N 1
ATOM 3278 C CA . GLU A 1 407 ? -22.304 -6.725 21.375 1.00 81.88 407 GLU A CA 1
ATOM 3279 C C . GLU A 1 407 ? -21.211 -5.650 21.343 1.00 81.88 407 GLU A C 1
ATOM 3281 O O . GLU A 1 407 ? -21.470 -4.499 21.701 1.00 81.88 407 GLU A O 1
ATOM 3286 N N . LEU A 1 408 ? -20.009 -5.998 20.871 1.00 82.12 408 LEU A N 1
AT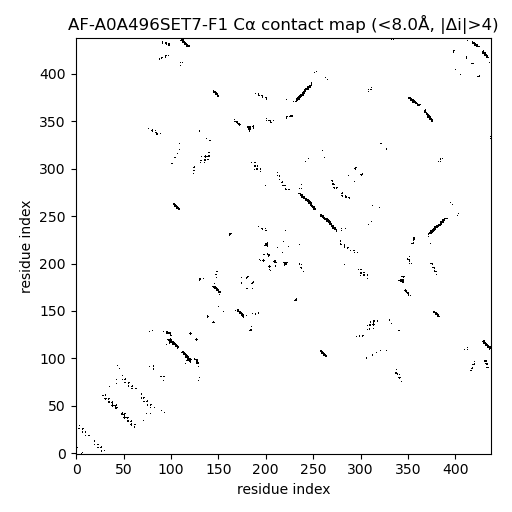OM 3287 C CA . LEU A 1 408 ? -18.920 -5.045 20.701 1.00 82.12 408 LEU A CA 1
ATOM 3288 C C . LEU A 1 408 ? -19.312 -3.941 19.720 1.00 82.12 408 LEU A C 1
ATOM 3290 O O . LEU A 1 408 ? -19.265 -2.781 20.110 1.00 82.12 408 LEU A O 1
ATOM 3294 N N . ILE A 1 409 ? -19.756 -4.272 18.505 1.00 83.94 409 ILE A N 1
ATOM 3295 C CA . ILE A 1 409 ? -20.168 -3.289 17.491 1.00 83.94 409 ILE A CA 1
ATOM 3296 C C . ILE A 1 409 ? -21.248 -2.343 18.044 1.00 83.94 409 ILE A C 1
ATOM 3298 O O . ILE A 1 409 ? -21.114 -1.126 17.932 1.00 83.94 409 ILE A O 1
ATOM 3302 N N . ARG A 1 410 ? -22.259 -2.863 18.750 1.00 84.50 410 ARG A N 1
ATOM 3303 C CA . ARG A 1 410 ? -23.277 -2.039 19.429 1.00 84.50 410 ARG A CA 1
ATOM 3304 C C . ARG A 1 410 ? -22.693 -1.130 20.508 1.00 84.50 410 ARG A C 1
ATOM 3306 O O . ARG A 1 410 ? -23.176 -0.016 20.702 1.00 84.50 410 ARG A O 1
ATOM 3313 N N . LYS A 1 411 ? -21.671 -1.580 21.239 1.00 84.25 411 LYS A N 1
ATOM 3314 C CA . LYS A 1 411 ? -20.938 -0.712 22.172 1.00 84.25 411 LYS A CA 1
ATOM 3315 C C . LYS A 1 411 ? -20.193 0.381 21.405 1.00 84.25 411 LYS A C 1
ATOM 3317 O O . LYS A 1 411 ? -20.326 1.538 21.793 1.00 84.25 411 LYS A O 1
ATOM 3322 N N . LEU A 1 412 ? -19.487 0.044 20.319 1.00 83.94 412 LEU A N 1
ATOM 3323 C CA . LEU A 1 412 ? -18.766 1.008 19.470 1.00 83.94 412 LEU A CA 1
ATOM 3324 C C . LEU A 1 412 ? -19.695 2.087 18.933 1.00 83.94 412 LEU A C 1
ATOM 3326 O O . LEU A 1 412 ? -19.366 3.262 19.033 1.00 83.94 412 LEU A O 1
ATOM 3330 N N . GLU A 1 413 ? -20.864 1.691 18.443 1.00 83.06 413 GLU A N 1
ATOM 3331 C CA . GLU A 1 413 ? -21.937 2.573 17.995 1.00 83.06 413 GLU A CA 1
ATOM 3332 C C . GLU A 1 413 ? -22.339 3.572 19.093 1.00 83.06 413 GLU A C 1
ATOM 3334 O O . GLU A 1 413 ? -22.320 4.786 18.870 1.00 83.06 413 GLU A O 1
ATOM 3339 N N . LYS A 1 414 ? -22.645 3.079 20.304 1.00 84.56 414 LYS A N 1
ATOM 3340 C CA . LYS A 1 414 ? -23.067 3.918 21.441 1.00 84.56 414 LYS A CA 1
ATOM 3341 C C . LYS A 1 414 ? -22.013 4.946 21.838 1.00 84.56 414 LYS A C 1
ATOM 3343 O O . LYS A 1 414 ? -22.362 6.076 22.167 1.00 84.56 414 LYS A O 1
ATOM 3348 N N . VAL A 1 415 ? -20.734 4.564 21.824 1.00 80.25 415 VAL A N 1
ATOM 3349 C CA . VAL A 1 415 ? -19.639 5.455 22.244 1.00 80.25 415 VAL A CA 1
ATOM 3350 C C . VAL A 1 415 ? -18.970 6.195 21.085 1.00 80.25 415 VAL A C 1
ATOM 3352 O O . VAL A 1 415 ? -18.133 7.063 21.320 1.00 80.25 415 VAL A O 1
ATOM 3355 N N . ARG A 1 416 ? -19.309 5.852 19.839 1.00 76.44 416 ARG A N 1
ATOM 3356 C CA . ARG A 1 416 ? -18.655 6.297 18.596 1.00 76.44 416 ARG A CA 1
ATOM 3357 C C . ARG A 1 416 ? -17.129 6.147 18.602 1.00 76.44 416 ARG A C 1
ATOM 3359 O O . ARG A 1 416 ? -16.439 6.889 17.898 1.00 76.44 416 ARG A O 1
ATOM 3366 N N . LYS A 1 417 ? -16.601 5.195 19.378 1.00 77.88 417 LYS A N 1
ATOM 3367 C CA . LYS A 1 417 ? -15.160 4.942 19.514 1.00 77.88 417 LYS A CA 1
ATOM 3368 C C . LYS A 1 417 ? -14.732 3.797 18.598 1.00 77.88 417 LYS A C 1
ATOM 3370 O O . LYS A 1 417 ? -15.451 2.804 18.510 1.00 77.88 417 LYS A O 1
ATOM 3375 N N . PRO A 1 418 ? -13.556 3.893 17.967 1.00 77.12 418 PRO A N 1
ATOM 3376 C CA . PRO A 1 418 ? -12.930 2.746 17.338 1.00 77.12 418 PRO A CA 1
ATOM 3377 C C . PRO A 1 418 ? -12.348 1.815 18.393 1.00 77.12 418 PRO A C 1
ATOM 3379 O O . PRO A 1 418 ? -11.850 2.259 19.429 1.00 77.12 418 PRO A O 1
ATOM 3382 N N . VAL A 1 419 ? -12.361 0.522 18.094 1.00 79.06 419 VAL A N 1
ATOM 3383 C CA . VAL A 1 419 ? -11.639 -0.487 18.865 1.00 79.06 419 VAL A CA 1
ATOM 3384 C C . VAL A 1 419 ? -10.855 -1.331 17.875 1.00 79.06 419 VAL A C 1
ATOM 3386 O O . VAL A 1 419 ? -11.386 -1.749 16.848 1.00 79.06 419 VAL A O 1
ATOM 3389 N N . ARG A 1 420 ? -9.575 -1.534 18.184 1.00 84.88 420 ARG A N 1
ATOM 3390 C CA . ARG A 1 420 ? -8.727 -2.546 17.562 1.00 84.88 420 ARG A CA 1
ATOM 3391 C C . ARG A 1 420 ? -8.685 -3.738 18.504 1.00 84.88 420 ARG A C 1
ATOM 3393 O O . ARG A 1 420 ? -8.556 -3.552 19.713 1.00 84.88 420 ARG A O 1
ATOM 3400 N N . TRP A 1 421 ? -8.765 -4.948 17.976 1.00 85.12 421 TRP A N 1
ATOM 3401 C CA . TRP A 1 421 ? -8.659 -6.148 18.797 1.00 85.12 421 TRP A CA 1
ATOM 3402 C C . TRP A 1 421 ? -7.840 -7.243 18.126 1.00 85.12 421 TRP A C 1
ATOM 3404 O O . TRP A 1 421 ? -7.599 -7.231 16.917 1.00 85.12 421 TRP A O 1
ATOM 3414 N N . GLU A 1 422 ? -7.395 -8.176 18.961 1.00 83.31 422 GLU A N 1
ATOM 3415 C CA . GLU A 1 422 ? -6.697 -9.393 18.570 1.00 83.31 422 GLU A CA 1
ATOM 3416 C C . GLU A 1 422 ? -7.663 -10.576 18.601 1.00 83.31 422 GLU A C 1
ATOM 3418 O O . GLU A 1 422 ? -8.447 -10.726 19.541 1.00 83.31 422 GLU A O 1
ATOM 3423 N N . VAL A 1 423 ? -7.610 -11.419 17.573 1.00 72.06 423 VAL A N 1
ATOM 3424 C CA . VAL A 1 423 ? -8.459 -12.606 17.446 1.00 72.06 423 VAL A CA 1
ATOM 3425 C C . VAL A 1 423 ? -7.571 -13.843 17.317 1.00 72.06 423 VAL A C 1
ATOM 3427 O O . VAL A 1 423 ? -7.016 -14.073 16.240 1.00 72.06 423 VAL A O 1
ATOM 3430 N N . PRO A 1 424 ? -7.423 -14.656 18.379 1.00 71.38 424 PRO A N 1
ATOM 3431 C CA . PRO A 1 424 ? -6.691 -15.911 18.299 1.00 71.38 424 PRO A CA 1
ATOM 3432 C C . PRO A 1 424 ? -7.527 -16.981 17.584 1.00 71.38 424 PRO A C 1
ATOM 3434 O O . PRO A 1 424 ? -8.701 -17.192 17.890 1.00 71.38 424 PRO A O 1
ATOM 3437 N N . VAL A 1 425 ? -6.922 -17.686 16.633 1.00 65.81 425 VAL A N 1
ATOM 3438 C CA . VAL A 1 425 ? -7.543 -18.742 15.827 1.00 65.81 425 VAL A CA 1
ATOM 3439 C C . VAL A 1 425 ? -6.500 -19.812 15.544 1.00 65.81 425 VAL A C 1
ATOM 3441 O O . VAL A 1 425 ? -5.545 -19.566 14.811 1.00 65.81 425 VAL A O 1
ATOM 3444 N N . LYS A 1 426 ? -6.689 -21.018 16.093 1.00 67.62 426 LYS A N 1
ATOM 3445 C CA . LYS A 1 426 ? -5.850 -22.198 15.795 1.00 67.62 426 LYS A CA 1
ATOM 3446 C C . LYS A 1 426 ? -4.332 -21.895 15.825 1.00 67.62 426 LYS A C 1
ATOM 3448 O O . LYS A 1 426 ? -3.606 -22.279 14.916 1.00 67.62 426 LYS A O 1
ATOM 3453 N N . GLY A 1 427 ? -3.865 -21.170 16.848 1.00 68.75 427 GLY A N 1
ATOM 3454 C CA . GLY 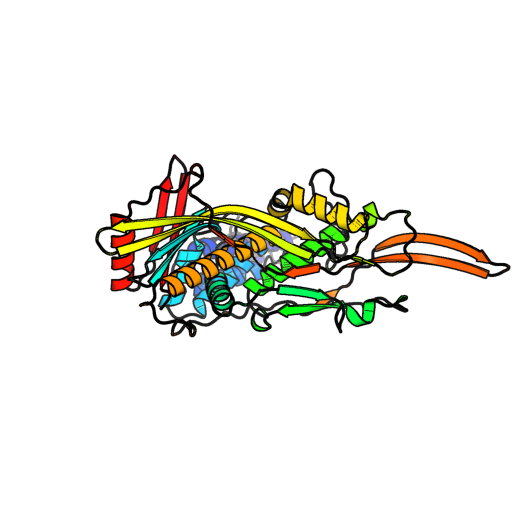A 1 427 ? -2.444 -20.830 17.029 1.00 68.75 427 GLY A CA 1
ATOM 3455 C C . GLY A 1 427 ? -1.935 -19.607 16.251 1.00 68.75 427 GLY A C 1
ATOM 3456 O O . GLY A 1 427 ? -0.745 -19.318 16.314 1.00 68.75 427 GLY A O 1
ATOM 3457 N N . ARG A 1 428 ? -2.802 -18.872 15.541 1.00 75.06 428 ARG A N 1
ATOM 3458 C CA . ARG A 1 428 ? -2.487 -17.576 14.909 1.00 75.06 428 ARG A CA 1
ATOM 3459 C C . ARG A 1 428 ? -3.319 -16.453 15.518 1.00 75.06 428 ARG A C 1
ATOM 3461 O O . ARG A 1 428 ? -4.445 -16.697 15.937 1.00 75.06 428 ARG A O 1
ATOM 3468 N N . THR A 1 429 ? -2.795 -15.231 15.518 1.00 79.44 429 THR A N 1
ATOM 3469 C CA . THR A 1 429 ? -3.504 -14.044 16.019 1.00 79.44 429 THR A CA 1
ATOM 3470 C C . THR A 1 429 ? -3.757 -13.065 14.880 1.00 79.44 429 THR A C 1
ATOM 3472 O O . THR A 1 429 ? -2.813 -12.546 14.290 1.00 79.44 429 THR A O 1
ATOM 3475 N N . TYR A 1 430 ? -5.030 -12.793 14.598 1.00 84.38 430 TYR A N 1
ATOM 3476 C CA . TYR A 1 430 ? -5.453 -11.782 13.629 1.00 84.38 430 TYR A CA 1
ATOM 3477 C C . TYR A 1 430 ? -5.717 -10.438 14.301 1.00 84.38 430 TYR A C 1
ATOM 3479 O O . TYR A 1 430 ? -6.032 -10.370 15.489 1.00 84.38 430 TYR A O 1
ATOM 3487 N N . ARG A 1 431 ? -5.643 -9.368 13.516 1.00 89.19 431 ARG A N 1
ATOM 3488 C CA . ARG A 1 431 ? -6.013 -8.005 13.896 1.00 89.19 431 ARG A CA 1
ATOM 3489 C C . ARG A 1 431 ? -7.334 -7.641 13.254 1.00 89.19 431 ARG A C 1
ATOM 3491 O O . ARG A 1 431 ? -7.598 -8.018 12.115 1.00 89.19 431 ARG A O 1
ATOM 3498 N N . ALA A 1 432 ? -8.149 -6.888 13.970 1.00 88.62 432 ALA A N 1
ATOM 3499 C CA . ALA A 1 432 ? -9.391 -6.371 13.433 1.00 88.62 432 ALA A CA 1
ATOM 3500 C C . ALA A 1 432 ? -9.711 -4.986 13.978 1.00 88.62 432 ALA A C 1
ATOM 3502 O O . ALA A 1 432 ? -9.304 -4.632 15.087 1.00 88.62 432 ALA A O 1
ATOM 3503 N N . ALA A 1 433 ? -10.434 -4.220 13.169 1.00 90.81 433 ALA A N 1
ATOM 3504 C CA . ALA A 1 433 ? -10.861 -2.868 13.476 1.00 90.81 433 ALA A CA 1
ATOM 3505 C C . ALA A 1 433 ? -12.163 -2.553 12.737 1.00 90.81 433 ALA A C 1
ATOM 3507 O O . ALA A 1 433 ? -12.365 -3.000 11.605 1.00 90.81 433 ALA A O 1
ATOM 3508 N N . SER A 1 434 ? -13.027 -1.758 13.367 1.00 89.50 434 SER A N 1
ATOM 3509 C CA . SER A 1 434 ? -14.288 -1.320 12.764 1.00 89.50 434 SER A CA 1
ATOM 3510 C C . SER A 1 434 ? -14.314 0.167 12.474 1.00 89.50 434 SER A C 1
ATOM 3512 O O . SER A 1 434 ? -13.847 0.971 13.282 1.00 89.50 434 SER A O 1
ATOM 3514 N N . VAL A 1 435 ? -14.958 0.522 11.365 1.00 88.06 435 VAL A N 1
ATOM 3515 C CA . VAL A 1 435 ? -15.253 1.895 10.961 1.00 88.06 435 VAL A CA 1
ATOM 3516 C C . VAL A 1 435 ? -16.754 2.079 10.709 1.00 88.06 435 VAL A C 1
ATOM 3518 O O . VAL A 1 435 ? -17.389 1.197 10.128 1.00 88.06 435 VAL A O 1
ATOM 3521 N N . PRO A 1 436 ? -17.352 3.202 11.138 1.00 86.38 436 PRO A N 1
ATOM 3522 C CA . PRO A 1 436 ? -18.730 3.530 10.816 1.00 86.38 436 PRO A CA 1
ATOM 3523 C C . PRO A 1 436 ? -18.822 3.975 9.357 1.00 86.38 436 PRO A C 1
ATOM 3525 O O . PRO A 1 436 ? -18.010 4.776 8.894 1.00 86.38 436 PRO A O 1
ATOM 3528 N N . LEU A 1 437 ? -19.852 3.512 8.653 1.00 80.12 437 LEU A N 1
ATOM 3529 C CA . LEU A 1 437 ? -20.158 3.931 7.285 1.00 80.12 437 LEU A CA 1
ATOM 3530 C C . LEU A 1 437 ? -21.164 5.101 7.222 1.00 80.12 437 LEU A C 1
ATOM 3532 O O . LEU A 1 437 ? -21.698 5.386 6.152 1.00 80.12 437 LEU A O 1
ATOM 3536 N N . ARG A 1 438 ? -21.421 5.788 8.346 1.00 72.00 438 ARG A N 1
ATOM 3537 C CA . ARG A 1 438 ? -22.360 6.921 8.460 1.00 72.00 438 ARG A CA 1
ATOM 3538 C C . ARG A 1 438 ? -21.837 8.095 9.295 1.00 72.00 438 ARG A C 1
ATOM 3540 O O . ARG A 1 438 ? -21.118 7.877 10.310 1.00 72.00 438 ARG A O 1
#

Sequence (438 aa):
MDTVEAYEEFLRRYPESPFAEEAKRRLRELRAEDAYRRAMALKEVPDSLEEAARSFREYLSYDSTSARAREAERYLWLLESWLSQDERWRRYGIALSGIGDVKGAVFDPETKYLTLWGDPPDGTHPPLALDDLMLALEVARRGEFPKVSIEPEGGLKPFSSALFAETPKFFTVRFDPPYLRDTHFGYLLFLADRRLKALAMGVDPETKEPVLPEVPGYLSIPDRAKGMRFVATYFAAPIFKPKKVLIREEVKMEGLSALFVMNFEEIVIGVDSQSGQVPAEEFARQLEEHFYEYADLYPSLRGLVRAVKLLAVGRWVKDVEMELSEVPDVGKFRPRGYRFYRYPTPTSVPTVTVEISRERRRIGAVIEENAYGISGGVLLSTPNTYIKGPPGRSVSTPAWSLPKLRELIRKLEKVRKPVRWEVPVKGRTYRAASVPLR

Foldseek 3Di:
DLDLVVLVVCCVVCVPDPCNVVSVLSNLVRLLVVLLVQLVVCLLPLVCLVVSLVSLVSNCVSPCDDLSNVLSVVSNLLSVQLVLFDSLVSQQQSQQQQAFDWFWWKAFPVLQKIKTWHAGRDSLRGGDGPLLLLVLLLCLLVVHWWWKKFAAPPHCPVVPDADDPDDDQKTFIQIVVNVLAQAVLVQLRVLLQQVLQLQQQQARQAVRHGDDDPAPPRDHLLRLCAPPDDRHAAALAWEKEWPAFEWEWDWDDDPPTTMIMIGTDDTQIFTDTPRPDPSSRVNRVSCRVCVVSVSSVGSSSVSVVVSLVSNLVSNVVQVVLVVVVPNPSPNPQDPPRRDGDGHHHDGMTGKDKDWRDWDWDDDDPDIDIDTHIYIYMYMYIYPHPYDHDDDDPDPQDQPDPVVVVVVVSVVCSVVVGKDWDWGDGPNDIMIMIMDRSD

Secondary structure (DSSP, 8-state):
--SHHHHHHHHHH-TT-TTHHHHHHHHHHHHHHHHHHHHHHHTT-GGGHHHHHHHHHHHHHH-SSSHHHHHHHHHHHHHHHHHTS-HHHHHHHHHHHT-SEEEEEEEETTTTEEEEEEEPP-SSSPPPPHHHHHHHHHHHHHT---EEEEE-TT-SGGGSSS--SS--SEEEEEEESGGGTTSHHHHHHHHHHHHHHHHHHTB-TTT--B-----TT---HHHHTTT---SS-EEE-EEEEEEEEEEEEEEEEETTEEEEEEEEEEEEEEEEETT--HHHHHHHHHHHHTHHHHHHH-HHHHHHHHHHHHHHHHHHHHHHHHHTSSS--------TT------PPPSEEE--EEEEEEEEEEETTEEEEEEEEEEE-EEEE----EEE----S--------HHHHHHHHHHHHHHT---EEEEEETTEEEEEEEEE--

Solvent-accessible surface area (backbone atoms only — not comparable to full-atom values): 23682 Å² total; per-residue (Å²): 122,100,46,65,68,52,38,52,51,46,42,70,77,37,65,85,41,95,56,31,64,61,40,52,50,51,41,50,50,54,50,28,53,49,25,43,51,52,14,69,70,23,65,80,38,87,95,33,36,73,55,13,36,50,22,28,54,54,18,45,73,72,40,74,78,50,75,63,24,58,50,38,54,54,50,32,50,53,42,53,37,29,66,71,29,49,75,66,58,22,45,34,26,55,28,36,33,48,23,20,45,80,45,34,40,36,41,32,77,89,81,36,36,40,30,43,30,16,40,52,48,48,99,62,30,55,57,33,55,48,63,45,47,55,49,22,34,51,37,31,65,71,69,56,54,58,31,33,35,41,35,47,81,83,48,66,79,80,66,77,59,75,70,73,96,68,82,64,70,53,22,34,44,46,47,35,58,64,79,37,53,34,21,60,56,36,37,31,42,45,45,24,37,52,49,52,27,15,48,44,57,28,32,32,47,84,81,67,44,77,48,81,72,98,48,90,90,72,58,24,28,49,68,61,39,51,75,52,89,71,91,49,77,38,65,48,38,54,26,43,33,42,62,34,39,37,34,44,73,45,82,46,75,64,86,97,42,62,37,43,34,42,33,68,76,46,76,40,60,35,43,41,47,90,73,85,43,68,41,50,43,52,34,22,50,52,47,37,78,43,40,65,64,51,24,72,76,32,51,38,43,35,42,39,53,48,52,53,50,37,34,49,52,19,37,52,53,45,52,54,44,63,72,57,74,77,46,74,87,63,89,73,80,62,52,80,80,66,64,84,52,82,32,87,44,75,58,58,45,48,51,50,75,48,79,35,36,75,47,78,47,74,59,88,93,45,76,48,76,48,77,40,42,38,36,66,26,24,42,33,41,46,71,65,43,72,43,88,48,76,97,67,89,74,72,89,65,73,83,69,58,59,70,60,52,51,53,47,51,55,49,29,63,76,70,68,48,57,55,60,48,79,45,77,42,98,93,42,67,34,20,33,24,44,43,70,75,105

Mean predicted aligned error: 9.03 Å

Nearest PDB structures (foldseek):
  3jbz-assembly1_A  TM=5.225E-01  e=7.820E+00  Homo sapiens